Protein AF-A0A7V4E1V2-F1 (afdb_monomer)

Nearest PDB structures (foldseek):
  1ex0-assembly1_B  TM=3.399E-01  e=5.670E-06  Homo sapiens
  1evu-assembly1_B  TM=3.428E-01  e=2.652E-05  Homo sapiens
  1ggt-assembly1_B  TM=3.972E-01  e=2.834E-04  Homo sapiens
  8cmu-assembly1_B  TM=3.731E-01  e=2.994E-04  Homo sapiens
  4kty-assembly2_B  TM=3.147E-01  e=4.916E-04  Homo sapiens

Sequence (550 aa):
MSNVKGSDSQSPGTPGDRNEFIEIFNSSDEVIDLLNYKITDFDATDIIIPWTNDSILLYYPDVKINTTKIEPKSFAVILDPEYLQEGDGNYVRPYNFPPGTVILTVGNTTIGDGLSTNDPIALISPSGDTVSTYGTPYNPDDSIPLSPPDGVSVERINLFGPDEFYNWAFSEDTSGSTPGRENSIKFLPDLLINSKSIIITPPFPEENKEFEIFVKFYNNGFDTLRDIKIYIEIKDFYKDSLKFPGFLLKKDSAIVEFKINPLQKGIYKGTIYGKSVYDSDTSNNKINFNLFVSFKPLFITEIMYDSDYEWVEIYNASNDTLDISNFGISDENKKIENWGNLKIEPEEYIVIIKSFEDTNYLFPKFGRFKCIAPYNKFYSLNDLKDIVYIYDFKGNIIDSVPYENKWGGGKDISLERKGIDFPSEERFSWGSSISPQGATPGRENSITEKLFPEGKYVYLDGKIFREENDLKLFINPPYNLTEVKILLFDSKGRLKEKIFDNFTISSKRVYNLSQIMKERKAGLYIIYVELKEKEGNKKLIKKIPFAIWK

Solvent-accessible surface area (backbone atoms only — not comparable to full-atom values): 29496 Å² total; per-residue (Å²): 58,38,30,28,52,71,53,68,42,81,47,94,38,34,26,34,34,19,57,34,38,51,76,47,73,35,86,50,92,52,73,45,68,43,71,65,20,28,42,25,40,83,84,31,75,32,46,43,39,45,31,75,71,70,72,54,41,80,81,44,71,50,49,38,57,73,42,50,64,36,51,46,72,32,38,30,33,33,36,21,67,42,32,84,51,57,54,76,68,56,70,56,64,78,75,72,70,45,78,64,22,30,35,29,21,45,78,61,72,41,58,39,85,56,61,47,42,68,46,24,36,36,37,28,42,75,89,68,48,79,75,49,59,43,31,53,79,95,44,89,83,58,71,34,37,64,72,54,57,77,30,23,20,72,37,60,25,45,89,88,53,71,78,47,54,91,32,48,46,62,37,73,36,94,79,17,51,46,63,43,54,78,49,66,46,39,66,36,18,28,51,37,31,58,75,80,18,60,47,52,47,58,78,56,32,55,51,73,38,70,38,39,39,37,42,39,38,33,20,75,20,65,27,65,37,44,70,37,33,42,35,43,34,34,71,100,78,47,74,54,71,49,70,52,94,58,67,38,51,50,69,34,74,52,74,49,81,43,81,41,74,57,43,68,69,42,78,43,55,30,39,40,38,54,46,40,87,66,42,80,59,70,86,45,13,52,43,75,46,81,46,36,19,65,45,79,61,51,39,76,44,36,35,33,41,33,48,101,74,40,36,40,28,37,32,29,79,39,93,55,71,43,80,54,43,44,18,26,39,24,51,80,84,64,61,71,33,36,29,63,85,42,74,46,46,49,74,35,45,39,29,41,34,48,44,76,73,50,50,76,59,47,31,81,68,72,45,87,57,53,67,48,44,34,79,50,74,60,77,84,59,47,64,63,51,44,30,46,37,34,28,43,57,67,70,49,77,64,35,51,35,66,50,40,48,89,40,33,36,42,84,59,21,16,29,27,33,23,36,90,81,34,60,64,71,42,61,87,27,39,29,46,36,74,35,97,72,18,50,44,81,50,56,80,46,71,60,61,49,68,80,60,62,87,94,49,48,65,49,61,84,52,58,62,42,40,87,91,49,80,36,42,41,36,37,40,58,96,36,74,48,18,29,33,32,31,36,34,24,39,76,84,70,48,80,74,43,76,79,35,81,75,44,77,39,65,57,72,45,75,42,79,45,36,72,72,53,64,79,51,76,67,45,52,33,31,44,37,36,40,42,29,32,69,94,55,89,55,69,49,77,50,76,45,71,32,32,39,50,124

Structure (mmCIF, N/CA/C/O backbone):
data_AF-A0A7V4E1V2-F1
#
_entry.id   AF-A0A7V4E1V2-F1
#
loop_
_atom_site.group_PDB
_atom_site.id
_atom_site.type_symbol
_atom_site.label_atom_id
_atom_site.label_alt_id
_atom_site.label_comp_id
_atom_site.label_asym_id
_atom_site.label_entity_id
_atom_site.label_seq_id
_atom_site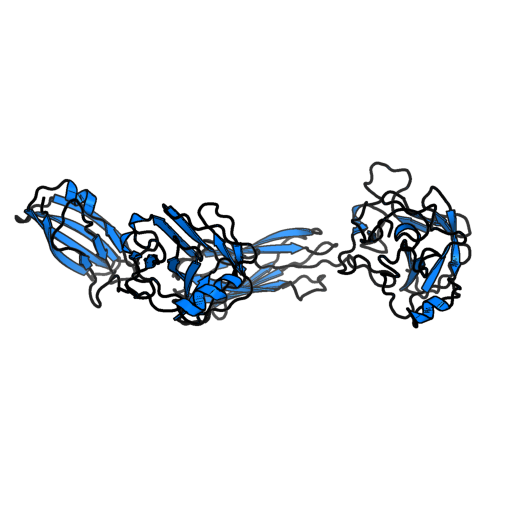.pdbx_PDB_ins_code
_atom_site.Cartn_x
_atom_site.Cartn_y
_atom_site.Cartn_z
_atom_site.occupancy
_atom_site.B_iso_or_equiv
_atom_site.auth_seq_id
_atom_site.auth_comp_id
_atom_site.auth_asym_id
_atom_site.auth_atom_id
_atom_site.pdbx_PDB_model_num
ATOM 1 N N . MET A 1 1 ? 21.480 6.934 -25.968 1.00 93.00 1 MET A N 1
ATOM 2 C CA . MET A 1 1 ? 21.583 7.670 -24.694 1.00 93.00 1 MET A CA 1
ATOM 3 C C . MET A 1 1 ? 22.136 9.034 -25.027 1.00 93.00 1 MET A C 1
ATOM 5 O O . MET A 1 1 ? 23.288 9.086 -25.422 1.00 93.00 1 MET A O 1
ATOM 9 N N . SER A 1 2 ? 21.309 10.071 -24.920 1.00 90.69 2 SER A N 1
ATOM 10 C CA . SER A 1 2 ? 21.656 11.462 -25.256 1.00 90.69 2 SER A CA 1
ATOM 11 C C . SER A 1 2 ? 21.412 12.442 -24.101 1.00 90.69 2 SER A C 1
ATOM 13 O O . SER A 1 2 ? 21.432 13.642 -24.289 1.00 90.69 2 SER A O 1
ATOM 15 N N . ASN A 1 3 ? 21.082 11.926 -22.912 1.00 93.50 3 ASN A N 1
ATOM 16 C CA . ASN A 1 3 ? 21.064 12.692 -21.668 1.00 93.50 3 ASN A CA 1
ATOM 17 C C . ASN A 1 3 ? 21.767 11.838 -20.623 1.00 93.50 3 ASN A C 1
ATOM 19 O O . ASN A 1 3 ? 21.147 11.068 -19.877 1.00 93.50 3 ASN A O 1
ATOM 23 N N . VAL A 1 4 ? 23.089 11.834 -20.698 1.00 94.12 4 VAL A N 1
ATOM 24 C CA . VAL A 1 4 ? 23.917 10.974 -19.853 1.00 94.12 4 VAL A CA 1
ATOM 25 C C . VAL A 1 4 ? 23.824 11.422 -18.402 1.00 94.12 4 VAL A C 1
ATOM 27 O O . VAL A 1 4 ? 23.532 12.572 -18.114 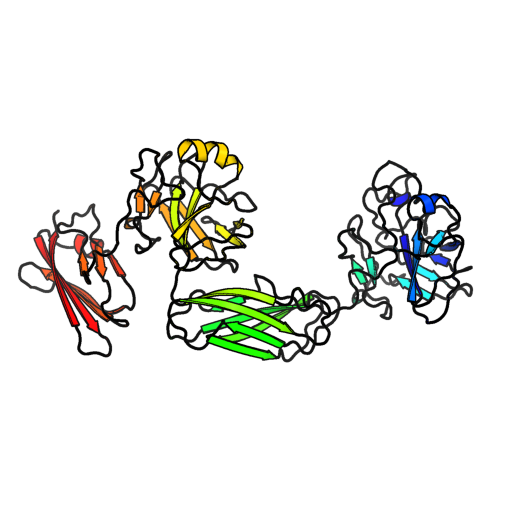1.00 94.12 4 VAL A O 1
ATOM 30 N N . LYS A 1 5 ? 24.117 10.527 -17.457 1.00 94.19 5 LYS A N 1
ATOM 31 C CA . LYS A 1 5 ? 24.048 10.884 -16.038 1.00 94.19 5 LYS A CA 1
ATOM 32 C C . LYS A 1 5 ? 25.106 11.938 -15.701 1.00 94.19 5 LYS A C 1
ATOM 34 O O . LYS A 1 5 ? 26.302 11.646 -15.785 1.00 94.19 5 LYS A O 1
ATOM 39 N N . GLY A 1 6 ? 24.685 13.117 -15.251 1.00 92.06 6 GLY A N 1
ATOM 40 C CA . GLY A 1 6 ? 25.568 14.219 -14.872 1.00 92.06 6 GLY A CA 1
ATOM 41 C C . GLY A 1 6 ? 25.540 15.390 -15.857 1.00 92.06 6 GLY A C 1
ATOM 42 O O . GLY A 1 6 ? 24.490 15.795 -16.330 1.00 92.06 6 GLY A O 1
ATOM 43 N N . SER A 1 7 ? 26.689 16.036 -16.087 1.00 90.31 7 SER A N 1
ATOM 44 C CA . SER A 1 7 ? 26.742 17.181 -17.005 1.00 90.31 7 SER A CA 1
ATOM 45 C C . SER A 1 7 ? 26.668 16.710 -18.455 1.00 90.31 7 SER A C 1
ATOM 47 O O . SER A 1 7 ? 27.638 16.143 -18.949 1.00 90.31 7 SER A O 1
ATOM 49 N N . ASP A 1 8 ? 25.599 17.087 -19.148 1.00 84.81 8 ASP A N 1
ATOM 50 C CA . ASP A 1 8 ? 25.353 16.846 -20.582 1.00 84.81 8 ASP A CA 1
ATOM 51 C C . ASP A 1 8 ? 26.114 17.827 -21.504 1.00 84.81 8 ASP A C 1
ATOM 53 O O . ASP A 1 8 ? 25.681 18.207 -22.582 1.00 84.81 8 ASP A O 1
ATOM 57 N N . SER A 1 9 ? 27.238 18.360 -21.022 1.00 86.19 9 SER A N 1
ATOM 58 C CA . SER A 1 9 ? 28.050 19.322 -21.776 1.00 86.19 9 SER A CA 1
ATOM 59 C C . SER A 1 9 ? 29.044 18.558 -22.634 1.00 86.19 9 SER A C 1
ATOM 61 O O . SER A 1 9 ? 29.685 17.665 -22.101 1.00 86.19 9 SER A O 1
ATOM 63 N N . GLN A 1 10 ? 29.281 18.985 -23.872 1.00 85.31 10 GLN A N 1
ATOM 64 C CA . GLN A 1 10 ? 30.344 18.464 -24.750 1.00 85.31 10 GLN A CA 1
ATOM 65 C C . GLN A 1 10 ? 31.725 19.092 -24.447 1.00 85.31 10 GLN A C 1
ATOM 67 O O . GLN A 1 10 ? 32.541 19.356 -25.327 1.00 85.31 10 GLN A O 1
ATOM 72 N N . SER A 1 11 ? 31.972 19.470 -23.187 1.00 88.81 11 SER A N 1
ATOM 73 C CA . SER A 1 11 ? 33.277 19.994 -22.759 1.00 88.81 11 SER A CA 1
ATOM 74 C C . SER A 1 11 ? 34.221 18.839 -22.419 1.00 88.81 11 SER A C 1
ATOM 76 O O . SER A 1 11 ? 33.786 17.927 -21.729 1.00 88.81 11 SER A O 1
ATOM 78 N N . PRO A 1 12 ? 35.521 18.903 -22.760 1.00 89.50 12 PRO A N 1
ATOM 79 C CA . PRO A 1 12 ? 36.429 17.775 -22.566 1.00 89.50 12 PRO A CA 1
ATOM 80 C C . PRO A 1 12 ? 36.387 17.173 -21.154 1.00 89.50 12 PRO A C 1
ATOM 82 O O . PRO A 1 12 ? 36.651 17.865 -20.162 1.00 89.50 12 PRO A O 1
ATOM 85 N N . GLY A 1 13 ? 36.094 15.876 -21.070 1.00 87.00 13 GLY A N 1
ATOM 86 C CA . GLY A 1 13 ? 36.092 15.086 -19.839 1.00 87.00 13 GLY A CA 1
ATOM 87 C C . GLY A 1 13 ? 34.805 15.129 -19.010 1.00 87.00 13 GLY A C 1
ATOM 88 O O . GLY A 1 13 ? 34.721 14.424 -17.999 1.00 87.00 13 GLY A O 1
ATOM 89 N N . THR A 1 14 ? 33.787 15.894 -19.392 1.00 93.69 14 THR A N 1
ATOM 90 C CA . THR A 1 14 ? 32.456 15.790 -18.766 1.00 93.69 14 THR A CA 1
ATOM 91 C C . THR A 1 14 ? 31.820 14.421 -19.058 1.00 93.69 14 THR A C 1
ATOM 93 O O . THR A 1 14 ? 32.329 13.651 -19.874 1.00 93.69 14 THR A O 1
ATOM 96 N N . PRO A 1 15 ? 30.718 14.059 -18.379 1.00 93.50 15 PRO A N 1
ATOM 97 C CA . PRO A 1 15 ? 29.931 12.895 -18.766 1.00 93.50 15 PRO A CA 1
ATOM 98 C C . PRO A 1 15 ? 29.400 12.973 -20.205 1.00 93.50 15 PRO A C 1
ATOM 100 O O . PRO A 1 15 ? 29.481 11.962 -20.894 1.00 93.50 15 PRO A O 1
ATOM 103 N N . GLY A 1 16 ? 28.892 14.134 -20.649 1.00 91.44 16 GLY A N 1
ATOM 104 C CA . GLY A 1 16 ? 28.342 14.339 -22.004 1.00 91.44 16 GLY A CA 1
ATOM 105 C C . GLY A 1 16 ? 29.335 14.046 -23.128 1.00 91.44 16 GLY A C 1
ATOM 106 O O . GLY A 1 16 ? 28.959 13.469 -24.128 1.00 91.44 16 GLY A O 1
ATOM 107 N N . ASP A 1 17 ? 30.617 14.332 -22.899 1.00 92.44 17 ASP A N 1
ATOM 108 C CA . ASP A 1 17 ? 31.720 14.082 -23.842 1.00 92.44 17 ASP A CA 1
ATOM 109 C C . ASP A 1 17 ? 32.171 12.606 -23.902 1.00 92.44 17 ASP A C 1
ATOM 111 O O . ASP A 1 17 ? 33.027 12.248 -24.700 1.00 92.44 17 ASP A O 1
ATOM 115 N N . ARG A 1 18 ? 31.691 11.739 -22.997 1.00 94.06 18 ARG A N 1
ATOM 116 C CA . ARG A 1 18 ? 32.258 10.386 -22.810 1.00 94.06 18 ARG A CA 1
ATOM 117 C C . ARG A 1 18 ? 31.246 9.260 -22.799 1.00 94.06 18 ARG A C 1
ATOM 119 O O . ARG A 1 18 ? 31.617 8.115 -23.043 1.00 94.06 18 ARG A O 1
ATOM 126 N N . ASN A 1 19 ? 30.036 9.531 -22.334 1.00 95.50 19 ASN A N 1
ATOM 127 C CA . ASN A 1 19 ? 29.098 8.493 -21.931 1.00 95.50 19 ASN A CA 1
ATOM 128 C C . ASN A 1 19 ? 27.910 8.380 -22.891 1.00 95.50 19 ASN A C 1
ATOM 130 O O . ASN A 1 19 ? 26.977 7.636 -22.593 1.00 95.50 19 ASN A O 1
ATOM 134 N N . GLU A 1 20 ? 27.893 9.074 -24.025 1.00 96.00 20 GLU A N 1
ATOM 135 C CA . GLU A 1 20 ? 26.824 8.864 -24.990 1.00 96.00 20 GLU A CA 1
ATOM 136 C C . GLU A 1 20 ? 26.995 7.499 -25.656 1.00 96.00 20 GLU A C 1
ATOM 138 O O . GLU A 1 20 ? 28.088 6.930 -25.769 1.00 96.00 20 GLU A O 1
ATOM 143 N N . PHE A 1 21 ? 25.866 6.910 -26.043 1.00 97.19 21 PHE A N 1
ATOM 144 C CA . PHE A 1 21 ? 25.902 5.650 -26.768 1.00 97.19 21 PHE A CA 1
ATOM 145 C C . PHE A 1 21 ? 24.687 5.447 -27.656 1.00 97.19 21 PHE A C 1
ATOM 147 O O . PHE A 1 21 ? 23.568 5.871 -27.339 1.00 97.19 21 PHE A O 1
ATOM 154 N N . ILE A 1 22 ? 24.898 4.686 -28.724 1.00 97.31 22 ILE A N 1
ATOM 155 C CA . ILE A 1 22 ? 23.846 4.130 -29.575 1.00 97.31 22 ILE A CA 1
ATOM 156 C C . ILE A 1 22 ? 23.984 2.612 -29.573 1.00 97.31 22 ILE A C 1
ATOM 158 O O . ILE A 1 22 ? 25.080 2.072 -29.691 1.00 97.31 22 ILE A O 1
ATOM 162 N N . GLU A 1 23 ? 22.866 1.908 -29.453 1.00 96.94 23 GLU A N 1
ATOM 163 C CA . GLU A 1 23 ? 22.830 0.453 -29.550 1.00 96.94 23 GLU A CA 1
ATOM 164 C C . GLU A 1 23 ? 22.217 0.012 -30.882 1.00 96.94 23 GLU A C 1
ATOM 166 O O . GLU A 1 23 ? 21.233 0.582 -31.356 1.00 96.94 23 GLU A O 1
ATOM 171 N N . ILE A 1 24 ? 22.793 -1.032 -31.478 1.00 96.38 24 ILE A N 1
ATOM 172 C CA . ILE A 1 24 ? 22.305 -1.666 -32.701 1.00 96.38 24 ILE A CA 1
ATOM 173 C C . ILE A 1 24 ? 22.016 -3.139 -32.422 1.00 96.38 24 ILE A C 1
ATOM 175 O O . ILE A 1 24 ? 22.842 -3.855 -31.858 1.00 96.38 24 ILE A O 1
ATOM 179 N N . PHE A 1 25 ? 20.860 -3.614 -32.885 1.00 95.19 25 PHE A N 1
ATOM 180 C CA . PHE A 1 25 ? 20.465 -5.018 -32.810 1.00 95.19 25 PHE A CA 1
ATOM 181 C C . PHE A 1 25 ? 20.517 -5.685 -34.189 1.00 95.19 25 PHE A C 1
ATOM 183 O O . PHE A 1 25 ? 19.850 -5.242 -35.129 1.00 95.19 25 PHE A O 1
ATOM 190 N N . ASN A 1 26 ? 21.254 -6.792 -34.307 1.00 95.50 26 ASN A N 1
ATOM 191 C CA . ASN A 1 26 ? 21.182 -7.652 -35.485 1.00 95.50 26 ASN A CA 1
ATOM 192 C C . ASN A 1 26 ? 19.937 -8.546 -35.399 1.00 95.50 26 ASN A C 1
ATOM 194 O O . ASN A 1 26 ? 19.936 -9.590 -34.747 1.00 95.50 26 ASN A O 1
ATOM 198 N N . SER A 1 27 ? 18.878 -8.156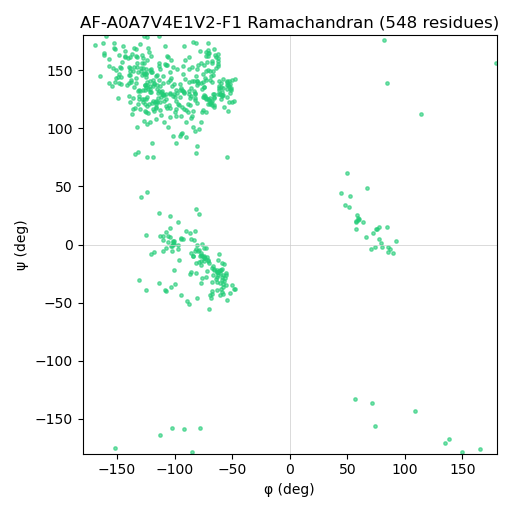 -36.104 1.00 92.06 27 SER A N 1
ATOM 199 C CA . SER A 1 27 ? 17.612 -8.890 -36.127 1.00 92.06 27 SER A CA 1
ATOM 200 C C . SER A 1 27 ? 17.598 -10.107 -37.058 1.00 92.06 27 SER A C 1
ATOM 202 O O . SER A 1 27 ? 16.620 -10.861 -37.050 1.00 92.06 27 SER A O 1
ATOM 204 N N . SER A 1 28 ? 18.654 -10.336 -37.840 1.00 93.88 28 SER A N 1
ATOM 205 C CA . SER A 1 28 ? 18.736 -11.432 -38.809 1.00 93.88 28 SER A CA 1
ATOM 206 C C . SER A 1 28 ? 19.192 -12.755 -38.176 1.00 93.88 28 SER A C 1
ATOM 208 O O . SER A 1 28 ? 19.513 -12.819 -36.987 1.00 93.88 28 SER A O 1
ATOM 210 N N . ASP A 1 29 ? 19.174 -13.824 -38.975 1.00 95.38 29 ASP A N 1
ATOM 211 C CA . ASP A 1 29 ? 19.713 -15.142 -38.606 1.00 95.38 29 ASP A CA 1
ATOM 212 C C . ASP A 1 29 ? 21.166 -15.329 -39.094 1.00 95.38 29 ASP A C 1
ATOM 214 O O . ASP A 1 29 ? 21.741 -16.408 -38.956 1.00 95.38 29 ASP A O 1
ATOM 218 N N . GLU A 1 30 ? 21.770 -14.276 -39.652 1.00 97.56 30 GLU A N 1
ATOM 219 C CA . GLU A 1 30 ? 23.128 -14.270 -40.196 1.00 97.56 30 GLU A CA 1
ATOM 220 C C . GLU A 1 30 ? 24.005 -13.233 -39.485 1.00 97.56 30 GLU A C 1
ATOM 222 O O . GLU A 1 30 ? 23.524 -12.332 -38.798 1.00 97.56 30 GLU A O 1
ATOM 227 N N . VAL A 1 31 ? 25.323 -13.374 -39.620 1.00 97.69 31 VAL A N 1
ATOM 228 C CA . VAL A 1 31 ? 26.271 -12.375 -39.116 1.00 97.69 31 VAL A CA 1
ATOM 229 C C . VAL A 1 31 ? 26.180 -11.129 -39.997 1.00 97.69 31 VAL A C 1
ATOM 231 O O . VAL A 1 31 ? 26.378 -11.223 -41.208 1.00 97.69 31 VAL A O 1
ATOM 234 N N . ILE A 1 32 ? 25.939 -9.964 -39.394 1.00 97.06 32 ILE A N 1
ATOM 235 C CA . ILE A 1 32 ? 25.963 -8.671 -40.092 1.00 97.06 32 ILE A CA 1
ATOM 236 C C . ILE A 1 32 ? 27.305 -7.993 -39.839 1.00 97.06 32 ILE A C 1
ATOM 238 O O . ILE A 1 32 ? 27.760 -7.923 -38.701 1.00 97.06 32 ILE A O 1
ATOM 242 N N . ASP A 1 33 ? 27.929 -7.477 -40.895 1.00 97.62 33 ASP A N 1
ATOM 243 C CA . ASP A 1 33 ? 29.144 -6.669 -40.806 1.00 97.62 33 ASP A CA 1
ATOM 244 C C . ASP A 1 33 ? 28.799 -5.190 -41.012 1.00 97.62 33 ASP A C 1
ATOM 246 O O . ASP A 1 33 ? 28.324 -4.809 -42.082 1.00 97.62 33 ASP A O 1
ATOM 250 N N . LEU A 1 34 ? 29.036 -4.361 -39.991 1.00 96.81 34 LEU A N 1
ATOM 251 C CA . LEU A 1 34 ? 28.797 -2.915 -40.048 1.00 96.81 34 LEU A CA 1
ATOM 252 C C . LEU A 1 34 ? 29.939 -2.124 -40.708 1.00 96.81 34 LEU A C 1
ATOM 254 O O . LEU A 1 34 ? 29.958 -0.896 -40.643 1.00 96.81 34 LEU A O 1
ATOM 258 N N . LEU A 1 35 ? 30.897 -2.784 -41.363 1.00 95.81 35 LEU A N 1
ATOM 259 C CA . LEU A 1 35 ? 31.960 -2.094 -42.089 1.00 95.81 35 LEU A CA 1
ATOM 260 C C . LEU A 1 35 ? 31.385 -1.099 -43.119 1.00 95.81 35 LEU A C 1
ATOM 262 O O . LEU A 1 35 ? 30.601 -1.469 -43.993 1.00 95.81 35 LEU A O 1
ATOM 266 N N . ASN A 1 36 ? 31.831 0.160 -43.047 1.00 94.56 36 ASN A N 1
ATOM 267 C CA . ASN A 1 36 ? 31.376 1.297 -43.866 1.00 94.56 36 ASN A CA 1
ATOM 268 C C . ASN A 1 36 ? 29.921 1.747 -43.645 1.00 94.56 36 ASN A C 1
ATOM 270 O O . ASN A 1 36 ? 29.455 2.622 -44.380 1.00 94.56 36 ASN A O 1
ATOM 274 N N . TYR A 1 37 ? 29.208 1.192 -42.662 1.00 97.81 37 TYR A N 1
ATOM 275 C CA . TYR A 1 37 ? 27.960 1.798 -42.201 1.00 97.81 37 TYR A CA 1
ATOM 276 C C . TYR A 1 37 ? 28.258 3.128 -41.508 1.00 97.81 37 TYR A C 1
ATOM 278 O O . TYR A 1 37 ? 29.367 3.365 -41.015 1.00 97.81 37 TYR A O 1
ATOM 286 N N . LYS A 1 38 ? 27.257 4.003 -41.485 1.00 97.62 38 LYS A N 1
ATOM 287 C CA . LYS A 1 38 ? 27.348 5.323 -40.868 1.00 97.62 38 LYS A CA 1
ATOM 288 C C . LYS A 1 38 ? 26.193 5.566 -39.908 1.00 97.62 38 LYS A C 1
ATOM 290 O O . LYS A 1 38 ? 25.110 5.023 -40.112 1.00 97.62 38 LYS A O 1
ATOM 295 N N . ILE A 1 39 ? 26.420 6.399 -38.905 1.00 96.75 39 ILE A N 1
ATOM 296 C CA . ILE A 1 39 ? 25.382 6.992 -38.055 1.00 96.75 39 ILE A CA 1
ATOM 297 C C . ILE A 1 39 ? 25.311 8.484 -38.381 1.00 96.75 39 ILE A C 1
ATOM 299 O O . ILE A 1 39 ? 26.330 9.097 -38.688 1.00 96.75 39 ILE A O 1
ATOM 303 N N . THR A 1 40 ? 24.118 9.060 -38.336 1.00 95.25 40 THR A N 1
ATOM 304 C CA . THR A 1 40 ? 23.915 10.511 -38.379 1.00 95.25 40 THR A CA 1
ATOM 305 C C . THR A 1 40 ? 22.842 10.905 -37.375 1.00 95.25 40 THR A C 1
ATOM 307 O O . THR A 1 40 ? 21.848 10.192 -37.238 1.00 95.25 40 THR A O 1
ATOM 310 N N . ASP A 1 41 ? 23.067 12.021 -36.698 1.00 93.50 41 ASP A N 1
ATOM 311 C CA . ASP A 1 41 ? 22.114 12.793 -35.887 1.00 93.50 41 ASP A CA 1
ATOM 312 C C . ASP A 1 41 ? 21.428 13.915 -36.700 1.00 93.50 41 ASP A C 1
ATOM 314 O O . ASP A 1 41 ? 20.628 14.684 -36.181 1.00 93.50 41 ASP A O 1
ATOM 318 N N . PHE A 1 42 ? 21.709 13.960 -38.010 1.00 93.00 42 PHE A N 1
ATOM 319 C CA . PHE A 1 42 ? 21.326 14.982 -38.992 1.00 93.00 42 PHE A CA 1
ATOM 320 C C . PHE A 1 42 ? 22.079 16.315 -38.917 1.00 93.00 42 PHE A C 1
ATOM 322 O O . PHE A 1 42 ? 21.907 17.128 -39.834 1.00 93.00 42 PHE A O 1
ATOM 329 N N . ASP A 1 43 ? 22.983 16.480 -37.957 1.00 90.62 43 ASP A N 1
ATOM 330 C CA . ASP A 1 43 ? 23.911 17.611 -37.867 1.00 90.62 43 ASP A CA 1
ATOM 331 C C . ASP A 1 43 ? 25.327 17.208 -38.327 1.00 90.62 43 ASP A C 1
ATOM 333 O O . ASP A 1 43 ? 25.987 17.935 -39.083 1.00 90.62 43 ASP A O 1
ATOM 337 N N . ALA A 1 44 ? 25.741 15.977 -38.022 1.00 93.75 44 ALA A N 1
ATOM 338 C CA . ALA A 1 44 ? 26.952 15.328 -38.502 1.00 93.75 44 ALA A CA 1
ATOM 339 C C . ALA A 1 44 ? 26.693 13.888 -38.981 1.00 93.75 44 ALA A C 1
ATOM 341 O O . ALA A 1 44 ? 25.617 13.305 -38.846 1.00 93.75 44 ALA A O 1
ATOM 342 N N . THR A 1 45 ? 27.677 13.294 -39.655 1.00 95.12 45 THR A N 1
ATOM 343 C CA . THR A 1 45 ? 27.603 11.899 -40.104 1.00 95.12 45 THR A CA 1
ATOM 344 C C . THR A 1 45 ? 28.939 11.218 -39.890 1.00 95.12 45 THR A C 1
ATOM 346 O O . THR A 1 45 ? 29.935 11.590 -40.516 1.00 95.12 45 THR A O 1
ATOM 349 N N . ASP A 1 46 ? 28.920 10.134 -39.126 1.00 96.62 46 ASP A N 1
ATOM 350 C CA . ASP A 1 46 ? 30.115 9.410 -38.724 1.00 96.62 46 ASP A CA 1
ATOM 351 C C . ASP A 1 46 ? 30.153 8.005 -39.283 1.00 96.62 46 ASP A C 1
ATOM 353 O O . ASP A 1 46 ? 29.141 7.320 -39.416 1.00 96.62 46 ASP A O 1
ATOM 357 N N . ILE A 1 47 ? 31.362 7.554 -39.600 1.00 96.62 47 ILE A N 1
ATOM 358 C CA . ILE A 1 47 ? 31.609 6.169 -39.989 1.00 96.62 47 ILE A CA 1
ATOM 359 C C . ILE A 1 47 ? 31.729 5.330 -38.720 1.00 96.62 47 ILE A C 1
ATOM 361 O O . ILE A 1 47 ? 32.516 5.661 -37.833 1.00 96.62 47 ILE A O 1
ATOM 365 N N . ILE A 1 48 ? 30.995 4.218 -38.677 1.00 97.88 48 ILE A N 1
ATOM 366 C CA . ILE A 1 48 ? 31.111 3.223 -37.611 1.00 97.88 48 ILE A CA 1
ATOM 367 C C . ILE A 1 48 ? 32.415 2.449 -37.808 1.00 97.88 48 ILE A C 1
ATOM 369 O O . ILE A 1 48 ? 32.674 1.896 -38.883 1.00 97.88 48 ILE A O 1
ATOM 373 N N . ILE A 1 49 ? 33.228 2.379 -36.760 1.00 97.69 49 ILE A N 1
ATOM 374 C CA . ILE A 1 49 ? 34.508 1.669 -36.748 1.00 97.69 49 ILE A CA 1
ATOM 375 C C . ILE A 1 49 ? 34.581 0.704 -35.553 1.00 97.69 49 ILE A C 1
ATOM 377 O O . ILE A 1 49 ? 33.870 0.884 -34.559 1.00 97.69 49 ILE A O 1
ATOM 381 N N . PRO A 1 50 ? 35.413 -0.353 -35.618 1.00 98.12 50 PRO A N 1
ATOM 382 C CA . PRO A 1 50 ? 35.591 -1.232 -34.472 1.00 98.12 50 PRO A CA 1
ATOM 383 C C . PRO A 1 50 ? 36.287 -0.486 -33.331 1.00 98.12 50 PRO A C 1
ATOM 385 O O . PRO A 1 50 ? 37.200 0.309 -33.563 1.00 98.12 50 PRO A O 1
ATOM 388 N N . TRP A 1 51 ? 35.929 -0.807 -32.089 1.00 98.31 51 TRP A N 1
ATOM 389 C CA . TRP A 1 51 ? 36.734 -0.390 -30.947 1.00 98.31 51 TRP A CA 1
ATOM 390 C C . TRP A 1 51 ? 38.100 -1.086 -31.000 1.00 98.31 51 TRP A C 1
ATOM 392 O O . TRP A 1 51 ? 38.159 -2.306 -31.152 1.00 98.31 51 TRP A O 1
ATOM 402 N N . THR A 1 52 ? 39.197 -0.336 -30.877 1.00 97.44 52 THR A N 1
ATOM 403 C CA . THR A 1 52 ? 40.573 -0.873 -30.997 1.00 97.44 52 THR A CA 1
ATOM 404 C C . THR A 1 52 ? 41.434 -0.661 -29.751 1.00 97.44 52 THR A C 1
ATOM 406 O O . THR A 1 52 ? 42.537 -1.195 -29.663 1.00 97.44 52 THR A O 1
ATOM 409 N N . ASN A 1 53 ? 40.953 0.101 -28.762 1.00 96.88 53 ASN A N 1
ATOM 410 C CA . ASN A 1 53 ? 41.684 0.310 -27.515 1.00 96.88 53 ASN A CA 1
ATOM 411 C C . ASN A 1 53 ? 41.462 -0.871 -26.558 1.00 96.88 53 ASN A C 1
ATOM 413 O O . ASN A 1 53 ? 40.474 -0.903 -25.819 1.00 96.88 53 ASN A O 1
ATOM 417 N N . ASP A 1 54 ? 42.417 -1.802 -26.540 1.00 97.75 54 ASP A N 1
ATOM 418 C CA . ASP A 1 54 ? 42.402 -3.019 -25.713 1.00 97.75 54 ASP A CA 1
ATOM 419 C C . ASP A 1 54 ? 42.265 -2.751 -24.200 1.00 97.75 54 ASP A C 1
ATOM 421 O O . ASP A 1 54 ? 41.878 -3.646 -23.449 1.00 97.75 54 ASP A O 1
ATOM 425 N N . SER A 1 55 ? 42.516 -1.522 -23.729 1.00 97.56 55 SER A N 1
ATOM 426 C CA . SER A 1 55 ? 42.365 -1.154 -22.311 1.00 97.56 55 SER A CA 1
ATOM 427 C C . SER A 1 55 ? 40.930 -1.325 -21.798 1.00 97.56 55 SER A C 1
ATOM 429 O O . SER A 1 55 ? 40.738 -1.498 -20.597 1.00 97.56 55 SER A O 1
ATOM 431 N N . ILE A 1 56 ? 39.920 -1.334 -22.680 1.00 97.56 56 ILE A N 1
ATOM 432 C CA . ILE A 1 56 ? 38.528 -1.628 -22.296 1.00 97.56 56 ILE A CA 1
ATOM 433 C C . ILE A 1 56 ? 38.386 -3.017 -21.662 1.00 97.56 56 ILE A C 1
ATOM 435 O O . ILE A 1 56 ? 37.579 -3.194 -20.750 1.00 97.56 56 ILE A O 1
ATOM 439 N N . LEU A 1 57 ? 39.225 -3.977 -22.068 1.00 97.56 57 LEU A N 1
ATOM 440 C CA . LEU A 1 57 ? 39.207 -5.353 -21.568 1.00 97.56 57 LEU A CA 1
ATOM 441 C C . LEU A 1 57 ? 39.689 -5.467 -20.116 1.00 97.56 57 LEU A C 1
ATOM 443 O O . LEU A 1 57 ? 39.436 -6.478 -19.466 1.00 97.56 57 LEU A O 1
ATOM 447 N N . LEU A 1 58 ? 40.351 -4.435 -19.576 1.00 97.00 58 LEU A N 1
ATOM 448 C CA . LEU A 1 58 ? 40.682 -4.373 -18.150 1.00 97.00 58 LEU A CA 1
ATOM 449 C C . LEU A 1 58 ? 39.423 -4.228 -17.283 1.00 97.00 58 LEU A C 1
ATOM 451 O O . LEU A 1 58 ? 39.388 -4.723 -16.158 1.00 97.00 58 LEU A O 1
ATOM 455 N N . TYR A 1 59 ? 38.407 -3.543 -17.808 1.00 96.38 59 TYR A N 1
ATOM 456 C CA . TYR A 1 59 ? 37.157 -3.253 -17.107 1.00 96.38 59 TYR A CA 1
ATOM 457 C C . TYR A 1 59 ? 36.040 -4.218 -17.515 1.00 96.38 59 TYR A C 1
ATOM 459 O O . TYR A 1 59 ? 35.227 -4.606 -16.679 1.00 96.38 59 TYR A O 1
ATOM 467 N N . TYR A 1 60 ? 36.034 -4.640 -18.782 1.00 97.38 60 TYR A N 1
ATOM 468 C CA . TYR A 1 60 ? 35.025 -5.515 -19.370 1.00 97.38 60 TYR A CA 1
ATOM 469 C C . TYR A 1 60 ? 35.713 -6.655 -20.139 1.00 97.38 60 TYR A C 1
ATOM 471 O O . TYR A 1 60 ? 35.841 -6.590 -21.358 1.00 97.38 60 TYR A O 1
ATOM 479 N N . PRO A 1 61 ? 36.202 -7.703 -19.457 1.00 97.06 61 PRO A N 1
ATOM 480 C CA . PRO A 1 61 ? 37.055 -8.721 -20.080 1.00 97.06 61 PRO A CA 1
ATOM 481 C C . PRO A 1 61 ? 36.349 -9.561 -21.152 1.00 97.06 61 PRO A C 1
ATOM 483 O O . PRO A 1 61 ? 37.014 -10.147 -22.003 1.00 97.06 61 PRO A O 1
ATOM 486 N N . ASP A 1 62 ? 35.016 -9.608 -21.120 1.00 96.81 62 ASP A N 1
ATOM 487 C CA . ASP A 1 62 ? 34.215 -10.496 -21.963 1.00 96.81 62 ASP A CA 1
ATOM 488 C C . ASP A 1 62 ? 33.579 -9.800 -23.179 1.00 96.81 62 ASP A C 1
ATOM 490 O O . ASP A 1 62 ? 32.834 -10.441 -23.926 1.00 96.81 62 ASP A O 1
ATOM 494 N N . VAL A 1 63 ? 33.829 -8.505 -23.404 1.00 97.62 63 VAL A N 1
ATOM 495 C CA . VAL A 1 63 ? 33.319 -7.813 -24.602 1.00 97.62 63 VAL A CA 1
ATOM 496 C C . VAL A 1 63 ? 34.145 -8.161 -25.842 1.00 97.62 63 VAL A C 1
ATOM 498 O O . VAL A 1 63 ? 35.317 -8.531 -25.761 1.00 97.62 63 VAL A O 1
ATOM 501 N N . LYS A 1 64 ? 33.540 -8.030 -27.022 1.00 98.19 64 LYS A N 1
ATOM 502 C CA . LYS A 1 64 ? 34.201 -8.233 -28.315 1.00 98.19 64 LYS A CA 1
ATOM 503 C C . LYS A 1 64 ? 34.613 -6.883 -28.904 1.00 98.19 64 LYS A C 1
ATOM 505 O O . LYS A 1 64 ? 33.770 -6.021 -29.127 1.00 98.19 64 LYS A O 1
ATOM 510 N N . ILE A 1 65 ? 35.899 -6.735 -29.203 1.00 98.38 65 ILE A N 1
ATOM 511 C CA . ILE A 1 65 ? 36.493 -5.559 -29.860 1.00 98.38 65 ILE A CA 1
ATOM 512 C C . ILE A 1 65 ? 37.235 -5.978 -31.137 1.00 98.38 65 ILE A C 1
ATOM 514 O O . ILE A 1 65 ? 37.287 -7.167 -31.457 1.00 98.38 65 ILE A O 1
ATOM 518 N N . ASN A 1 66 ? 37.812 -5.027 -31.876 1.00 98.12 66 ASN A N 1
ATOM 519 C CA . ASN A 1 66 ? 38.528 -5.268 -33.137 1.00 98.12 66 ASN A CA 1
ATOM 520 C C . ASN A 1 66 ? 37.666 -5.957 -34.223 1.00 98.12 66 ASN A C 1
ATOM 522 O O . ASN A 1 66 ? 38.185 -6.626 -35.117 1.00 98.12 66 ASN A O 1
ATOM 526 N N . THR A 1 67 ? 36.340 -5.802 -34.157 1.00 98.12 67 THR A N 1
ATOM 527 C CA . THR A 1 67 ? 35.375 -6.359 -35.114 1.00 98.12 67 THR A CA 1
ATOM 528 C C . THR A 1 67 ? 34.183 -5.423 -35.294 1.00 98.12 67 THR A C 1
ATOM 530 O O . THR A 1 67 ? 33.730 -4.806 -34.337 1.00 98.12 67 THR A O 1
ATOM 533 N N . THR A 1 68 ? 33.660 -5.345 -36.515 1.00 97.94 68 THR A N 1
ATOM 534 C CA . THR A 1 68 ? 32.370 -4.714 -36.861 1.00 97.94 68 THR A CA 1
ATOM 535 C C . THR A 1 68 ? 31.261 -5.745 -37.075 1.00 97.94 68 THR A C 1
ATOM 537 O O . THR A 1 68 ? 30.140 -5.396 -37.440 1.00 97.94 68 THR A O 1
ATOM 540 N N . LYS A 1 69 ? 31.574 -7.029 -36.868 1.00 98.38 69 LYS A N 1
ATOM 541 C CA . LYS A 1 69 ? 30.651 -8.143 -37.075 1.00 98.38 69 LYS A CA 1
ATOM 542 C C . LYS A 1 69 ? 29.815 -8.402 -35.836 1.00 98.38 69 LYS A C 1
ATOM 544 O O . LYS A 1 69 ? 30.364 -8.654 -34.764 1.00 98.38 69 LYS A O 1
ATOM 549 N N . ILE A 1 70 ? 28.503 -8.406 -36.025 1.00 97.62 70 ILE A N 1
ATOM 550 C CA . ILE A 1 70 ? 27.496 -8.670 -35.004 1.00 97.62 70 ILE A CA 1
ATOM 551 C C . ILE A 1 70 ? 26.875 -10.034 -35.294 1.00 97.62 70 ILE A C 1
ATOM 553 O O . ILE A 1 70 ? 26.357 -10.275 -36.385 1.00 97.62 70 ILE A O 1
ATOM 557 N N . GLU A 1 71 ? 26.927 -10.931 -34.313 1.00 97.44 71 GLU A N 1
ATOM 558 C CA . GLU A 1 71 ? 26.313 -12.259 -34.406 1.00 97.44 71 GLU A CA 1
ATOM 559 C C . GLU A 1 71 ? 24.783 -12.165 -34.582 1.00 97.44 71 GLU A C 1
ATOM 561 O O . GLU A 1 71 ? 24.186 -11.148 -34.209 1.00 97.44 71 GLU A O 1
ATOM 566 N N . PRO A 1 72 ? 24.123 -13.206 -35.124 1.00 96.44 72 PRO A N 1
ATOM 567 C CA . PRO A 1 72 ? 22.665 -13.266 -35.188 1.00 96.44 72 PRO A CA 1
ATOM 568 C C . PRO A 1 72 ? 22.014 -12.982 -33.830 1.00 96.44 72 PRO A C 1
ATOM 570 O O . PRO A 1 72 ? 22.506 -13.432 -32.791 1.00 96.44 72 PRO A O 1
ATOM 573 N N . LYS A 1 73 ? 20.889 -12.258 -33.837 1.00 92.44 73 LYS A N 1
ATOM 574 C CA . LYS A 1 73 ? 20.083 -11.938 -32.640 1.00 92.44 73 LYS A CA 1
ATOM 575 C C . LYS A 1 73 ? 20.889 -11.339 -31.480 1.00 92.44 73 LYS A C 1
ATOM 577 O O . LYS A 1 73 ? 20.567 -11.586 -30.320 1.00 92.44 73 LYS A O 1
ATOM 582 N N . SER A 1 74 ? 21.936 -10.577 -31.785 1.00 94.31 74 SER A N 1
ATOM 583 C CA . SER A 1 74 ? 22.846 -10.003 -30.790 1.00 94.31 74 SER A CA 1
ATOM 584 C C . SER A 1 74 ? 22.937 -8.482 -30.916 1.00 94.31 74 SER A C 1
ATOM 586 O O . SER A 1 74 ? 22.641 -7.914 -31.970 1.00 94.31 74 SER A O 1
ATOM 588 N N . PHE A 1 75 ? 23.354 -7.835 -29.828 1.00 95.06 75 PHE A N 1
ATOM 589 C CA . PHE A 1 75 ? 23.521 -6.386 -29.735 1.00 95.06 75 PHE A CA 1
ATOM 590 C C . PHE A 1 75 ? 24.980 -5.964 -29.950 1.00 95.06 75 PHE A C 1
ATOM 592 O O . PHE A 1 75 ? 25.918 -6.696 -29.614 1.00 95.06 75 PHE A O 1
ATOM 599 N N . ALA A 1 76 ? 25.158 -4.755 -30.470 1.00 97.81 76 ALA A N 1
ATOM 600 C CA . ALA A 1 76 ? 26.411 -4.016 -30.455 1.00 97.81 76 ALA A CA 1
ATOM 601 C C . ALA A 1 76 ? 26.175 -2.611 -29.902 1.00 97.81 76 ALA A C 1
ATOM 603 O O . ALA A 1 76 ? 25.125 -2.019 -30.146 1.00 97.81 76 ALA A O 1
ATOM 604 N N . VAL A 1 77 ? 27.161 -2.077 -29.188 1.00 98.44 77 VAL A N 1
ATOM 605 C CA . VAL A 1 77 ? 27.093 -0.748 -28.575 1.00 98.44 77 VAL A CA 1
ATOM 606 C C . VAL A 1 77 ? 28.166 0.136 -29.196 1.00 98.44 77 VAL A C 1
ATOM 608 O O . VAL A 1 77 ? 29.346 -0.209 -29.170 1.00 98.44 77 VAL A O 1
ATOM 611 N N . ILE A 1 78 ? 27.747 1.262 -29.764 1.00 98.31 78 ILE A N 1
ATOM 612 C CA . ILE A 1 78 ? 28.608 2.347 -30.232 1.00 98.31 78 ILE A CA 1
ATOM 613 C C . ILE A 1 78 ? 28.777 3.306 -29.061 1.00 98.31 78 ILE A C 1
ATOM 615 O O . ILE A 1 78 ? 27.789 3.876 -28.604 1.00 98.31 78 ILE A O 1
ATOM 619 N N . LEU A 1 79 ? 30.005 3.445 -28.576 1.00 97.69 79 LEU A N 1
ATOM 620 C CA . LEU A 1 79 ? 30.369 4.357 -27.493 1.00 97.69 79 LEU A CA 1
ATOM 621 C C . LEU A 1 79 ? 31.146 5.548 -28.047 1.00 97.69 79 LEU A C 1
ATOM 623 O O . LEU A 1 79 ? 31.851 5.400 -29.058 1.00 97.69 79 LEU A O 1
ATOM 627 N N . ASP A 1 80 ? 31.101 6.673 -27.336 1.00 95.44 80 ASP A N 1
ATOM 628 C CA . ASP A 1 80 ? 32.075 7.738 -27.561 1.00 95.44 80 ASP A CA 1
ATOM 629 C C . ASP A 1 80 ? 33.510 7.195 -27.437 1.00 95.44 80 ASP A C 1
ATOM 631 O O . ASP A 1 80 ? 33.804 6.384 -26.542 1.00 95.44 80 ASP A O 1
ATOM 635 N N . PRO A 1 81 ? 34.435 7.626 -28.309 1.00 95.00 81 PRO A N 1
ATOM 636 C CA . PRO A 1 81 ? 35.843 7.228 -28.237 1.00 95.00 81 PRO A CA 1
ATOM 637 C C . PRO A 1 81 ? 36.491 7.546 -26.876 1.00 95.00 81 PRO A C 1
ATOM 639 O O . PRO A 1 81 ? 37.404 6.845 -26.418 1.00 95.00 81 PRO A O 1
ATOM 642 N N . GLU A 1 82 ? 35.994 8.577 -26.201 1.00 94.56 82 GLU A N 1
ATOM 643 C CA . GLU A 1 82 ? 36.458 9.105 -24.927 1.00 94.56 82 GLU A CA 1
ATOM 644 C C . GLU A 1 82 ? 35.923 8.301 -23.721 1.00 94.56 82 GLU A C 1
ATOM 646 O O . GLU A 1 82 ? 36.365 8.546 -22.597 1.00 94.56 82 GLU A O 1
ATOM 651 N N . TYR A 1 83 ? 35.057 7.293 -23.912 1.00 96.19 83 TYR A N 1
ATOM 652 C CA . TYR A 1 83 ? 34.400 6.526 -22.835 1.00 96.19 83 TYR A CA 1
ATOM 653 C C . TYR A 1 83 ? 35.348 5.985 -21.751 1.00 96.19 83 TYR A C 1
ATOM 655 O O . TYR A 1 83 ? 35.009 5.919 -20.566 1.00 96.19 83 TYR A O 1
ATOM 663 N N . LEU A 1 84 ? 36.570 5.592 -22.126 1.00 96.12 84 LEU A N 1
ATOM 664 C CA . LEU A 1 84 ? 37.554 5.076 -21.167 1.00 96.12 84 LEU A CA 1
ATOM 665 C C . LEU A 1 84 ? 38.263 6.158 -20.349 1.00 96.12 84 LEU A C 1
ATOM 667 O O . LEU A 1 84 ? 38.910 5.817 -19.354 1.00 96.12 84 LEU A O 1
ATOM 671 N N . GLN A 1 85 ? 38.179 7.425 -20.745 1.00 94.69 85 GLN A N 1
ATOM 672 C CA . GLN A 1 85 ? 38.838 8.520 -20.046 1.00 94.69 85 GLN A CA 1
ATOM 673 C C . GLN A 1 85 ? 38.203 8.747 -18.670 1.00 94.69 85 GLN A C 1
ATOM 675 O O . GLN A 1 85 ? 36.996 8.610 -18.483 1.00 94.69 85 GLN A O 1
ATOM 680 N N . GLU A 1 86 ? 39.024 9.128 -17.691 1.00 93.69 86 GLU A N 1
ATOM 681 C CA . GLU A 1 86 ? 38.551 9.471 -16.341 1.00 93.69 86 GLU A CA 1
ATOM 682 C C . GLU A 1 86 ? 37.815 10.821 -16.310 1.00 93.69 86 GLU A C 1
ATOM 684 O O . GLU A 1 86 ? 36.923 11.015 -15.487 1.00 93.69 86 GLU A O 1
ATOM 689 N N . GLY A 1 87 ? 38.162 11.737 -17.221 1.00 90.94 87 GLY A N 1
ATOM 690 C CA . GLY A 1 87 ? 37.507 13.036 -17.352 1.00 90.94 87 GLY A CA 1
ATOM 691 C C . GLY A 1 87 ? 37.533 13.866 -16.063 1.00 90.94 87 GLY A C 1
ATOM 692 O O . GLY A 1 87 ? 38.567 13.988 -15.405 1.00 90.94 87 GLY A O 1
ATOM 693 N N . ASP A 1 88 ? 36.380 14.424 -15.696 1.00 91.12 88 ASP A N 1
ATOM 694 C CA . ASP A 1 88 ? 36.137 15.175 -14.458 1.00 91.12 88 ASP A CA 1
ATOM 695 C C . ASP A 1 88 ? 35.999 14.292 -13.197 1.00 91.12 88 ASP A C 1
ATOM 697 O O . ASP A 1 88 ? 35.800 14.807 -12.094 1.00 91.12 88 ASP A O 1
ATOM 701 N N . GLY A 1 89 ? 36.115 12.967 -13.344 1.00 91.38 89 GLY A N 1
ATOM 702 C CA . GLY A 1 89 ? 35.993 11.983 -12.268 1.00 91.38 89 GLY A CA 1
ATOM 703 C C . GLY A 1 89 ? 34.554 11.629 -11.882 1.00 91.38 89 GLY A C 1
ATOM 704 O O . GLY A 1 89 ? 34.356 10.753 -11.035 1.00 91.38 89 GLY A O 1
ATOM 705 N N . ASN A 1 90 ? 33.542 12.252 -12.493 1.00 92.81 90 ASN A N 1
ATOM 706 C CA . ASN A 1 90 ? 32.141 11.920 -12.255 1.00 92.81 90 ASN A CA 1
ATOM 707 C C . ASN A 1 90 ? 31.661 10.859 -13.249 1.00 92.81 90 ASN A C 1
ATOM 709 O O . ASN A 1 90 ? 32.041 10.866 -14.421 1.00 92.81 90 ASN A O 1
ATOM 713 N N . TYR A 1 91 ? 30.811 9.946 -12.761 1.00 93.31 91 TYR A N 1
ATOM 714 C CA . TYR A 1 91 ? 30.129 8.918 -13.563 1.00 93.31 91 TYR A CA 1
ATOM 715 C C . TYR A 1 91 ? 31.048 8.220 -14.573 1.00 93.31 91 TYR A C 1
ATOM 717 O O . TYR A 1 91 ? 30.705 8.055 -15.739 1.00 93.31 91 TYR A O 1
ATOM 725 N N . VAL A 1 92 ? 32.252 7.851 -14.131 1.00 95.31 92 VAL A N 1
ATOM 726 C CA . VAL A 1 92 ? 33.260 7.238 -14.994 1.00 95.31 92 VAL A CA 1
ATOM 727 C C . VAL A 1 92 ? 32.834 5.819 -15.349 1.00 95.31 92 VAL A C 1
ATOM 729 O O . VAL A 1 92 ? 32.689 4.988 -14.450 1.00 95.31 92 VAL A O 1
ATOM 732 N N . ARG A 1 93 ? 32.684 5.547 -16.653 1.00 94.94 93 ARG A N 1
ATOM 733 C CA . ARG A 1 93 ? 32.319 4.232 -17.206 1.00 94.94 93 ARG A CA 1
ATOM 734 C C . ARG A 1 93 ? 31.091 3.632 -16.497 1.00 94.94 93 ARG A C 1
ATOM 736 O O . ARG A 1 93 ? 31.199 2.591 -15.844 1.00 94.94 93 ARG A O 1
ATOM 743 N N . PRO A 1 94 ? 29.924 4.299 -16.560 1.00 95.12 94 PRO A N 1
ATOM 744 C CA . PRO A 1 94 ? 28.774 3.964 -15.727 1.00 95.12 94 PRO A CA 1
ATOM 745 C C . PRO A 1 94 ? 28.029 2.708 -16.202 1.00 95.12 94 PRO A C 1
ATOM 747 O O . PRO A 1 94 ? 27.151 2.218 -15.491 1.00 95.12 94 PRO A O 1
ATOM 750 N N . TYR A 1 95 ? 28.353 2.190 -17.389 1.00 96.12 95 TYR A N 1
ATOM 751 C CA . TYR A 1 95 ? 27.625 1.090 -18.010 1.00 96.12 95 TYR A CA 1
ATOM 752 C C . TYR A 1 95 ? 28.225 -0.273 -17.686 1.00 96.12 95 TYR A C 1
ATOM 754 O O . TYR A 1 95 ? 29.424 -0.423 -17.440 1.00 96.12 95 TYR A O 1
ATOM 762 N N . ASN A 1 96 ? 27.362 -1.285 -17.726 1.00 93.19 96 ASN A N 1
ATOM 763 C CA . ASN A 1 96 ? 27.729 -2.684 -17.598 1.00 93.19 96 ASN A CA 1
ATOM 764 C C . ASN A 1 96 ? 27.327 -3.427 -18.872 1.00 93.19 96 ASN A C 1
ATOM 766 O O . ASN A 1 96 ? 26.150 -3.434 -19.226 1.00 93.19 96 ASN A O 1
ATOM 770 N N . PHE A 1 97 ? 28.292 -4.077 -19.519 1.00 96.38 97 PHE A N 1
ATOM 771 C CA . PHE A 1 97 ? 28.072 -4.802 -20.767 1.00 96.38 97 PHE A CA 1
ATOM 772 C C . PHE A 1 97 ? 28.043 -6.314 -20.512 1.00 96.38 97 PHE A C 1
ATOM 774 O O . PHE A 1 97 ? 28.960 -6.840 -19.874 1.00 96.38 97 PHE A O 1
ATOM 781 N N . PRO A 1 98 ? 27.033 -7.046 -21.012 1.00 95.12 98 PRO A N 1
ATOM 782 C CA . PRO A 1 98 ? 27.027 -8.502 -20.945 1.00 95.12 98 PRO A CA 1
ATOM 783 C C . PRO A 1 98 ? 28.195 -9.143 -21.716 1.00 95.12 98 PRO A C 1
ATOM 785 O O . PRO A 1 98 ? 28.654 -8.583 -22.720 1.00 95.12 98 PRO A O 1
ATOM 788 N N . PRO A 1 99 ? 28.628 -10.356 -21.320 1.00 95.38 99 PRO A N 1
ATOM 789 C CA . PRO A 1 99 ? 29.598 -11.136 -22.079 1.00 95.38 99 PRO A CA 1
ATOM 790 C C . PRO A 1 99 ? 29.207 -11.289 -23.551 1.00 95.38 99 PRO A C 1
ATOM 792 O O . PRO A 1 99 ? 28.073 -11.636 -23.877 1.00 95.38 99 PRO A O 1
ATOM 795 N N . GLY A 1 100 ? 30.164 -11.060 -24.446 1.00 94.44 100 GLY A N 1
ATOM 796 C CA . GLY A 1 100 ? 29.987 -11.179 -25.890 1.00 94.44 100 GLY A CA 1
ATOM 797 C C . GLY A 1 100 ? 29.454 -9.929 -26.596 1.00 94.44 100 GLY A C 1
ATOM 798 O O . GLY A 1 100 ? 29.397 -9.956 -27.826 1.00 94.44 100 GLY A O 1
ATOM 799 N N . THR A 1 101 ? 29.118 -8.855 -25.869 1.00 97.12 101 THR A N 1
ATOM 800 C CA . THR A 1 101 ? 28.698 -7.569 -26.461 1.00 97.12 101 THR A CA 1
ATOM 801 C C . THR A 1 101 ? 29.788 -7.030 -27.381 1.00 97.12 101 THR A C 1
ATOM 803 O O . THR A 1 101 ? 30.947 -6.942 -26.976 1.00 97.12 101 THR A O 1
ATOM 806 N N . VAL A 1 102 ? 29.436 -6.671 -28.616 1.00 98.50 102 VAL A N 1
ATOM 807 C CA . VAL A 1 102 ? 30.374 -6.038 -29.555 1.00 98.50 102 VAL A CA 1
ATOM 808 C C . VAL A 1 102 ? 30.451 -4.546 -29.249 1.00 98.50 102 VAL A C 1
ATOM 810 O O . VAL A 1 102 ? 29.420 -3.876 -29.250 1.00 98.50 102 VAL A O 1
ATOM 813 N N . ILE A 1 103 ? 31.656 -4.030 -29.002 1.00 98.62 103 ILE A N 1
ATOM 814 C CA . ILE A 1 103 ? 31.883 -2.599 -28.773 1.00 98.62 103 ILE A CA 1
ATOM 815 C C . ILE A 1 103 ? 32.443 -1.958 -30.040 1.00 98.62 103 ILE A C 1
ATOM 817 O O . ILE A 1 103 ? 33.430 -2.415 -30.627 1.00 98.62 103 ILE A O 1
ATOM 821 N N . LEU A 1 104 ? 31.783 -0.885 -30.446 1.00 98.50 104 LEU A N 1
ATOM 822 C CA . LEU A 1 104 ? 32.063 -0.076 -31.619 1.00 98.50 104 LEU A CA 1
ATOM 823 C C . LEU A 1 104 ? 32.282 1.374 -31.184 1.00 98.50 104 LEU A C 1
ATOM 825 O O . LEU A 1 104 ? 32.002 1.748 -30.045 1.00 98.50 104 LEU A O 1
ATOM 829 N N . THR A 1 105 ? 32.770 2.193 -32.102 1.00 97.94 105 THR A N 1
ATOM 830 C CA . THR A 1 105 ? 32.870 3.643 -31.917 1.00 97.94 105 THR A CA 1
ATOM 831 C C . THR A 1 105 ? 32.789 4.346 -33.272 1.00 97.94 105 THR A C 1
ATOM 833 O O . THR A 1 105 ? 32.542 3.707 -34.302 1.00 97.94 105 THR A O 1
ATOM 836 N N . VAL A 1 106 ? 32.970 5.658 -33.274 1.00 96.31 106 VAL A N 1
ATOM 837 C CA . VAL A 1 106 ? 32.978 6.524 -34.453 1.00 96.31 106 VAL A CA 1
ATOM 838 C C . VAL A 1 106 ? 34.402 6.968 -34.795 1.00 96.31 106 VAL A C 1
ATOM 840 O O . VAL A 1 106 ? 35.326 6.833 -33.997 1.00 96.31 106 VAL A O 1
ATOM 843 N N . GLY A 1 107 ? 34.617 7.421 -36.033 1.00 88.50 107 GLY A N 1
ATOM 844 C CA . GLY A 1 107 ? 35.950 7.810 -36.519 1.00 88.50 107 GLY A CA 1
ATOM 845 C C . GLY A 1 107 ? 36.458 9.179 -36.043 1.00 88.50 107 GLY A C 1
ATOM 846 O O . GLY A 1 107 ? 37.638 9.479 -36.236 1.00 88.50 107 GLY A O 1
ATOM 847 N N . ASN A 1 108 ? 35.579 10.007 -35.486 1.00 87.50 108 ASN A N 1
ATOM 848 C CA . ASN A 1 108 ? 35.850 11.311 -34.874 1.00 87.50 108 ASN A CA 1
ATOM 849 C C . ASN A 1 108 ? 35.848 11.179 -33.334 1.00 87.50 108 ASN A C 1
ATOM 851 O O . ASN A 1 108 ? 36.121 10.092 -32.841 1.00 87.50 108 ASN A O 1
ATOM 855 N N . THR A 1 109 ? 35.634 12.272 -32.593 1.00 83.69 109 THR A N 1
ATOM 856 C CA . THR A 1 109 ? 35.710 12.335 -31.114 1.00 83.69 109 THR A CA 1
ATOM 857 C C . THR A 1 109 ? 34.348 12.319 -30.418 1.00 83.69 109 THR A C 1
ATOM 859 O O . THR A 1 109 ? 34.286 12.468 -29.211 1.00 83.69 109 THR A O 1
ATOM 862 N N . THR A 1 110 ? 33.244 12.250 -31.156 1.00 88.81 110 THR A N 1
ATOM 863 C CA . THR A 1 110 ? 31.897 12.346 -30.574 1.00 88.81 110 THR A CA 1
ATOM 864 C C . THR A 1 110 ? 30.922 11.684 -31.529 1.00 88.81 110 THR A C 1
ATOM 866 O O . THR A 1 110 ? 31.076 11.835 -32.744 1.00 88.81 110 THR A O 1
ATOM 869 N N . ILE A 1 111 ? 29.953 10.930 -31.012 1.00 91.25 111 ILE A N 1
ATOM 870 C CA . ILE A 1 111 ? 28.869 10.400 -31.843 1.00 91.25 111 ILE A CA 1
ATOM 871 C C . ILE A 1 111 ? 28.031 11.576 -32.360 1.00 91.25 111 ILE A C 1
ATOM 873 O O . ILE A 1 111 ? 27.447 12.314 -31.573 1.00 91.25 111 ILE A O 1
ATOM 877 N N . GLY A 1 112 ? 27.947 11.730 -33.680 1.00 88.69 112 GLY A N 1
ATOM 878 C CA . GLY A 1 112 ? 27.338 12.911 -34.270 1.00 88.69 112 GLY A CA 1
ATOM 879 C C . GLY A 1 112 ? 28.228 14.141 -34.084 1.00 88.69 112 GLY A C 1
ATOM 880 O O . GLY A 1 112 ? 29.450 14.074 -34.268 1.00 88.69 112 GLY A O 1
ATOM 881 N N . ASP A 1 113 ? 27.631 15.268 -33.715 1.00 86.88 113 ASP A N 1
ATOM 882 C CA . ASP A 1 113 ? 28.345 16.423 -33.151 1.00 86.88 113 ASP A CA 1
ATOM 883 C C . ASP A 1 113 ? 28.162 16.571 -31.624 1.00 86.88 113 ASP A C 1
ATOM 885 O O . ASP A 1 113 ? 28.565 17.583 -31.039 1.00 86.88 113 ASP A O 1
ATOM 889 N N . GLY A 1 114 ? 27.655 15.509 -30.987 1.00 88.88 114 GLY A N 1
ATOM 890 C CA . GLY A 1 114 ? 27.247 15.438 -29.585 1.00 88.88 114 GLY A CA 1
ATOM 891 C C . GLY A 1 114 ? 25.743 15.235 -29.495 1.00 88.88 114 GLY A C 1
ATOM 892 O O . GLY A 1 114 ? 24.981 16.138 -29.828 1.00 88.88 114 GLY A O 1
ATOM 893 N N . LEU A 1 115 ? 25.311 14.067 -29.020 1.00 92.00 115 LEU A N 1
ATOM 894 C CA . LEU A 1 115 ? 23.902 13.697 -29.044 1.00 92.00 115 LEU A CA 1
ATOM 895 C C . LEU A 1 115 ? 23.071 14.576 -28.110 1.00 92.00 115 LEU A C 1
ATOM 897 O O . LEU A 1 115 ? 23.180 14.527 -26.890 1.00 92.00 115 LEU A O 1
ATOM 901 N N . SER A 1 116 ? 22.108 15.283 -28.676 1.00 90.38 116 SER A N 1
ATOM 902 C CA . SER A 1 116 ? 21.086 16.010 -27.943 1.00 90.38 116 SER A CA 1
ATOM 903 C C . SER A 1 116 ? 19.832 15.162 -27.700 1.00 90.38 116 SER A C 1
ATOM 905 O O . SER A 1 116 ? 19.503 14.194 -28.394 1.00 90.38 116 SER A O 1
ATOM 907 N N . THR A 1 117 ? 19.049 15.557 -26.696 1.00 88.44 117 THR A N 1
ATOM 908 C CA . THR A 1 117 ? 17.745 14.933 -26.399 1.00 88.44 117 THR A CA 1
ATOM 909 C C . THR A 1 117 ? 16.705 15.048 -27.514 1.00 88.44 117 THR A C 1
ATOM 911 O O . THR A 1 117 ? 15.698 14.342 -27.456 1.00 88.44 117 THR A O 1
ATOM 914 N N . ASN A 1 118 ? 16.925 15.901 -28.516 1.00 86.56 118 ASN A N 1
ATOM 915 C CA . ASN A 1 118 ? 16.000 16.107 -29.629 1.00 86.56 118 ASN A CA 1
ATOM 916 C C . ASN A 1 118 ? 16.561 15.618 -30.971 1.00 86.56 118 ASN A C 1
ATOM 918 O O . ASN A 1 118 ? 15.919 15.849 -31.997 1.00 86.56 118 ASN A O 1
ATOM 922 N N . ASP A 1 119 ? 17.710 14.940 -30.969 1.00 90.25 119 ASP A N 1
ATOM 923 C CA . ASP A 1 119 ? 18.366 14.520 -32.204 1.00 90.25 119 ASP A CA 1
ATOM 924 C C . ASP A 1 119 ? 17.737 13.246 -32.760 1.00 90.25 119 ASP A C 1
ATOM 926 O O . ASP A 1 119 ? 17.680 12.216 -32.068 1.00 90.25 119 ASP A O 1
ATOM 930 N N . PRO A 1 120 ? 17.226 13.279 -34.002 1.00 93.19 120 PRO A N 1
ATOM 931 C CA . PRO A 1 120 ? 16.845 12.061 -34.680 1.00 93.19 120 PRO A CA 1
ATOM 932 C C . PRO A 1 120 ? 18.107 11.308 -35.092 1.00 93.19 120 PRO A C 1
ATOM 934 O O . PRO A 1 120 ? 19.068 11.901 -35.551 1.00 93.19 120 PRO A O 1
ATOM 937 N N . ILE A 1 121 ? 18.101 9.984 -34.994 1.00 95.00 121 ILE A N 1
ATOM 938 C CA . ILE A 1 121 ? 19.248 9.150 -35.365 1.00 95.00 121 ILE A CA 1
ATOM 939 C C . ILE A 1 121 ? 18.894 8.318 -36.587 1.00 95.00 121 ILE A C 1
ATOM 941 O O . ILE A 1 121 ? 17.828 7.704 -36.631 1.00 95.00 121 ILE A O 1
ATOM 945 N N . ALA A 1 122 ? 19.801 8.216 -37.555 1.00 95.69 122 ALA A N 1
ATOM 946 C CA . ALA A 1 122 ? 19.681 7.279 -38.666 1.00 95.69 122 ALA A CA 1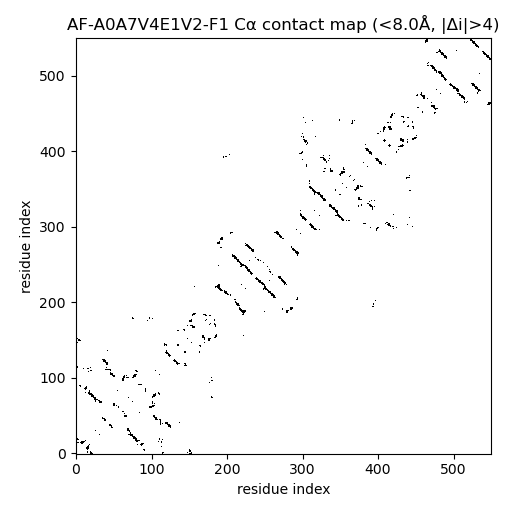
ATOM 947 C C . ALA A 1 122 ? 20.936 6.416 -38.835 1.00 95.69 122 ALA A C 1
ATOM 949 O O . ALA A 1 122 ? 22.063 6.907 -38.883 1.00 95.69 122 ALA A O 1
ATOM 950 N N . LEU A 1 123 ? 20.718 5.110 -38.991 1.00 96.31 123 LEU A N 1
ATOM 951 C CA . LEU A 1 123 ? 21.729 4.160 -39.442 1.00 96.31 123 LEU A CA 1
ATOM 952 C C . LEU A 1 123 ? 21.702 4.108 -40.970 1.00 96.31 123 LEU A C 1
ATOM 954 O O . LEU A 1 123 ? 20.683 3.746 -41.560 1.00 96.31 123 LEU A O 1
ATOM 958 N N . ILE A 1 124 ? 22.820 4.430 -41.607 1.00 97.50 124 ILE A N 1
ATOM 959 C CA . ILE A 1 124 ? 22.961 4.505 -43.060 1.00 97.50 124 ILE A CA 1
ATOM 960 C C . ILE A 1 124 ? 23.869 3.373 -43.546 1.00 97.50 124 ILE A C 1
ATOM 962 O O . ILE A 1 124 ? 24.971 3.158 -43.037 1.00 97.50 124 ILE A O 1
ATOM 966 N N . SER A 1 125 ? 23.398 2.639 -44.548 1.00 96.81 125 SER A N 1
ATOM 967 C CA . SER A 1 125 ? 24.143 1.560 -45.198 1.00 96.81 125 SER A CA 1
ATOM 968 C C . SER A 1 125 ? 25.280 2.088 -46.092 1.00 96.81 125 SER A C 1
ATOM 970 O O . SER A 1 125 ? 25.279 3.260 -46.478 1.00 96.81 125 SER A O 1
ATOM 972 N N . PRO A 1 126 ? 26.227 1.232 -46.523 1.00 96.38 126 PRO A N 1
ATOM 973 C CA . PRO A 1 126 ? 27.296 1.635 -47.437 1.00 96.38 126 PRO A CA 1
ATOM 974 C C . PRO A 1 126 ? 26.806 2.132 -48.809 1.00 96.38 126 PRO A C 1
ATOM 976 O O . PRO A 1 126 ? 27.529 2.872 -49.474 1.00 96.38 126 PRO A O 1
ATOM 979 N N . SER A 1 127 ? 25.597 1.745 -49.245 1.00 95.94 127 SER A N 1
ATOM 980 C CA . SER A 1 127 ? 24.959 2.268 -50.465 1.00 95.94 127 SER A CA 1
ATOM 981 C C . SER A 1 127 ? 24.349 3.661 -50.282 1.00 95.94 127 SER A C 1
ATOM 983 O O . SER A 1 127 ? 23.996 4.294 -51.275 1.00 95.94 127 SER A O 1
ATOM 985 N N . GLY A 1 128 ? 24.262 4.156 -49.044 1.00 93.50 128 GLY A N 1
ATOM 986 C CA . GLY A 1 128 ? 23.629 5.429 -48.701 1.00 93.50 128 GLY A CA 1
ATOM 987 C C . GLY A 1 128 ? 22.152 5.312 -48.319 1.00 93.50 128 GLY A C 1
ATOM 988 O O . GLY A 1 128 ? 21.528 6.332 -48.049 1.00 93.50 128 GLY A O 1
ATOM 989 N N . ASP A 1 129 ? 21.594 4.099 -48.271 1.00 95.62 129 ASP A N 1
ATOM 990 C CA . ASP A 1 129 ? 20.199 3.881 -47.880 1.00 95.62 129 ASP A CA 1
ATOM 991 C C . ASP A 1 129 ? 20.041 3.898 -46.355 1.00 95.62 129 ASP A C 1
ATOM 993 O O . ASP A 1 129 ? 20.861 3.308 -45.641 1.00 95.62 129 ASP A O 1
ATOM 997 N N . THR A 1 130 ? 18.958 4.502 -45.864 1.00 94.19 130 THR A N 1
ATOM 998 C CA . THR A 1 130 ? 18.570 4.453 -44.449 1.00 94.19 130 THR A CA 1
ATOM 999 C C . THR A 1 130 ? 18.086 3.056 -44.069 1.00 94.19 130 THR A C 1
ATOM 1001 O O . THR A 1 130 ? 17.153 2.520 -44.665 1.00 94.19 130 THR A O 1
ATOM 1004 N N . VAL A 1 131 ? 18.716 2.472 -43.053 1.00 94.00 131 VAL A N 1
ATOM 1005 C CA . VAL A 1 131 ? 18.465 1.109 -42.562 1.00 94.00 131 VAL A CA 1
ATOM 1006 C C . VAL A 1 131 ? 17.472 1.115 -41.406 1.00 94.00 131 VAL A C 1
ATOM 1008 O O . VAL A 1 131 ? 16.583 0.271 -41.341 1.00 94.00 131 VAL A O 1
ATOM 1011 N N . SER A 1 132 ? 17.636 2.053 -40.477 1.00 93.62 132 SER A N 1
ATOM 1012 C CA . SER A 1 132 ? 16.763 2.238 -39.319 1.00 93.62 132 SER A CA 1
ATOM 1013 C C . SER A 1 132 ? 16.891 3.668 -38.818 1.00 93.62 132 SER A C 1
ATOM 1015 O O . SER A 1 132 ? 17.948 4.280 -38.971 1.00 93.62 132 SER A O 1
ATOM 1017 N N . THR A 1 133 ? 15.836 4.159 -38.177 1.00 93.56 133 THR A N 1
ATOM 1018 C CA . THR A 1 133 ? 15.785 5.482 -37.558 1.00 93.56 133 THR A CA 1
ATOM 1019 C C . THR A 1 133 ? 15.340 5.406 -36.096 1.00 93.56 133 THR A C 1
ATOM 1021 O O . THR A 1 133 ? 14.785 4.393 -35.650 1.00 93.56 133 THR A O 1
ATOM 1024 N N . TYR A 1 134 ? 15.639 6.458 -35.348 1.00 93.25 134 TYR A N 1
ATOM 1025 C CA . TYR A 1 134 ? 14.998 6.824 -34.093 1.00 93.25 134 TYR A CA 1
ATOM 1026 C C . TYR A 1 134 ? 14.608 8.295 -34.204 1.00 93.25 134 TYR A C 1
ATOM 1028 O O . TYR A 1 134 ? 15.487 9.142 -34.349 1.00 93.25 134 TYR A O 1
ATOM 1036 N N . GLY A 1 135 ? 13.309 8.581 -34.148 1.00 88.06 135 GLY A N 1
ATOM 1037 C CA . GLY A 1 135 ? 12.785 9.902 -34.489 1.00 88.06 135 GLY A CA 1
ATOM 1038 C C . GLY A 1 135 ? 12.564 10.022 -35.993 1.00 88.06 135 GLY A C 1
ATOM 1039 O O . GLY A 1 135 ? 13.401 9.558 -36.769 1.00 88.06 135 GLY A O 1
ATOM 1040 N N . THR A 1 136 ? 11.459 10.649 -36.424 1.00 83.25 136 THR A N 1
ATOM 1041 C CA . THR A 1 136 ? 11.274 10.926 -37.854 1.00 83.25 136 THR A CA 1
ATOM 1042 C C . THR A 1 136 ? 11.866 12.298 -38.193 1.00 83.25 136 THR A C 1
ATOM 1044 O O . THR A 1 136 ? 11.309 13.341 -37.837 1.00 83.25 136 THR A O 1
ATOM 1047 N N . PRO A 1 137 ? 13.037 12.335 -38.860 1.00 74.06 137 PRO A N 1
ATOM 1048 C CA . PRO A 1 137 ? 13.727 13.586 -39.124 1.00 74.06 137 PRO A CA 1
ATOM 1049 C C . PRO A 1 137 ? 12.815 14.498 -39.944 1.00 74.06 137 PRO A C 1
ATOM 1051 O O . PRO A 1 137 ? 12.197 14.056 -40.917 1.00 74.06 137 PRO A O 1
ATOM 1054 N N . TYR A 1 138 ? 12.750 15.774 -39.563 1.00 73.50 138 TYR A N 1
ATOM 1055 C CA . TYR A 1 138 ? 11.949 16.812 -40.227 1.00 73.50 138 TYR A CA 1
ATOM 1056 C C . TYR A 1 138 ? 10.425 16.722 -40.042 1.00 73.50 138 TYR A C 1
ATOM 1058 O O . TYR A 1 138 ? 9.701 17.485 -40.689 1.00 73.50 138 TYR A O 1
ATOM 1066 N N . ASN A 1 139 ? 9.927 15.858 -39.156 1.00 80.94 139 ASN A N 1
ATOM 1067 C CA . ASN A 1 139 ? 8.517 15.826 -38.781 1.00 80.94 139 ASN A CA 1
ATOM 1068 C C . ASN A 1 139 ? 8.317 16.412 -37.373 1.00 80.94 139 ASN A C 1
ATOM 1070 O O . ASN A 1 139 ? 8.558 15.735 -36.383 1.00 80.94 139 ASN A O 1
ATOM 1074 N N . PRO A 1 140 ? 7.866 17.668 -37.244 1.00 75.94 140 PRO A N 1
ATOM 1075 C CA . PRO A 1 140 ? 7.690 18.283 -35.931 1.00 75.94 140 PRO A CA 1
ATOM 1076 C C . PRO A 1 140 ? 6.455 17.771 -35.165 1.00 75.94 140 PRO A C 1
ATOM 1078 O O . PRO A 1 140 ? 6.292 18.113 -33.995 1.00 75.94 140 PRO A O 1
ATOM 1081 N N . ASP A 1 141 ? 5.571 16.998 -35.807 1.00 81.25 141 ASP A N 1
ATOM 1082 C CA . ASP A 1 141 ? 4.237 16.676 -35.282 1.00 81.25 141 ASP A CA 1
ATOM 1083 C C . ASP A 1 141 ? 4.122 15.256 -34.689 1.00 81.25 141 ASP A C 1
ATOM 1085 O O . ASP A 1 141 ? 3.055 14.883 -34.193 1.00 81.25 141 ASP A O 1
ATOM 1089 N N . ASP A 1 142 ? 5.181 14.444 -34.717 1.00 80.12 142 ASP A N 1
ATOM 1090 C CA . ASP A 1 142 ? 5.133 13.034 -34.293 1.00 80.12 142 ASP A CA 1
ATOM 1091 C C . ASP A 1 142 ? 5.604 12.779 -32.852 1.00 80.12 142 ASP A C 1
ATOM 1093 O O . ASP A 1 142 ? 5.460 11.666 -32.354 1.00 80.12 142 ASP A O 1
ATOM 1097 N N . SER A 1 143 ? 6.083 13.813 -32.151 1.00 87.56 143 SER A N 1
ATOM 1098 C CA . SER A 1 143 ? 6.532 13.754 -30.749 1.00 87.56 143 SER A CA 1
ATOM 1099 C C . SER A 1 143 ? 7.746 12.849 -30.481 1.00 87.56 143 SER A C 1
ATOM 1101 O O . SER A 1 143 ? 7.965 12.475 -29.326 1.00 87.56 143 SER A O 1
ATOM 1103 N N . ILE A 1 144 ? 8.535 12.505 -31.503 1.00 90.00 144 ILE A N 1
ATOM 1104 C CA . ILE A 1 144 ? 9.854 11.875 -31.352 1.00 90.00 144 ILE A CA 1
ATOM 1105 C C . ILE A 1 144 ? 10.917 12.703 -32.087 1.00 90.00 144 ILE A C 1
ATOM 1107 O O . ILE A 1 144 ? 10.609 13.290 -33.118 1.00 90.00 144 ILE A O 1
ATOM 1111 N N . PRO A 1 145 ? 12.171 12.755 -31.608 1.00 92.38 145 PRO A N 1
ATOM 1112 C CA . PRO A 1 145 ? 12.754 12.043 -30.462 1.00 92.38 145 PRO A CA 1
ATOM 1113 C C . PRO A 1 145 ? 12.153 12.407 -29.097 1.00 92.38 145 PRO A C 1
ATOM 1115 O O . PRO A 1 145 ? 11.629 13.498 -28.891 1.00 92.38 145 PRO A O 1
ATOM 1118 N N . LEU A 1 146 ? 12.198 11.461 -28.157 1.00 91.38 146 LEU A N 1
ATOM 1119 C CA . LEU A 1 146 ? 11.805 11.699 -26.769 1.00 91.38 146 LEU A CA 1
ATOM 1120 C C . LEU A 1 146 ? 12.951 12.371 -26.010 1.00 91.38 146 LEU A C 1
ATOM 1122 O O . LEU A 1 146 ? 14.100 11.982 -26.197 1.00 91.38 146 LEU A O 1
ATOM 1126 N N . SER A 1 147 ? 12.629 13.264 -25.070 1.00 91.44 147 SER A N 1
ATOM 1127 C CA . SER A 1 147 ? 13.612 13.867 -24.159 1.00 91.44 147 SER A CA 1
ATOM 1128 C C . SER A 1 147 ? 13.700 13.083 -22.834 1.00 91.44 147 SER A C 1
ATOM 1130 O O . SER A 1 147 ? 12.862 13.297 -21.949 1.00 91.44 147 SER A O 1
ATOM 1132 N N . PRO A 1 148 ? 14.652 12.142 -22.670 1.00 92.44 148 PRO A N 1
ATOM 1133 C CA . PRO A 1 148 ? 14.756 11.334 -21.458 1.00 92.44 148 PRO A CA 1
ATOM 1134 C C . PRO A 1 148 ? 15.262 12.127 -20.241 1.00 92.44 148 PRO A C 1
ATOM 1136 O O . PRO A 1 148 ? 15.957 13.133 -20.400 1.00 92.44 148 PRO A O 1
ATOM 1139 N N . PRO A 1 149 ? 14.963 11.669 -19.009 1.00 94.56 149 PRO A N 1
ATOM 1140 C CA . PRO A 1 149 ? 15.615 12.161 -17.795 1.00 94.56 149 PRO A CA 1
ATOM 1141 C C . PRO A 1 149 ? 17.132 11.902 -17.769 1.00 94.56 149 PRO A C 1
ATOM 1143 O O . PRO A 1 149 ? 17.634 11.040 -18.485 1.00 94.56 149 PRO A O 1
ATOM 1146 N N . ASP A 1 150 ? 17.831 12.606 -16.873 1.00 94.50 150 ASP A N 1
ATOM 1147 C CA . ASP A 1 150 ? 19.274 12.457 -16.630 1.00 94.50 150 ASP A CA 1
ATOM 1148 C C . ASP A 1 150 ? 19.663 10.995 -16.354 1.00 94.50 150 ASP A C 1
ATOM 1150 O O . ASP A 1 150 ? 19.149 10.357 -15.427 1.00 94.50 150 ASP A O 1
ATOM 1154 N N . GLY A 1 151 ? 20.577 10.462 -17.165 1.00 95.31 151 GLY A N 1
ATOM 1155 C CA . GLY A 1 151 ? 21.083 9.096 -17.053 1.00 95.31 151 GLY A CA 1
ATOM 1156 C C . GLY A 1 151 ? 20.131 7.999 -17.521 1.00 95.31 151 GLY A C 1
ATOM 1157 O O . GLY A 1 151 ? 20.392 6.833 -17.212 1.00 95.31 151 GLY A O 1
ATOM 1158 N N . VAL A 1 152 ? 19.051 8.334 -18.233 1.00 96.88 152 VAL A N 1
ATOM 1159 C CA . VAL A 1 152 ? 18.046 7.369 -18.697 1.00 96.88 152 VAL A CA 1
ATOM 1160 C C . VAL A 1 152 ? 18.082 7.221 -20.220 1.00 96.88 152 VAL A C 1
ATOM 1162 O O . VAL A 1 152 ? 17.984 8.201 -20.951 1.00 96.88 152 VAL A O 1
ATOM 1165 N N . SER A 1 153 ? 18.198 5.993 -20.737 1.00 96.56 153 SER A N 1
ATOM 1166 C CA . SER A 1 153 ? 18.167 5.760 -22.187 1.00 96.56 153 SER A CA 1
ATOM 1167 C C . SER A 1 153 ? 16.743 5.733 -22.730 1.00 96.56 153 SER A C 1
ATOM 1169 O O . SER A 1 153 ? 15.806 5.318 -22.049 1.00 96.56 153 SER A O 1
ATOM 1171 N N . VAL A 1 154 ? 16.591 6.115 -23.998 1.00 95.44 154 VAL A N 1
ATOM 1172 C CA . VAL A 1 154 ? 15.393 5.813 -24.786 1.00 95.44 154 VAL A CA 1
ATOM 1173 C C . VAL A 1 154 ? 15.583 4.448 -25.441 1.00 95.44 154 VAL A C 1
ATOM 1175 O O . VAL A 1 154 ? 16.618 4.182 -26.048 1.00 95.44 154 VAL A O 1
ATOM 1178 N N . GLU A 1 155 ? 14.595 3.576 -25.291 1.00 94.19 155 GLU A N 1
ATOM 1179 C CA . GLU A 1 155 ? 14.618 2.190 -25.746 1.00 94.19 155 GLU A CA 1
ATOM 1180 C C . GLU A 1 155 ? 13.461 1.942 -26.723 1.00 94.19 155 GLU A C 1
ATOM 1182 O O . GLU A 1 155 ? 12.399 2.568 -26.635 1.00 94.19 155 GLU A O 1
ATOM 1187 N N . ARG A 1 156 ? 13.654 1.020 -27.674 1.00 91.44 156 ARG A N 1
ATOM 1188 C CA . ARG A 1 156 ? 12.589 0.575 -28.584 1.00 91.44 156 ARG A CA 1
ATOM 1189 C C . ARG A 1 156 ? 11.794 -0.548 -27.921 1.00 91.44 156 ARG A C 1
ATOM 1191 O O . ARG A 1 156 ? 12.377 -1.551 -27.508 1.00 91.44 156 ARG A O 1
ATOM 1198 N N . ILE A 1 157 ? 10.472 -0.419 -27.863 1.00 87.38 157 ILE A N 1
ATOM 1199 C CA . ILE A 1 157 ? 9.579 -1.396 -27.219 1.00 87.38 157 ILE A CA 1
ATOM 1200 C C . ILE A 1 157 ? 9.529 -2.695 -28.038 1.00 87.38 157 ILE A C 1
ATOM 1202 O O . ILE A 1 157 ? 9.807 -3.783 -27.527 1.00 87.38 157 ILE A O 1
ATOM 1206 N N . ASN A 1 158 ? 9.174 -2.589 -29.322 1.00 84.94 158 ASN A N 1
ATOM 1207 C CA . ASN A 1 158 ? 9.175 -3.687 -30.283 1.00 84.94 158 ASN A CA 1
ATOM 1208 C C . ASN A 1 158 ? 10.268 -3.449 -31.329 1.00 84.94 158 ASN A C 1
ATOM 1210 O O . ASN A 1 158 ? 10.147 -2.563 -32.178 1.00 84.94 158 ASN A O 1
ATOM 1214 N N . LEU A 1 159 ? 11.310 -4.286 -31.303 1.00 87.75 159 LEU A N 1
ATOM 1215 C CA . LEU A 1 159 ? 12.458 -4.206 -32.215 1.00 87.75 159 LEU A CA 1
ATOM 1216 C C . LEU A 1 159 ? 12.071 -4.307 -33.701 1.00 87.75 159 LEU A C 1
ATOM 1218 O O . LEU A 1 159 ? 12.775 -3.758 -34.545 1.00 87.75 159 LEU A O 1
ATOM 1222 N N . PHE A 1 160 ? 10.946 -4.958 -34.009 1.00 85.25 160 PHE A N 1
ATOM 1223 C CA . PHE A 1 160 ? 10.401 -5.113 -35.365 1.00 85.25 160 PHE A CA 1
ATOM 1224 C C . PHE A 1 160 ? 9.248 -4.144 -35.671 1.00 85.25 160 PHE A C 1
ATOM 1226 O O . PHE A 1 160 ? 8.655 -4.212 -36.748 1.00 85.25 160 PHE A O 1
ATOM 1233 N N . GLY A 1 161 ? 8.880 -3.295 -34.709 1.00 84.31 161 GLY A N 1
ATOM 1234 C CA . GLY A 1 161 ? 7.863 -2.264 -34.882 1.00 84.31 161 GLY A CA 1
ATOM 1235 C C . GLY A 1 161 ? 8.396 -1.049 -35.651 1.00 84.31 161 GLY A C 1
ATOM 1236 O O . GLY A 1 161 ? 9.610 -0.910 -35.818 1.00 84.31 161 GLY A O 1
ATOM 1237 N N . PRO A 1 162 ? 7.502 -0.164 -36.119 1.00 88.94 162 PRO A N 1
ATOM 1238 C CA . PRO A 1 162 ? 7.897 1.052 -36.821 1.00 88.94 162 PRO A CA 1
ATOM 1239 C C . PRO A 1 162 ? 8.548 2.070 -35.873 1.00 88.94 162 PRO A C 1
ATOM 1241 O O . PRO A 1 162 ? 8.443 1.962 -34.647 1.00 88.94 162 PRO A O 1
ATOM 1244 N N . ASP A 1 163 ? 9.212 3.063 -36.456 1.00 90.94 163 ASP A N 1
ATOM 1245 C CA . ASP A 1 163 ? 9.740 4.224 -35.743 1.00 90.94 163 ASP A CA 1
ATOM 1246 C C . ASP A 1 163 ? 8.618 5.245 -35.514 1.00 90.94 163 ASP A C 1
ATOM 1248 O O . ASP A 1 163 ? 8.368 6.119 -36.334 1.00 90.94 163 ASP A O 1
ATOM 1252 N N . GLU A 1 164 ? 7.869 5.046 -34.433 1.00 89.50 164 GLU A N 1
ATOM 1253 C CA . GLU A 1 164 ? 6.681 5.825 -34.081 1.00 89.50 164 GLU A CA 1
ATOM 1254 C C . GLU A 1 164 ? 6.691 6.090 -32.577 1.00 89.50 164 GLU A C 1
ATOM 1256 O O . GLU A 1 164 ? 7.130 5.231 -31.806 1.00 89.50 164 GLU A O 1
ATOM 1261 N N . PHE A 1 165 ? 6.125 7.216 -32.131 1.00 88.00 165 PHE A N 1
ATOM 1262 C CA . PHE A 1 165 ? 6.081 7.601 -30.711 1.00 88.00 165 PHE A CA 1
ATOM 1263 C C . PHE A 1 165 ? 5.631 6.477 -29.773 1.00 88.00 165 PHE A C 1
ATOM 1265 O O . PHE A 1 165 ? 6.168 6.294 -28.684 1.00 88.00 165 PHE A O 1
ATOM 1272 N N . TYR A 1 166 ? 4.659 5.665 -30.194 1.00 84.19 166 TYR A N 1
ATOM 1273 C CA . TYR A 1 166 ? 4.135 4.587 -29.358 1.00 84.19 166 TYR A CA 1
ATOM 1274 C C . TYR A 1 166 ? 5.075 3.381 -29.205 1.00 84.19 166 TYR A C 1
ATOM 1276 O O . TYR A 1 166 ? 4.767 2.525 -28.367 1.00 84.19 166 TYR A O 1
ATOM 1284 N N . ASN A 1 167 ? 6.149 3.290 -29.995 1.00 88.69 167 ASN A N 1
ATOM 1285 C CA . ASN A 1 167 ? 7.119 2.194 -30.004 1.00 88.69 167 ASN A CA 1
ATOM 1286 C C . ASN A 1 167 ? 8.451 2.547 -29.310 1.00 88.69 167 ASN A C 1
ATOM 1288 O O . ASN A 1 167 ? 9.374 1.734 -29.310 1.00 88.69 167 ASN A O 1
ATOM 1292 N N . TRP A 1 168 ? 8.537 3.719 -28.682 1.00 90.88 168 TRP A N 1
ATOM 1293 C CA . TRP A 1 168 ? 9.685 4.151 -27.888 1.00 90.88 168 TRP A CA 1
ATOM 1294 C C . TRP A 1 168 ? 9.244 4.532 -26.475 1.00 90.88 168 TRP A C 1
ATOM 1296 O O . TRP A 1 168 ? 8.148 5.060 -26.280 1.00 90.88 168 TRP A O 1
ATOM 1306 N N . ALA A 1 169 ? 10.077 4.250 -25.476 1.00 91.25 169 ALA A N 1
ATOM 1307 C CA . ALA A 1 169 ? 9.897 4.766 -24.120 1.00 91.25 169 ALA A CA 1
ATOM 1308 C C . ALA A 1 169 ? 11.242 4.866 -23.392 1.00 91.25 169 ALA A C 1
ATOM 1310 O O . ALA A 1 169 ? 12.277 4.438 -23.899 1.00 91.25 169 ALA A O 1
ATOM 1311 N N . PHE A 1 170 ? 11.227 5.453 -22.202 1.00 93.88 170 PHE A N 1
ATOM 1312 C CA . PHE A 1 170 ? 12.400 5.532 -21.338 1.00 93.88 170 PHE A CA 1
ATOM 1313 C C . PHE A 1 170 ? 12.682 4.189 -20.672 1.00 93.88 170 PHE A C 1
ATOM 1315 O O . PHE A 1 170 ? 11.741 3.474 -20.330 1.00 93.88 170 PHE A O 1
ATOM 1322 N N . SER A 1 171 ? 13.958 3.885 -20.449 1.00 93.56 171 SER A N 1
ATOM 1323 C CA . SER A 1 171 ? 14.384 2.712 -19.688 1.00 93.56 171 SER A CA 1
ATOM 1324 C C . SER A 1 171 ? 13.728 2.673 -18.305 1.00 93.56 171 SER A C 1
ATOM 1326 O O . SER A 1 171 ? 13.721 3.670 -17.579 1.00 93.56 171 SER A O 1
ATOM 1328 N N . GLU A 1 172 ? 13.212 1.506 -17.925 1.00 90.50 172 GLU A N 1
ATOM 1329 C CA . GLU A 1 172 ? 12.728 1.204 -16.573 1.00 90.50 172 GLU A CA 1
ATOM 1330 C C . GLU A 1 172 ? 13.764 0.384 -15.765 1.00 90.50 172 GLU A C 1
ATOM 1332 O O . GLU A 1 172 ? 13.507 0.017 -14.615 1.00 90.50 172 GLU A O 1
ATOM 1337 N N . ASP A 1 173 ? 14.956 0.106 -16.318 1.00 92.00 173 ASP A N 1
ATOM 1338 C CA . ASP A 1 173 ? 16.030 -0.557 -15.573 1.00 92.00 173 ASP A CA 1
ATOM 1339 C C . ASP A 1 173 ? 16.573 0.350 -14.461 1.00 92.00 173 ASP A C 1
ATOM 1341 O O . ASP A 1 173 ? 16.786 1.547 -14.639 1.00 92.00 173 ASP A O 1
ATOM 1345 N N . THR A 1 174 ? 16.860 -0.236 -13.299 1.00 91.31 174 THR A N 1
ATOM 1346 C CA . THR A 1 174 ? 17.346 0.508 -12.123 1.00 91.31 174 THR A CA 1
ATOM 1347 C C . THR A 1 174 ? 18.664 1.260 -12.345 1.00 91.31 174 THR A C 1
ATOM 1349 O O . THR A 1 174 ? 18.953 2.204 -11.610 1.00 91.31 174 THR A O 1
ATOM 1352 N N . SER A 1 175 ? 19.468 0.862 -13.338 1.00 93.25 175 SER A N 1
ATOM 1353 C CA . SER A 1 175 ? 20.691 1.574 -13.736 1.00 93.25 175 SER A CA 1
ATOM 1354 C C . SER A 1 175 ? 20.437 2.741 -14.697 1.00 93.25 175 SER A C 1
ATOM 1356 O O . SER A 1 175 ? 21.349 3.527 -14.945 1.00 93.25 175 SER A O 1
ATOM 1358 N N . GLY A 1 176 ? 19.215 2.855 -15.221 1.00 94.75 176 GLY A N 1
ATOM 1359 C CA . GLY A 1 176 ? 18.791 3.850 -16.200 1.00 94.75 176 GLY A CA 1
ATOM 1360 C C . GLY A 1 176 ? 18.979 3.428 -17.661 1.00 94.75 176 GLY A C 1
ATOM 1361 O O . GLY A 1 176 ? 18.528 4.144 -18.548 1.00 94.75 176 GLY A O 1
ATOM 1362 N N . SER A 1 177 ? 19.633 2.297 -17.954 1.00 96.25 177 SER A N 1
ATOM 1363 C CA . SER A 1 177 ? 19.812 1.837 -19.341 1.00 96.25 177 SER A CA 1
ATOM 1364 C C . SER A 1 177 ? 20.156 0.356 -19.479 1.00 96.25 177 SER A C 1
ATOM 1366 O O . SER A 1 177 ? 20.582 -0.300 -18.524 1.00 96.25 177 SER A O 1
ATOM 1368 N N . THR A 1 178 ? 20.019 -0.186 -20.691 1.00 96.06 178 THR A N 1
ATOM 1369 C CA . THR A 1 178 ? 20.281 -1.603 -20.994 1.00 96.06 178 THR A CA 1
ATOM 1370 C C . THR A 1 178 ? 21.307 -1.872 -22.109 1.00 96.06 178 THR A C 1
ATOM 1372 O O . THR A 1 178 ? 21.066 -2.762 -22.919 1.00 96.06 178 THR A O 1
ATOM 1375 N N . PRO A 1 179 ? 22.476 -1.201 -22.166 1.00 97.00 179 PRO A N 1
ATOM 1376 C CA . PRO A 1 179 ? 23.415 -1.414 -23.267 1.00 97.00 179 PRO A CA 1
ATOM 1377 C C . PRO A 1 179 ? 23.945 -2.860 -23.316 1.00 97.00 179 PRO A C 1
ATOM 1379 O O . PRO A 1 179 ? 24.435 -3.407 -22.324 1.00 97.00 179 PRO A O 1
ATOM 1382 N N . GLY A 1 180 ? 23.861 -3.478 -24.489 1.00 94.62 180 GLY A N 1
ATOM 1383 C CA . GLY A 1 180 ? 24.278 -4.844 -24.796 1.00 94.62 180 GLY A CA 1
ATOM 1384 C C . GLY A 1 180 ? 23.297 -5.943 -24.364 1.00 94.62 180 GLY A C 1
ATOM 1385 O O . GLY A 1 180 ? 23.607 -7.122 -24.553 1.00 94.62 180 GLY A O 1
ATOM 1386 N N . ARG A 1 181 ? 22.138 -5.609 -23.778 1.00 91.38 181 ARG A N 1
ATOM 1387 C CA . ARG A 1 181 ? 21.121 -6.572 -23.298 1.00 91.38 181 ARG A CA 1
ATOM 1388 C C . ARG A 1 181 ? 19.729 -6.208 -23.813 1.00 91.38 181 ARG A C 1
ATOM 1390 O O . ARG A 1 181 ? 19.527 -5.168 -24.414 1.00 91.38 181 ARG A O 1
ATOM 1397 N N . GLU A 1 182 ? 18.751 -7.083 -23.580 1.00 89.69 182 GLU A N 1
ATOM 1398 C CA . GLU A 1 182 ? 17.366 -6.772 -23.945 1.00 89.69 182 GLU A CA 1
ATOM 1399 C C . GLU A 1 182 ? 16.865 -5.509 -23.227 1.00 89.69 182 GLU A C 1
ATOM 1401 O O . GLU A 1 182 ? 17.101 -5.342 -22.028 1.00 89.69 182 GLU A O 1
ATOM 1406 N N . ASN A 1 183 ? 16.131 -4.669 -23.966 1.00 91.38 183 ASN A N 1
ATOM 1407 C CA . ASN A 1 183 ? 15.482 -3.471 -23.440 1.00 91.38 183 ASN A CA 1
ATOM 1408 C C . ASN A 1 183 ? 14.601 -3.793 -22.230 1.00 91.38 183 ASN A C 1
ATOM 1410 O O . ASN A 1 183 ? 13.825 -4.753 -22.232 1.00 91.38 183 ASN A O 1
ATOM 1414 N N . SER A 1 184 ? 14.680 -2.935 -21.221 1.00 88.88 184 SER A N 1
ATOM 1415 C CA . SER A 1 184 ? 13.878 -3.001 -19.998 1.00 88.88 184 SER A CA 1
ATOM 1416 C C . SER A 1 184 ? 12.380 -2.843 -20.266 1.00 88.88 184 SER A C 1
ATOM 1418 O O . SER A 1 184 ? 11.558 -3.418 -19.558 1.00 88.88 184 SER A O 1
ATOM 1420 N N . ILE A 1 185 ? 12.030 -2.126 -21.336 1.00 82.31 185 ILE A N 1
ATOM 1421 C CA . ILE A 1 185 ? 10.651 -1.859 -21.765 1.00 82.31 185 ILE A CA 1
ATOM 1422 C C . ILE A 1 185 ? 10.147 -2.811 -22.862 1.00 82.31 185 ILE A C 1
ATOM 1424 O O . ILE A 1 185 ? 9.224 -2.471 -23.608 1.00 82.31 185 ILE A O 1
ATOM 1428 N N . LYS A 1 186 ? 10.787 -3.974 -23.032 1.00 74.31 186 LYS A N 1
ATOM 1429 C CA . LYS A 1 186 ? 10.441 -4.959 -24.068 1.00 74.31 186 LYS A CA 1
ATOM 1430 C C . LYS A 1 186 ? 8.931 -5.224 -24.109 1.00 74.31 186 LYS A C 1
ATOM 1432 O O . LYS A 1 186 ? 8.277 -5.280 -23.071 1.00 74.31 186 LYS A O 1
ATOM 1437 N N . PHE A 1 187 ? 8.404 -5.406 -25.324 1.00 68.50 187 PHE A N 1
ATOM 1438 C CA . PHE A 1 187 ? 7.001 -5.695 -25.664 1.00 68.50 187 PHE A CA 1
ATOM 1439 C C . PHE A 1 187 ? 6.437 -6.929 -24.927 1.00 68.50 187 PHE A C 1
ATOM 1441 O O . PHE A 1 187 ? 6.305 -8.015 -25.491 1.00 68.50 187 PHE A O 1
ATOM 1448 N N . LEU A 1 188 ? 6.137 -6.764 -23.643 1.00 72.62 188 LEU A N 1
ATOM 1449 C CA . LEU A 1 188 ? 5.561 -7.762 -22.759 1.00 72.62 188 LEU A CA 1
ATOM 1450 C C . LEU A 1 188 ? 4.316 -7.143 -22.121 1.00 72.62 188 LEU A C 1
ATOM 1452 O O . LEU A 1 188 ? 4.391 -6.042 -21.565 1.00 72.62 188 LEU A O 1
ATOM 1456 N N . PRO A 1 189 ? 3.154 -7.794 -22.231 1.00 80.88 189 PRO A N 1
ATOM 1457 C CA . PRO A 1 189 ? 1.999 -7.412 -21.444 1.00 80.88 189 PRO A CA 1
ATOM 1458 C C . PRO A 1 189 ? 2.191 -7.948 -20.012 1.00 80.88 189 PRO A C 1
ATOM 1460 O O . PRO A 1 189 ? 2.667 -9.065 -19.839 1.00 80.88 189 PRO A O 1
ATOM 1463 N N . ASP A 1 190 ? 1.837 -7.162 -18.994 1.00 87.62 190 ASP A N 1
ATOM 1464 C CA . ASP A 1 190 ? 2.158 -7.457 -17.580 1.00 87.62 190 ASP A CA 1
ATOM 1465 C C . ASP A 1 190 ? 0.931 -7.177 -16.697 1.00 87.62 190 ASP A C 1
ATOM 1467 O O . ASP A 1 190 ? 0.470 -6.031 -16.608 1.00 87.62 190 ASP A O 1
ATOM 1471 N N . LEU A 1 191 ? 0.338 -8.232 -16.119 1.00 92.12 191 LEU A N 1
ATOM 1472 C CA . LEU A 1 191 ? -0.911 -8.157 -15.355 1.00 92.12 191 LEU A CA 1
ATOM 1473 C C . LEU A 1 191 ? -0.650 -7.906 -13.870 1.00 92.12 191 LEU A C 1
ATOM 1475 O O . LEU A 1 191 ? -0.646 -8.818 -13.047 1.00 92.12 191 LEU A O 1
ATOM 1479 N N . LEU A 1 192 ? -0.650 -6.637 -13.490 1.00 92.00 192 LEU A N 1
ATOM 1480 C CA . LEU A 1 192 ? -0.419 -6.239 -12.110 1.00 92.00 192 LEU A CA 1
ATOM 1481 C C . LEU A 1 192 ? -1.705 -6.215 -11.266 1.00 92.00 192 LEU A C 1
ATOM 1483 O O . LEU A 1 192 ? -2.702 -5.569 -11.620 1.00 92.00 192 LEU A O 1
ATOM 1487 N N . ILE A 1 193 ? -1.643 -6.827 -10.076 1.00 90.56 193 ILE A N 1
ATOM 1488 C CA . ILE A 1 193 ? -2.632 -6.662 -8.995 1.00 90.56 193 ILE A CA 1
ATOM 1489 C C . ILE A 1 193 ? -1.913 -6.223 -7.713 1.00 90.56 193 ILE A C 1
ATOM 1491 O O . ILE A 1 193 ? -1.162 -6.980 -7.109 1.00 90.56 193 ILE A O 1
ATOM 1495 N N . ASN A 1 194 ? -2.184 -5.001 -7.256 1.00 81.75 194 ASN A N 1
ATOM 1496 C CA . ASN A 1 194 ? -1.499 -4.380 -6.114 1.00 81.75 194 ASN A CA 1
ATOM 1497 C C . ASN A 1 194 ? -2.414 -4.152 -4.892 1.00 81.75 194 ASN A C 1
ATOM 1499 O O . ASN A 1 194 ? -3.610 -4.429 -4.918 1.00 81.75 194 ASN A O 1
ATOM 1503 N N . SER A 1 195 ? -1.874 -3.598 -3.803 1.00 67.00 195 SER A N 1
ATOM 1504 C CA . SER A 1 195 ? -2.610 -3.343 -2.547 1.00 67.00 195 SER A CA 1
ATOM 1505 C C . SER A 1 195 ? -3.835 -2.440 -2.683 1.00 67.00 195 SER A C 1
ATOM 1507 O O . SER A 1 195 ? -4.816 -2.627 -1.967 1.00 67.00 195 SER A O 1
ATOM 1509 N N . LYS A 1 196 ? -3.847 -1.530 -3.658 1.00 72.69 196 LYS A N 1
ATOM 1510 C CA . LYS A 1 196 ? -4.971 -0.617 -3.922 1.00 72.69 196 LYS A CA 1
ATOM 1511 C C . LYS A 1 196 ? -6.044 -1.227 -4.828 1.00 72.69 196 LYS A C 1
ATOM 1513 O O . LYS A 1 196 ? -6.981 -0.546 -5.231 1.00 72.69 196 LYS A O 1
ATOM 1518 N N . SER A 1 197 ? -5.895 -2.501 -5.181 1.00 83.19 197 SER A N 1
ATOM 1519 C CA . SER A 1 197 ? -6.745 -3.178 -6.158 1.00 83.19 197 SER A CA 1
ATOM 1520 C C . SER A 1 197 ? -8.069 -3.670 -5.588 1.00 83.19 197 SER A C 1
ATOM 1522 O O . SER A 1 197 ? -8.963 -3.995 -6.354 1.00 83.19 197 SER A O 1
ATOM 1524 N N . ILE A 1 198 ? -8.219 -3.752 -4.265 1.00 88.12 198 ILE A N 1
ATOM 1525 C CA . ILE A 1 198 ? -9.354 -4.442 -3.646 1.00 88.12 198 ILE A CA 1
ATOM 1526 C C . ILE A 1 198 ? -10.247 -3.437 -2.932 1.00 88.12 198 ILE A C 1
ATOM 1528 O O . ILE A 1 198 ? -9.850 -2.892 -1.906 1.00 88.12 198 ILE A O 1
ATOM 1532 N N . ILE A 1 199 ? -11.484 -3.281 -3.387 1.00 87.38 199 ILE A N 1
ATOM 1533 C CA . ILE A 1 199 ? -12.502 -2.456 -2.727 1.00 87.38 199 ILE A CA 1
ATOM 1534 C C . ILE A 1 199 ? 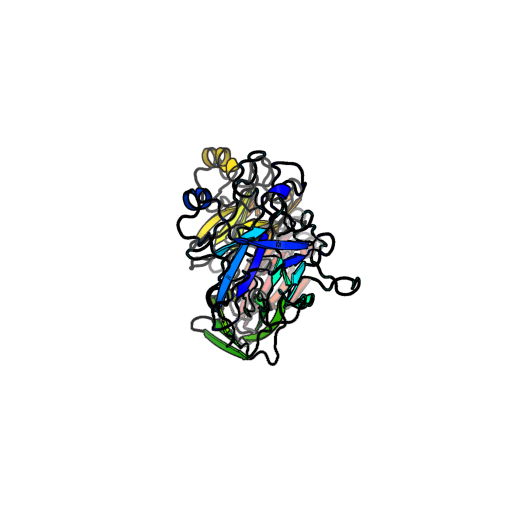-13.612 -3.387 -2.239 1.00 87.38 199 ILE A C 1
ATOM 1536 O O . ILE A 1 199 ? -14.135 -4.178 -3.016 1.00 87.38 199 ILE A O 1
ATOM 1540 N N . ILE A 1 200 ? -13.955 -3.322 -0.952 1.00 89.75 200 ILE A N 1
ATOM 1541 C CA . ILE A 1 200 ? -15.032 -4.126 -0.351 1.00 89.75 200 ILE A CA 1
ATOM 1542 C C . ILE A 1 200 ? -16.170 -3.173 -0.009 1.00 89.75 200 ILE A C 1
ATOM 1544 O O . ILE A 1 200 ? -15.928 -2.141 0.616 1.00 89.75 200 ILE A O 1
ATOM 1548 N N . THR A 1 201 ? -17.391 -3.492 -0.431 1.00 88.38 201 THR A N 1
ATOM 1549 C CA . THR A 1 201 ? -18.564 -2.640 -0.202 1.00 88.38 201 THR A CA 1
ATOM 1550 C C . THR A 1 201 ? -19.682 -3.425 0.494 1.00 88.38 201 THR A C 1
ATOM 1552 O O . THR A 1 201 ? -20.220 -4.354 -0.108 1.00 88.38 201 THR A O 1
ATOM 1555 N N . PRO A 1 202 ? -20.050 -3.061 1.743 1.00 89.19 202 PRO A N 1
ATOM 1556 C CA . PRO A 1 202 ? -19.413 -2.033 2.584 1.00 89.19 202 PRO A CA 1
ATOM 1557 C C . PRO A 1 202 ? -18.035 -2.496 3.123 1.00 89.19 202 PRO A C 1
ATOM 1559 O O . PRO A 1 202 ? -17.788 -3.699 3.152 1.00 89.19 202 PRO A O 1
ATOM 1562 N N . PRO A 1 203 ? -17.148 -1.592 3.600 1.00 81.12 203 PRO A N 1
ATOM 1563 C CA . PRO A 1 203 ? -15.801 -1.954 4.079 1.00 81.12 203 PRO A CA 1
ATOM 1564 C C . PRO A 1 203 ? -15.771 -2.998 5.204 1.00 81.12 203 PRO A C 1
ATOM 1566 O O . PRO A 1 203 ? -14.851 -3.811 5.274 1.00 81.12 203 PRO A O 1
ATOM 1569 N N . PHE A 1 204 ? -16.810 -3.001 6.045 1.00 83.31 204 PHE A N 1
ATOM 1570 C CA . PHE A 1 204 ? -17.077 -4.029 7.050 1.00 83.31 204 PHE A CA 1
ATOM 1571 C C . PHE A 1 204 ? -18.440 -4.664 6.751 1.00 83.31 204 PHE A C 1
ATOM 1573 O O . PHE A 1 204 ? -19.455 -4.176 7.262 1.00 83.31 204 PHE A O 1
ATOM 1580 N N . PRO A 1 205 ? -18.503 -5.705 5.899 1.00 89.31 205 PRO A N 1
ATOM 1581 C CA . PRO A 1 205 ? -19.749 -6.384 5.569 1.00 89.31 205 PRO A CA 1
ATOM 1582 C C . PRO A 1 205 ? -20.512 -6.840 6.807 1.00 89.31 205 PRO A C 1
ATOM 1584 O O . PRO A 1 205 ? -19.932 -7.314 7.787 1.00 89.31 205 PRO A O 1
ATOM 1587 N N . GLU A 1 206 ? -21.831 -6.699 6.764 1.00 84.44 206 GLU A N 1
ATOM 1588 C CA . GLU A 1 206 ? -22.694 -7.208 7.821 1.00 84.44 206 GLU A CA 1
ATOM 1589 C C . GLU A 1 206 ? -22.794 -8.737 7.744 1.00 84.44 206 GLU A C 1
ATOM 1591 O O . GLU A 1 206 ? -22.836 -9.333 6.670 1.00 84.44 206 GLU A O 1
ATOM 1596 N N . GLU A 1 207 ? -22.849 -9.376 8.906 1.00 87.75 207 GLU A N 1
ATOM 1597 C CA . GLU A 1 207 ? -23.025 -10.812 9.033 1.00 87.75 207 GLU A CA 1
ATOM 1598 C C . GLU A 1 207 ? -24.364 -11.223 8.412 1.00 87.75 207 GLU A C 1
ATOM 1600 O O . GLU A 1 207 ? -25.380 -10.539 8.561 1.00 87.75 207 GLU A O 1
ATOM 1605 N N . ASN A 1 208 ? -24.366 -12.365 7.725 1.00 86.44 208 ASN A N 1
ATOM 1606 C CA . ASN A 1 208 ? -25.529 -12.908 7.029 1.00 86.44 208 ASN A CA 1
ATOM 1607 C C . ASN A 1 208 ? -26.110 -11.987 5.929 1.00 86.44 208 ASN A C 1
ATOM 1609 O O . ASN A 1 208 ? -27.266 -12.166 5.542 1.00 86.44 208 ASN A O 1
ATOM 1613 N N . LYS A 1 209 ? -25.321 -11.053 5.375 1.00 89.69 209 LYS A N 1
ATOM 1614 C CA . LYS A 1 209 ? -25.690 -10.263 4.187 1.00 89.69 209 LYS A CA 1
ATOM 1615 C C . LYS A 1 209 ? -24.714 -10.470 3.032 1.00 89.69 209 LYS A C 1
ATOM 1617 O O . LYS A 1 209 ? -23.526 -10.693 3.245 1.00 89.69 209 LYS A O 1
ATOM 1622 N N . GLU A 1 210 ? -25.236 -10.385 1.812 1.00 93.81 210 GLU A N 1
ATOM 1623 C CA . GLU A 1 210 ? -24.422 -10.300 0.597 1.00 93.81 210 GLU A CA 1
ATOM 1624 C C . GLU A 1 210 ? -23.659 -8.973 0.558 1.00 93.81 210 GLU A C 1
ATOM 1626 O O . GLU A 1 210 ? -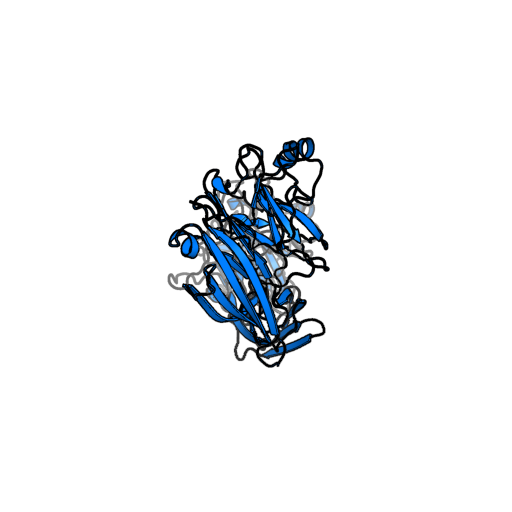24.125 -7.954 1.078 1.00 93.81 210 GLU A O 1
ATOM 1631 N N . PHE A 1 211 ? -22.484 -8.994 -0.062 1.00 94.62 211 PHE A N 1
ATOM 1632 C CA . PHE A 1 211 ? -21.649 -7.814 -0.262 1.00 94.62 211 PHE A CA 1
ATOM 1633 C C . PHE A 1 211 ? -20.789 -7.974 -1.518 1.00 94.62 211 PHE A C 1
ATOM 1635 O O . PHE A 1 211 ? -20.684 -9.064 -2.085 1.00 94.62 211 PHE A O 1
ATOM 1642 N N . GLU A 1 212 ? -20.165 -6.887 -1.953 1.00 96.00 212 GLU A N 1
ATOM 1643 C CA . GLU A 1 212 ? -19.417 -6.842 -3.209 1.00 96.00 212 GLU A CA 1
ATOM 1644 C C . GLU A 1 212 ? -17.922 -6.642 -2.947 1.00 96.00 212 GLU A C 1
ATOM 1646 O O . GLU A 1 212 ? -17.515 -5.879 -2.061 1.00 96.00 212 GLU A O 1
ATOM 1651 N N . ILE A 1 213 ? -17.093 -7.326 -3.736 1.00 94.88 213 ILE A N 1
ATOM 1652 C CA . ILE A 1 213 ? -15.654 -7.080 -3.825 1.00 94.88 213 ILE A CA 1
ATOM 1653 C C . ILE A 1 213 ? -15.330 -6.665 -5.255 1.00 94.88 213 ILE A C 1
ATOM 1655 O O . ILE A 1 213 ? -15.420 -7.468 -6.182 1.00 94.88 213 ILE A O 1
ATOM 1659 N N . PHE A 1 214 ? -14.888 -5.423 -5.422 1.00 92.75 214 PHE A N 1
ATOM 1660 C CA . PHE A 1 214 ? -14.363 -4.931 -6.684 1.00 92.75 214 PHE A CA 1
ATOM 1661 C C . PHE A 1 214 ? -12.852 -5.133 -6.729 1.00 92.75 214 PHE A C 1
ATOM 1663 O O . PHE A 1 214 ? -12.134 -4.777 -5.789 1.00 92.75 214 PHE A O 1
ATOM 1670 N N . VAL A 1 215 ? -12.374 -5.693 -7.835 1.00 94.12 215 VAL A N 1
ATOM 1671 C CA . VAL A 1 215 ? -10.956 -5.941 -8.086 1.00 94.12 215 VAL A CA 1
ATOM 1672 C C . VAL A 1 215 ? -10.517 -5.118 -9.282 1.00 94.12 215 VAL A C 1
ATOM 1674 O O . VAL A 1 215 ? -10.879 -5.428 -10.416 1.00 94.12 215 VAL A O 1
ATOM 1677 N N . LYS A 1 216 ? -9.734 -4.074 -9.021 1.00 92.69 216 LYS A N 1
ATOM 1678 C CA . LYS A 1 216 ? -9.024 -3.303 -10.037 1.00 92.69 216 LYS A CA 1
ATOM 1679 C C . LYS A 1 216 ? -7.714 -4.007 -10.392 1.00 92.69 216 LYS A C 1
ATOM 1681 O O . LYS A 1 216 ? -7.048 -4.536 -9.519 1.00 92.69 216 LYS A O 1
ATOM 1686 N N . PHE A 1 217 ? -7.333 -4.025 -11.653 1.00 93.75 217 PHE A N 1
ATOM 1687 C CA . PHE A 1 217 ? -6.070 -4.597 -12.119 1.00 93.75 217 PHE A CA 1
ATOM 1688 C C . PHE A 1 217 ? -5.524 -3.743 -13.257 1.00 93.75 217 PHE A C 1
ATOM 1690 O O . PHE A 1 217 ? -6.254 -2.936 -13.842 1.00 93.75 217 PHE A O 1
ATOM 1697 N N . TYR A 1 218 ? -4.237 -3.891 -13.537 1.00 92.62 218 TYR A N 1
ATOM 1698 C CA . TYR A 1 218 ? -3.497 -2.989 -14.409 1.00 92.62 218 TYR A CA 1
ATOM 1699 C C . TYR A 1 218 ? -2.745 -3.778 -15.469 1.00 92.62 218 TYR A C 1
ATOM 1701 O O . TYR A 1 218 ? -2.316 -4.903 -15.222 1.00 92.62 218 TYR A O 1
ATOM 1709 N N . ASN A 1 219 ? -2.568 -3.162 -16.630 1.00 90.75 219 ASN A N 1
ATOM 1710 C CA . ASN A 1 219 ? -1.541 -3.563 -17.568 1.00 90.75 219 ASN A CA 1
ATOM 1711 C C . ASN A 1 219 ? -0.308 -2.704 -17.317 1.00 90.75 219 ASN A C 1
ATOM 1713 O O . ASN A 1 219 ? -0.239 -1.580 -17.806 1.00 90.75 219 ASN A O 1
ATOM 1717 N N . ASN A 1 220 ? 0.641 -3.188 -16.530 1.00 86.81 220 ASN A N 1
ATOM 1718 C CA . ASN A 1 220 ? 1.859 -2.433 -16.249 1.00 86.81 220 ASN A CA 1
ATOM 1719 C C . ASN A 1 220 ? 2.912 -2.573 -17.372 1.00 86.81 220 ASN A C 1
ATOM 1721 O O . ASN A 1 220 ? 3.910 -1.853 -17.388 1.00 86.81 220 ASN A O 1
ATOM 1725 N N . GLY A 1 221 ? 2.628 -3.421 -18.360 1.00 82.31 221 GLY A N 1
ATOM 1726 C CA . GLY A 1 221 ? 3.489 -3.697 -19.499 1.00 82.31 221 GLY A CA 1
ATOM 1727 C C . GLY A 1 221 ? 3.327 -2.710 -20.650 1.00 82.31 221 GLY A C 1
ATOM 1728 O O . GLY A 1 221 ? 2.533 -1.761 -20.608 1.00 82.31 221 GLY A O 1
ATOM 1729 N N . PHE A 1 222 ? 4.088 -2.968 -21.712 1.00 77.00 222 PHE A N 1
ATOM 1730 C CA . PHE A 1 222 ? 4.170 -2.117 -22.903 1.00 77.00 222 PHE A CA 1
ATOM 1731 C C . PHE A 1 222 ? 3.438 -2.689 -24.128 1.00 77.00 222 PHE A C 1
ATOM 1733 O O . PHE A 1 222 ? 3.415 -2.048 -25.179 1.00 77.00 222 PHE A O 1
ATOM 1740 N N . ASP A 1 223 ? 2.777 -3.840 -23.977 1.00 81.31 223 ASP A N 1
ATOM 1741 C CA . ASP A 1 223 ? 1.865 -4.427 -24.966 1.00 81.31 223 ASP A CA 1
ATOM 1742 C C . ASP A 1 223 ? 0.460 -4.642 -24.378 1.00 81.31 223 ASP A C 1
ATOM 1744 O O . ASP A 1 223 ? 0.256 -4.570 -23.174 1.00 81.31 223 ASP A O 1
ATOM 1748 N N . THR A 1 224 ? -0.533 -4.897 -25.223 1.00 85.81 224 THR A N 1
ATOM 1749 C CA . THR A 1 224 ? -1.931 -5.148 -24.885 1.00 85.81 224 THR A CA 1
ATOM 1750 C C . THR A 1 224 ? -2.128 -6.494 -24.176 1.00 85.81 224 THR A C 1
ATOM 1752 O O . THR A 1 224 ? -1.912 -7.556 -24.759 1.00 85.81 224 THR A O 1
ATOM 1755 N N . LEU A 1 225 ? -2.681 -6.475 -22.960 1.00 88.75 225 LEU A N 1
ATOM 1756 C CA . LEU A 1 225 ? -3.137 -7.686 -22.270 1.00 88.75 225 LEU A CA 1
ATOM 1757 C C . LEU A 1 225 ? -4.446 -8.209 -22.876 1.00 88.75 225 LEU A C 1
ATOM 1759 O O . LEU A 1 225 ? -5.399 -7.459 -23.097 1.00 88.75 225 LEU A O 1
ATOM 1763 N N . ARG A 1 226 ? -4.523 -9.524 -23.094 1.00 89.94 226 ARG A N 1
ATOM 1764 C CA . ARG A 1 226 ? -5.696 -10.227 -23.640 1.00 89.94 226 ARG A CA 1
ATOM 1765 C C . ARG A 1 226 ? -5.998 -11.477 -22.820 1.00 89.94 226 ARG A C 1
ATOM 1767 O O . ARG A 1 226 ? -5.143 -11.968 -22.093 1.00 89.94 226 ARG A O 1
ATOM 1774 N N . ASP A 1 227 ? -7.219 -11.995 -22.955 1.00 90.69 227 ASP A N 1
ATOM 1775 C CA . ASP A 1 227 ? -7.679 -13.204 -22.253 1.00 90.69 227 ASP A CA 1
ATOM 1776 C C . ASP A 1 227 ? -7.469 -13.150 -20.731 1.00 90.69 227 ASP A C 1
ATOM 1778 O O . ASP A 1 227 ? -7.096 -14.130 -20.086 1.00 90.69 227 ASP A O 1
ATOM 1782 N N . ILE A 1 228 ? -7.752 -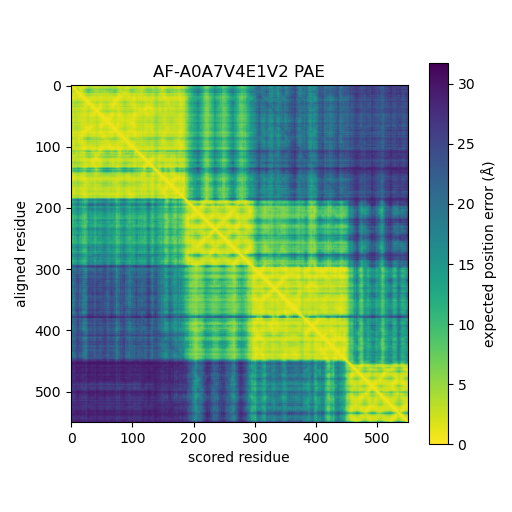11.982 -20.156 1.00 94.75 228 ILE A N 1
ATOM 1783 C CA . ILE A 1 228 ? -7.560 -11.715 -18.735 1.00 94.75 228 ILE A CA 1
ATOM 1784 C C . ILE A 1 228 ? -8.658 -12.416 -17.932 1.00 94.75 228 ILE A C 1
ATOM 1786 O O . ILE A 1 228 ? -9.858 -12.253 -18.188 1.00 94.75 228 ILE A O 1
ATOM 1790 N N . LYS A 1 229 ? -8.252 -13.182 -16.921 1.00 96.25 229 LYS A N 1
ATOM 1791 C CA . LYS A 1 229 ? -9.156 -13.823 -15.969 1.00 96.25 229 LYS A CA 1
ATOM 1792 C C . LYS A 1 229 ? -8.703 -13.554 -14.543 1.00 96.25 229 LYS A C 1
ATOM 1794 O O . LYS A 1 229 ? -7.571 -13.864 -14.180 1.00 96.25 229 LYS A O 1
ATOM 1799 N N . ILE A 1 230 ? -9.606 -13.006 -13.739 1.00 97.19 230 ILE A N 1
ATOM 1800 C CA . ILE A 1 230 ? -9.370 -12.687 -12.331 1.00 97.19 230 ILE A CA 1
ATOM 1801 C C . ILE A 1 230 ? -10.038 -13.751 -11.471 1.00 97.19 230 ILE A C 1
ATOM 1803 O O . ILE A 1 230 ? -11.166 -14.164 -11.739 1.00 97.19 230 ILE A O 1
ATOM 1807 N N . TYR A 1 231 ? -9.332 -14.197 -10.443 1.00 96.81 231 TYR A N 1
ATOM 1808 C CA . TYR A 1 231 ? -9.769 -15.199 -9.486 1.00 96.81 231 TYR A CA 1
ATOM 1809 C C . TYR A 1 231 ? -9.812 -14.581 -8.098 1.00 96.81 231 TYR A C 1
ATOM 1811 O O . TYR A 1 231 ? -8.916 -13.822 -7.724 1.00 96.81 231 TYR A O 1
ATOM 1819 N N . ILE A 1 232 ? -10.820 -14.963 -7.323 1.00 96.50 232 ILE A N 1
ATOM 1820 C CA . ILE A 1 232 ? -10.913 -14.654 -5.901 1.00 96.50 232 ILE A CA 1
ATOM 1821 C C . ILE A 1 232 ? -11.117 -15.944 -5.116 1.00 96.50 232 ILE A C 1
ATOM 1823 O O . ILE A 1 232 ? -11.887 -16.824 -5.506 1.00 96.50 232 ILE A O 1
ATOM 1827 N N . GLU A 1 233 ? -10.413 -16.060 -4.001 1.00 96.81 233 GLU A N 1
ATOM 1828 C CA . GLU A 1 233 ? -10.521 -17.171 -3.069 1.00 96.81 233 GLU A CA 1
ATOM 1829 C C . GLU A 1 233 ? -10.549 -16.615 -1.649 1.00 96.81 233 GLU A C 1
ATOM 1831 O O . GLU A 1 233 ? -9.588 -16.002 -1.201 1.00 96.81 233 GLU A O 1
ATOM 1836 N N . ILE A 1 234 ? -11.654 -16.818 -0.939 1.00 94.50 234 ILE A N 1
ATOM 1837 C CA . ILE A 1 234 ? -11.752 -16.622 0.505 1.00 94.50 234 ILE A CA 1
ATOM 1838 C C . ILE A 1 234 ? -11.601 -18.010 1.109 1.00 94.50 234 ILE A C 1
ATOM 1840 O O . ILE A 1 234 ? -12.470 -18.866 0.920 1.00 94.50 234 ILE A O 1
ATOM 1844 N N . LYS A 1 235 ? -10.469 -18.240 1.777 1.00 91.81 235 LYS A N 1
ATOM 1845 C CA . LYS A 1 235 ? -10.023 -19.561 2.230 1.00 91.81 235 LYS A CA 1
ATOM 1846 C C . LYS A 1 235 ? -11.152 -20.307 2.943 1.00 91.81 235 LYS A C 1
ATOM 1848 O O . LYS A 1 235 ? -11.666 -19.797 3.924 1.00 91.81 235 LYS A O 1
ATOM 1853 N N . ASP A 1 236 ? -11.489 -21.502 2.461 1.00 89.69 236 ASP A N 1
ATOM 1854 C CA . ASP A 1 236 ? -12.530 -22.402 2.990 1.00 89.69 236 ASP A CA 1
ATOM 1855 C C . ASP A 1 236 ? -13.999 -21.950 2.794 1.00 89.69 236 ASP A C 1
ATOM 1857 O O . ASP A 1 236 ? -14.902 -22.731 3.092 1.00 89.69 236 ASP A O 1
ATOM 1861 N N . PHE A 1 237 ? -14.273 -20.754 2.246 1.00 89.25 237 PHE A N 1
ATOM 1862 C CA . PHE A 1 237 ? -15.642 -20.198 2.175 1.00 89.25 237 PHE A CA 1
ATOM 1863 C C . PHE A 1 237 ? -16.128 -19.808 0.779 1.00 89.25 237 PHE A C 1
ATOM 1865 O O . PHE A 1 237 ? -17.304 -19.996 0.472 1.00 89.25 237 PHE A O 1
ATOM 1872 N N . TYR A 1 238 ? -15.270 -19.235 -0.063 1.00 91.81 238 TYR A N 1
ATOM 1873 C CA . TYR A 1 238 ? -15.690 -18.700 -1.358 1.00 91.81 238 TYR A CA 1
ATOM 1874 C C . TYR A 1 238 ? -14.589 -18.871 -2.392 1.00 91.81 238 TYR A C 1
ATOM 1876 O O . TYR A 1 238 ? -13.420 -18.616 -2.112 1.00 91.81 238 TYR A O 1
ATOM 1884 N N . LYS A 1 239 ? -14.958 -19.266 -3.607 1.00 94.94 239 LYS A N 1
ATOM 1885 C CA . LYS A 1 239 ? -14.035 -19.325 -4.735 1.00 94.94 239 LYS A CA 1
ATOM 1886 C C . LYS A 1 239 ? -14.788 -19.056 -6.019 1.00 94.94 239 LYS A C 1
ATOM 1888 O O . LYS A 1 239 ? -15.755 -19.752 -6.313 1.00 94.94 239 LYS A O 1
ATOM 1893 N N . ASP A 1 240 ? -14.316 -18.082 -6.781 1.00 96.00 240 ASP A N 1
ATOM 1894 C CA . ASP A 1 240 ? -14.923 -17.719 -8.055 1.00 96.00 240 ASP A CA 1
ATOM 1895 C C . ASP A 1 240 ? -13.892 -17.110 -9.012 1.00 96.00 240 ASP A C 1
ATOM 1897 O O . ASP A 1 240 ? -12.747 -16.826 -8.641 1.00 96.00 240 ASP A O 1
ATOM 1901 N N . SER A 1 241 ? -14.277 -16.943 -10.273 1.00 95.69 241 SER A N 1
ATOM 1902 C CA . SER A 1 241 ? -13.440 -16.331 -11.293 1.00 95.69 241 SER A CA 1
ATOM 1903 C C . SER A 1 241 ? -14.256 -15.643 -12.378 1.00 95.69 241 SER A C 1
ATOM 1905 O O . SER A 1 241 ? -15.222 -16.211 -12.883 1.00 95.69 241 SER A O 1
ATOM 1907 N N . LEU A 1 242 ? -13.793 -14.479 -12.823 1.00 95.44 242 LEU A N 1
ATOM 1908 C CA . LEU A 1 242 ? -14.433 -13.690 -13.871 1.00 95.44 242 LEU A CA 1
ATOM 1909 C C . LEU A 1 242 ? -13.469 -13.468 -15.032 1.00 95.44 242 LEU A C 1
ATOM 1911 O O . LEU A 1 242 ? -12.314 -13.083 -14.836 1.00 95.44 242 LEU A O 1
ATOM 1915 N N . LYS A 1 243 ? -13.946 -13.728 -16.254 1.00 93.94 243 LYS A N 1
ATOM 1916 C CA . LYS A 1 243 ? -13.227 -13.362 -17.477 1.00 93.94 243 LYS A CA 1
ATOM 1917 C C . LYS A 1 243 ? -13.525 -11.896 -17.782 1.00 93.94 243 LYS A C 1
ATOM 1919 O O . LYS A 1 243 ? -14.692 -11.527 -17.899 1.00 93.94 243 LYS A O 1
ATOM 1924 N N . PHE A 1 244 ? -12.486 -11.086 -17.941 1.00 92.56 244 PHE A N 1
ATOM 1925 C CA . PHE A 1 244 ? -12.642 -9.740 -18.474 1.00 92.56 244 PHE A CA 1
ATOM 1926 C C . PHE A 1 244 ? -12.931 -9.849 -19.982 1.00 92.56 244 PHE A C 1
ATOM 1928 O O . PHE A 1 244 ? -12.178 -10.517 -20.695 1.00 92.56 244 PHE A O 1
ATOM 1935 N N . PRO A 1 245 ? -14.033 -9.265 -20.487 1.00 86.19 245 PRO A N 1
ATOM 1936 C CA . PRO A 1 245 ? -14.491 -9.510 -21.855 1.00 86.19 245 PRO A CA 1
ATOM 1937 C C . PRO A 1 245 ? -13.649 -8.808 -22.931 1.00 86.19 245 PRO A C 1
ATOM 1939 O O . PRO A 1 245 ? -13.824 -9.099 -24.111 1.00 86.19 245 PRO A O 1
ATOM 1942 N N . GLY A 1 246 ? -12.768 -7.883 -22.543 1.00 86.31 246 GLY A N 1
ATOM 1943 C CA . GLY A 1 246 ? -11.974 -7.073 -23.460 1.00 86.31 246 GLY A CA 1
ATOM 1944 C C . GLY A 1 246 ? -10.479 -7.370 -23.424 1.00 86.31 246 GLY A C 1
ATOM 1945 O O . GLY A 1 246 ? -10.008 -8.379 -22.898 1.00 86.31 246 GLY A O 1
ATOM 1946 N N . PHE A 1 247 ? -9.738 -6.427 -23.986 1.00 88.62 247 PHE A N 1
ATOM 1947 C CA . PHE A 1 247 ? -8.293 -6.315 -23.875 1.00 88.62 247 PHE A CA 1
ATOM 1948 C C . PHE A 1 247 ? -7.953 -5.048 -23.089 1.00 88.62 247 PHE A C 1
ATOM 1950 O O . PHE A 1 247 ? -8.768 -4.127 -23.027 1.00 88.62 247 PHE A O 1
ATOM 1957 N N . LEU A 1 248 ? -6.773 -5.009 -22.480 1.00 90.25 248 LEU A N 1
ATOM 1958 C CA . LEU A 1 248 ? -6.312 -3.865 -21.703 1.00 90.25 248 LEU A CA 1
ATOM 1959 C C . LEU A 1 248 ? -5.084 -3.272 -22.389 1.00 90.25 248 LEU A C 1
ATOM 1961 O O . LEU A 1 248 ? -4.078 -3.961 -22.553 1.00 90.25 248 LEU A O 1
ATOM 1965 N N . LEU A 1 249 ? -5.185 -2.020 -22.839 1.00 88.56 249 LEU A N 1
ATOM 1966 C CA . LEU A 1 249 ? -4.080 -1.321 -23.499 1.00 88.56 249 LEU A CA 1
ATOM 1967 C C . LEU A 1 249 ? -2.911 -1.109 -22.526 1.00 88.56 249 LEU A C 1
ATOM 1969 O O . LEU A 1 249 ? -3.071 -1.251 -21.312 1.00 88.56 249 LEU A O 1
ATOM 1973 N N . LYS A 1 250 ? -1.723 -0.806 -23.060 1.00 84.81 250 LYS A N 1
ATOM 1974 C CA . LYS A 1 250 ? -0.527 -0.547 -22.245 1.00 84.81 250 LYS A CA 1
ATOM 1975 C C . LYS A 1 250 ? -0.793 0.551 -21.210 1.00 84.81 250 LYS A C 1
ATOM 1977 O O . LYS A 1 250 ? -1.422 1.558 -21.535 1.00 84.81 250 LYS A O 1
ATOM 1982 N N . LYS A 1 251 ? -0.311 0.348 -19.981 1.00 80.88 251 LYS A N 1
ATOM 1983 C CA . LYS A 1 251 ? -0.463 1.264 -18.833 1.00 80.88 251 LYS A CA 1
ATOM 1984 C C . LYS A 1 251 ? -1.922 1.601 -18.444 1.00 80.88 251 LYS A C 1
ATOM 1986 O O . LYS A 1 251 ? -2.142 2.515 -17.651 1.00 80.88 251 LYS A O 1
ATOM 1991 N N . ASP A 1 252 ? -2.917 0.865 -18.951 1.00 89.19 252 ASP A N 1
ATOM 1992 C CA . ASP A 1 252 ? -4.337 1.050 -18.616 1.00 89.19 252 ASP A CA 1
ATOM 1993 C C . ASP A 1 252 ? -4.776 0.169 -17.425 1.00 89.19 252 ASP A C 1
ATOM 1995 O O . ASP A 1 252 ? -4.040 -0.705 -16.955 1.00 89.19 252 ASP A O 1
ATOM 1999 N N . SER A 1 253 ? -5.989 0.391 -16.911 1.00 93.06 253 SER A N 1
ATOM 2000 C CA . SER A 1 253 ? -6.569 -0.374 -15.804 1.00 93.06 253 SER A CA 1
ATOM 2001 C C . SER A 1 253 ? -8.031 -0.746 -16.034 1.00 93.06 253 SER A C 1
ATOM 2003 O O . SER A 1 253 ? -8.788 -0.001 -16.649 1.00 93.06 253 SER A O 1
ATOM 2005 N N . ALA A 1 254 ? -8.450 -1.879 -15.482 1.00 92.62 254 ALA A N 1
ATOM 2006 C CA . ALA A 1 254 ? -9.834 -2.337 -15.530 1.00 92.62 254 ALA A CA 1
ATOM 2007 C C . ALA A 1 254 ? -10.291 -2.852 -14.164 1.00 92.62 254 ALA A C 1
ATOM 2009 O O . ALA A 1 254 ? -9.490 -3.009 -13.243 1.00 92.62 254 ALA A O 1
ATOM 2010 N N . ILE A 1 255 ? -11.597 -3.079 -14.021 1.00 92.75 255 ILE A N 1
ATOM 2011 C CA . ILE A 1 255 ? -12.221 -3.537 -12.780 1.00 92.75 255 ILE A CA 1
ATOM 2012 C C . ILE A 1 255 ? -13.198 -4.680 -13.058 1.00 92.75 255 ILE A C 1
ATOM 2014 O O . ILE A 1 255 ? -13.882 -4.686 -14.082 1.00 92.75 255 ILE A O 1
ATOM 2018 N N . VAL A 1 256 ? -13.266 -5.646 -12.144 1.00 95.25 256 VAL A N 1
ATOM 2019 C CA . VAL A 1 256 ? -14.308 -6.684 -12.102 1.00 95.25 256 VAL A CA 1
ATOM 2020 C C . VAL A 1 256 ? -14.987 -6.692 -10.735 1.00 95.25 256 VAL A C 1
ATOM 2022 O O . VAL A 1 256 ? -14.367 -6.342 -9.733 1.00 95.25 256 VAL A O 1
ATOM 2025 N N . GLU A 1 257 ? -16.252 -7.097 -10.695 1.00 96.50 257 GLU A N 1
ATOM 2026 C CA . GLU A 1 257 ? -17.083 -7.144 -9.487 1.00 96.50 257 GLU A CA 1
ATOM 2027 C C . GLU A 1 257 ? -17.411 -8.594 -9.127 1.00 96.50 257 GLU A C 1
ATOM 2029 O O . GLU A 1 257 ? -18.014 -9.309 -9.926 1.00 96.50 257 GLU A O 1
ATOM 2034 N N . PHE A 1 258 ? -17.060 -9.015 -7.913 1.00 96.88 258 PHE A N 1
ATOM 2035 C CA . PHE A 1 258 ? -17.478 -10.289 -7.334 1.00 96.88 258 PHE A CA 1
ATOM 2036 C C . PHE A 1 258 ? -18.583 -10.069 -6.303 1.00 96.88 258 PHE A C 1
ATOM 2038 O O . PHE A 1 258 ? -18.411 -9.286 -5.367 1.00 96.88 258 PHE A O 1
ATOM 2045 N N . LYS A 1 259 ? -19.679 -10.820 -6.430 1.00 96.38 259 LYS A N 1
ATOM 2046 C CA . LYS A 1 259 ? -20.753 -10.864 -5.431 1.00 96.38 259 LYS A CA 1
ATOM 2047 C C . LYS A 1 259 ? -20.486 -11.986 -4.447 1.00 96.38 259 LYS A C 1
ATOM 2049 O O . LYS A 1 259 ? -20.446 -13.149 -4.834 1.00 96.38 259 LYS A O 1
ATOM 2054 N N . ILE A 1 260 ? -20.285 -11.639 -3.185 1.00 96.38 260 ILE A N 1
ATOM 2055 C CA . ILE A 1 260 ? -19.925 -12.599 -2.149 1.00 96.38 260 ILE A CA 1
ATOM 2056 C C . ILE A 1 260 ? -21.172 -13.004 -1.372 1.00 96.38 260 ILE A C 1
ATOM 2058 O O . ILE A 1 260 ? -21.936 -12.161 -0.897 1.00 96.38 260 ILE A O 1
ATOM 2062 N N . ASN A 1 261 ? -21.351 -14.317 -1.230 1.00 92.88 261 ASN A N 1
ATOM 2063 C CA . ASN A 1 261 ? -22.435 -14.891 -0.445 1.00 92.88 261 ASN A CA 1
ATOM 2064 C C . ASN A 1 261 ? -22.329 -14.483 1.036 1.00 92.88 261 ASN A C 1
ATOM 2066 O O . ASN A 1 261 ? -21.224 -14.233 1.526 1.00 92.88 261 ASN A O 1
ATOM 2070 N N . PRO A 1 262 ? -23.450 -14.487 1.778 1.00 92.69 262 PRO A N 1
ATOM 2071 C CA . PRO A 1 262 ? -23.458 -14.169 3.198 1.00 92.69 262 PRO A CA 1
ATOM 2072 C C . PRO A 1 262 ? -22.447 -14.980 4.019 1.00 92.69 262 PRO A C 1
ATOM 2074 O O . PRO A 1 262 ? -22.421 -16.210 3.951 1.00 92.69 262 PRO A O 1
ATOM 2077 N N . LEU A 1 263 ? -21.653 -14.289 4.839 1.00 91.12 263 LEU A N 1
ATOM 2078 C CA . LEU A 1 263 ? -20.680 -14.887 5.758 1.00 91.12 263 LEU A CA 1
ATOM 2079 C C . LEU A 1 263 ? -21.080 -14.638 7.219 1.00 91.12 263 LEU A C 1
ATOM 2081 O O . LEU A 1 263 ? -21.775 -13.668 7.531 1.00 91.12 263 LEU A O 1
ATOM 2085 N N . GLN A 1 264 ? -20.638 -15.526 8.113 1.00 88.62 264 GLN A N 1
ATOM 2086 C CA . GLN A 1 264 ? -20.764 -15.314 9.557 1.00 88.62 264 GLN A CA 1
ATOM 2087 C C . GLN A 1 264 ? -19.823 -14.193 10.015 1.00 88.62 264 GLN A C 1
ATOM 2089 O O . GLN A 1 264 ? -18.891 -13.803 9.309 1.00 88.62 264 GLN A O 1
ATOM 2094 N N . LYS A 1 265 ? -20.041 -13.681 11.224 1.00 83.88 265 LYS A N 1
ATOM 2095 C CA . LYS A 1 265 ? -19.105 -12.756 11.858 1.00 83.88 265 LYS A CA 1
ATOM 2096 C C . LYS A 1 265 ? -17.727 -13.410 11.998 1.00 83.88 265 LYS A C 1
ATOM 2098 O O . LYS A 1 265 ? -17.603 -14.485 12.584 1.00 83.88 265 LYS A O 1
ATOM 2103 N N . GLY A 1 266 ? -16.683 -12.721 11.546 1.00 83.19 266 GLY A N 1
ATOM 2104 C CA . GLY A 1 266 ? -15.319 -13.220 11.681 1.00 83.19 266 GLY A CA 1
ATOM 2105 C C . GLY A 1 266 ? -14.290 -12.506 10.816 1.00 83.19 266 GLY A C 1
ATOM 2106 O O . GLY A 1 266 ? -14.583 -11.531 10.120 1.00 83.19 266 GLY A O 1
ATOM 2107 N N . ILE A 1 267 ? -13.067 -13.027 10.889 1.00 84.50 267 ILE A N 1
ATOM 2108 C CA . ILE A 1 267 ? -11.935 -12.625 10.058 1.00 84.50 267 ILE A CA 1
ATOM 2109 C C . ILE A 1 267 ? -11.680 -13.738 9.053 1.00 84.50 267 ILE A C 1
ATOM 2111 O O . ILE A 1 267 ? -11.534 -14.903 9.422 1.00 84.50 267 ILE A O 1
ATOM 2115 N N . TYR A 1 268 ? -11.591 -13.364 7.785 1.00 88.75 268 TYR A N 1
ATOM 2116 C CA . TYR A 1 268 ? -11.371 -14.280 6.680 1.00 88.75 268 TYR A CA 1
ATOM 2117 C C . TYR A 1 268 ? -10.102 -13.899 5.925 1.00 88.75 268 TYR A C 1
ATOM 2119 O O . TYR A 1 268 ? -9.834 -12.720 5.697 1.00 88.75 268 TYR A O 1
ATOM 2127 N N . LYS A 1 269 ? -9.33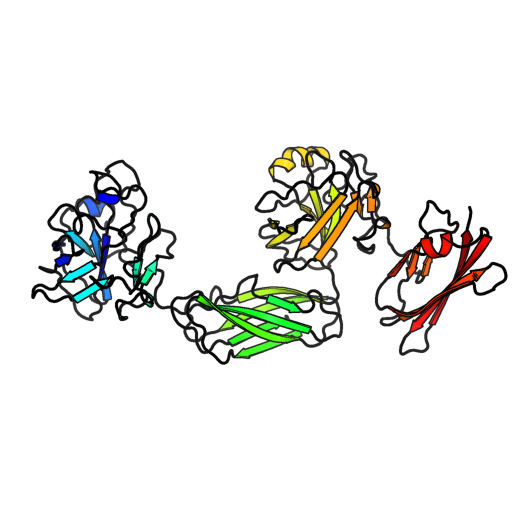0 -14.905 5.506 1.00 89.06 269 LYS A N 1
ATOM 2128 C CA . LYS A 1 269 ? -8.130 -14.714 4.681 1.00 89.06 269 LYS A CA 1
ATOM 2129 C C . LYS A 1 269 ? -8.502 -14.920 3.220 1.00 89.06 269 LYS A C 1
ATOM 2131 O O . LYS A 1 269 ? -8.996 -15.985 2.847 1.00 89.06 269 LYS A O 1
ATOM 2136 N N . GLY A 1 270 ? -8.289 -13.887 2.419 1.00 91.38 270 GLY A N 1
ATOM 2137 C CA . GLY A 1 270 ? -8.580 -13.868 0.998 1.00 91.38 270 GLY A CA 1
ATOM 2138 C C . GLY A 1 270 ? -7.318 -13.780 0.148 1.00 91.38 270 GLY A C 1
ATOM 2139 O O . GLY A 1 270 ? -6.310 -13.194 0.544 1.00 91.38 270 GLY A O 1
ATOM 2140 N N . THR A 1 271 ? -7.394 -14.333 -1.051 1.00 93.62 271 THR A N 1
ATOM 2141 C CA . THR A 1 271 ? -6.388 -14.216 -2.098 1.00 93.62 271 THR A CA 1
ATOM 2142 C C . THR A 1 271 ? -7.085 -13.831 -3.394 1.00 93.62 271 THR A C 1
ATOM 2144 O O . THR A 1 271 ? -8.085 -14.436 -3.777 1.00 93.62 271 THR A O 1
ATOM 2147 N N . ILE A 1 272 ? -6.536 -12.841 -4.087 1.00 95.06 272 ILE A N 1
ATOM 2148 C CA . ILE A 1 272 ? -6.904 -12.496 -5.457 1.00 95.06 272 ILE A CA 1
ATOM 2149 C C . ILE A 1 272 ? -5.695 -12.760 -6.339 1.00 95.06 272 ILE A C 1
ATOM 2151 O O . ILE A 1 272 ? -4.570 -12.433 -5.959 1.00 95.06 272 ILE A O 1
ATOM 2155 N N . TYR A 1 273 ? -5.920 -13.353 -7.506 1.00 95.06 273 TYR A N 1
ATOM 2156 C CA . TYR A 1 273 ? -4.878 -13.471 -8.516 1.00 95.06 273 TYR A CA 1
ATOM 2157 C C . TYR A 1 273 ? -5.435 -13.401 -9.935 1.00 95.06 273 TYR A C 1
ATOM 2159 O O . TYR A 1 273 ? -6.580 -13.773 -10.189 1.00 95.06 273 TYR A O 1
ATOM 2167 N N . GLY A 1 274 ? -4.614 -12.925 -10.861 1.00 94.69 274 GLY A N 1
ATOM 2168 C CA . GLY A 1 274 ? -4.931 -12.802 -12.277 1.00 94.69 274 GLY A CA 1
ATOM 2169 C C . GLY A 1 274 ? -4.185 -13.820 -13.134 1.00 94.69 274 GLY A C 1
ATOM 2170 O O . GLY A 1 274 ? -3.120 -14.312 -12.762 1.00 94.69 274 GLY A O 1
ATOM 2171 N N . LYS A 1 275 ? -4.748 -14.143 -14.298 1.00 93.12 275 LYS A N 1
ATOM 2172 C CA . LYS A 1 275 ? -4.063 -14.867 -15.374 1.00 93.12 275 LYS A CA 1
ATOM 2173 C C . LYS A 1 275 ? -4.327 -14.185 -16.710 1.00 93.12 275 LYS A C 1
ATOM 2175 O O . LYS A 1 275 ? -5.464 -13.811 -16.990 1.00 93.12 275 LYS A O 1
ATOM 2180 N N . SER A 1 276 ? -3.288 -14.101 -17.527 1.00 89.69 276 SER A N 1
ATOM 2181 C CA . SER A 1 276 ? -3.307 -13.706 -18.935 1.00 89.69 276 SER A CA 1
ATOM 2182 C C . SER A 1 276 ? -2.374 -14.659 -19.681 1.00 89.69 276 SER A C 1
ATOM 2184 O O . SER A 1 276 ? -1.355 -15.068 -19.131 1.00 89.69 276 SER A O 1
ATOM 2186 N N . VAL A 1 277 ? -2.724 -15.070 -20.902 1.00 74.44 277 VAL A N 1
ATOM 2187 C CA . VAL A 1 277 ? -1.916 -16.046 -21.667 1.00 74.44 277 VAL A CA 1
ATOM 2188 C C . VAL A 1 277 ? -0.630 -15.451 -22.245 1.00 74.44 277 VAL A C 1
ATOM 2190 O O . VAL A 1 277 ? 0.240 -16.205 -22.668 1.00 74.44 277 VAL A O 1
ATOM 2193 N N . TYR A 1 278 ? -0.511 -14.124 -22.258 1.00 74.50 278 TYR A N 1
ATOM 2194 C CA . TYR A 1 278 ? 0.644 -13.410 -22.807 1.00 74.50 278 TYR A CA 1
ATOM 2195 C C . TYR A 1 278 ? 1.532 -12.782 -21.734 1.00 74.50 278 TYR A C 1
ATOM 2197 O O . TYR A 1 278 ? 2.561 -12.208 -22.065 1.00 74.50 278 TYR A O 1
ATOM 2205 N N . ASP A 1 279 ? 1.132 -12.889 -20.468 1.00 82.12 279 ASP A N 1
ATOM 2206 C CA . ASP A 1 279 ? 1.893 -12.333 -19.363 1.00 82.12 279 ASP A CA 1
ATOM 2207 C C . ASP A 1 279 ? 3.003 -13.291 -18.922 1.00 82.12 279 ASP A C 1
ATOM 2209 O O . ASP A 1 279 ? 2.745 -14.410 -18.464 1.00 82.12 279 ASP A O 1
ATOM 2213 N N . SER A 1 280 ? 4.244 -12.847 -19.103 1.00 74.44 280 SER A N 1
ATOM 2214 C CA . SER A 1 280 ? 5.443 -13.585 -18.721 1.00 74.44 280 SER A CA 1
ATOM 2215 C C . SER A 1 280 ? 5.863 -13.359 -17.267 1.00 74.44 280 SER A C 1
ATOM 2217 O O . SER A 1 280 ? 6.512 -14.243 -16.702 1.00 74.44 280 SER A O 1
ATOM 2219 N N . ASP A 1 281 ? 5.507 -12.224 -16.652 1.00 80.69 281 ASP A N 1
ATOM 2220 C CA . ASP A 1 281 ? 5.831 -11.937 -15.250 1.00 80.69 281 ASP A CA 1
ATOM 2221 C C . ASP A 1 281 ? 4.637 -12.238 -14.344 1.00 80.69 281 ASP A C 1
ATOM 2223 O O . ASP A 1 281 ? 3.856 -11.381 -13.969 1.00 80.69 281 ASP A O 1
ATOM 2227 N N . THR A 1 282 ? 4.538 -13.486 -13.897 1.00 85.69 282 THR A N 1
ATOM 2228 C CA . THR A 1 282 ? 3.449 -13.884 -12.988 1.00 85.69 282 THR A CA 1
ATOM 2229 C C . THR A 1 282 ? 3.683 -13.515 -11.517 1.00 85.69 282 THR A C 1
ATOM 2231 O O . THR A 1 282 ? 2.847 -13.840 -10.664 1.00 85.69 282 THR A O 1
ATOM 2234 N N . SER A 1 283 ? 4.820 -12.892 -11.181 1.00 84.94 283 SER A N 1
ATOM 2235 C CA . SER A 1 283 ? 5.218 -12.639 -9.790 1.00 84.94 283 SER A CA 1
ATOM 2236 C C . SER A 1 283 ? 4.373 -11.558 -9.110 1.00 84.94 283 SER A C 1
ATOM 2238 O O . SER A 1 283 ? 4.238 -11.565 -7.882 1.00 84.94 283 SER A O 1
ATOM 2240 N N . ASN A 1 284 ? 3.753 -10.680 -9.901 1.00 87.62 284 ASN A N 1
ATOM 2241 C CA . ASN A 1 284 ? 3.034 -9.497 -9.437 1.00 87.62 284 ASN A CA 1
ATOM 2242 C C . ASN A 1 284 ? 1.493 -9.602 -9.613 1.00 87.62 284 ASN A C 1
ATOM 2244 O O . ASN A 1 284 ? 0.734 -8.704 -9.240 1.00 87.62 284 ASN A O 1
ATOM 2248 N N . ASN A 1 285 ? 1.008 -10.759 -10.073 1.00 92.62 285 ASN A N 1
ATOM 2249 C CA . ASN A 1 285 ? -0.399 -10.981 -10.427 1.00 92.62 285 ASN A CA 1
ATOM 2250 C C . ASN A 1 285 ? -1.254 -11.411 -9.234 1.00 92.62 285 ASN A C 1
ATOM 2252 O O . ASN A 1 285 ? -2.362 -11.914 -9.430 1.00 92.62 285 ASN A O 1
ATOM 2256 N N . LYS A 1 286 ? -0.734 -11.343 -8.004 1.00 93.12 286 LYS A N 1
ATOM 2257 C CA . LYS A 1 286 ? -1.361 -11.937 -6.820 1.00 93.12 286 LYS A CA 1
ATOM 2258 C C . LYS A 1 286 ? -1.253 -11.033 -5.606 1.00 93.12 286 LYS A C 1
ATOM 2260 O O . LYS A 1 286 ? -0.188 -10.530 -5.271 1.00 93.12 286 LYS A O 1
ATOM 2265 N N . ILE A 1 287 ? -2.346 -10.975 -4.853 1.00 89.75 287 ILE A N 1
ATOM 2266 C CA . ILE A 1 287 ? -2.409 -10.297 -3.566 1.00 89.75 287 ILE A CA 1
ATOM 2267 C C . ILE A 1 287 ? -3.201 -11.102 -2.533 1.00 89.75 287 ILE A C 1
ATOM 2269 O O . ILE A 1 287 ? -4.184 -11.770 -2.855 1.00 89.75 287 ILE A O 1
ATOM 2273 N N . ASN A 1 288 ? -2.780 -11.021 -1.270 1.00 88.88 288 ASN A N 1
ATOM 2274 C CA . ASN A 1 288 ? -3.531 -11.533 -0.125 1.00 88.88 288 ASN A CA 1
ATOM 2275 C C . ASN A 1 288 ? -4.178 -10.374 0.641 1.00 88.88 288 ASN A C 1
ATOM 2277 O O . ASN A 1 288 ? -3.617 -9.282 0.703 1.00 88.88 288 ASN A O 1
ATOM 2281 N N . PHE A 1 289 ? -5.339 -10.612 1.243 1.00 85.12 289 PHE A N 1
ATOM 2282 C CA . PHE A 1 289 ? -6.055 -9.620 2.040 1.00 85.12 289 PHE A CA 1
ATOM 2283 C C . PHE A 1 289 ? -6.792 -10.259 3.217 1.00 85.12 289 PHE A C 1
ATOM 2285 O O . PHE A 1 289 ? -7.147 -11.436 3.180 1.00 85.12 289 PHE A O 1
ATOM 2292 N N . ASN A 1 290 ? -7.064 -9.453 4.241 1.00 84.25 290 ASN A N 1
ATOM 2293 C CA . ASN A 1 290 ? -7.996 -9.800 5.309 1.00 84.25 290 ASN A CA 1
ATOM 2294 C C . ASN A 1 290 ? -9.379 -9.217 4.991 1.00 84.25 290 ASN A C 1
ATOM 2296 O O . ASN A 1 290 ? -9.494 -8.079 4.529 1.00 84.25 290 ASN A O 1
ATOM 2300 N N . LEU A 1 291 ? -10.422 -10.002 5.231 1.00 87.44 291 LEU A N 1
ATOM 2301 C CA . LEU A 1 291 ? -11.822 -9.611 5.125 1.00 87.44 291 LEU A CA 1
ATOM 2302 C C . LEU A 1 291 ? -12.454 -9.677 6.517 1.00 87.44 291 LEU A C 1
ATOM 2304 O O . LEU A 1 291 ? -12.455 -10.729 7.154 1.00 87.44 291 LEU A O 1
ATOM 2308 N N . PHE A 1 292 ? -13.010 -8.555 6.966 1.00 86.19 292 PHE A N 1
ATOM 2309 C CA . PHE A 1 292 ? -13.589 -8.402 8.296 1.00 86.19 292 PHE A CA 1
ATOM 2310 C C . PHE A 1 292 ? -15.114 -8.300 8.202 1.00 86.19 292 PHE A C 1
ATOM 2312 O O . PHE A 1 292 ? -15.647 -7.265 7.809 1.00 86.19 292 PHE A O 1
ATOM 2319 N N . VAL A 1 293 ? -15.827 -9.368 8.565 1.00 86.81 293 VAL A N 1
ATOM 2320 C CA . VAL A 1 293 ? -17.298 -9.414 8.524 1.00 86.81 293 VAL A CA 1
ATOM 2321 C C . VAL A 1 293 ? -17.844 -9.142 9.920 1.00 86.81 293 VAL A C 1
ATOM 2323 O O . VAL A 1 293 ? -17.590 -9.908 10.851 1.00 86.81 293 VAL A O 1
ATOM 2326 N N . SER A 1 294 ? -18.584 -8.040 10.081 1.00 81.50 294 SER A N 1
ATOM 2327 C CA . SER A 1 294 ? -19.138 -7.563 11.364 1.00 81.50 294 SER A CA 1
ATOM 2328 C C . SER A 1 294 ? -18.122 -7.547 12.505 1.00 81.50 294 SER A C 1
ATOM 2330 O O . SER A 1 294 ? -18.438 -7.812 13.671 1.00 81.50 294 SER A O 1
ATOM 2332 N N . PHE A 1 295 ? -16.873 -7.264 12.151 1.00 75.06 295 PHE A N 1
ATOM 2333 C CA . PHE A 1 295 ? -15.735 -7.346 13.039 1.00 75.06 295 PHE A CA 1
ATOM 2334 C C . PHE A 1 295 ? -14.858 -6.119 12.831 1.00 75.06 295 PHE A C 1
ATOM 2336 O O . PHE A 1 295 ? -14.454 -5.820 11.712 1.00 75.06 295 PHE A O 1
ATOM 2343 N N . LYS A 1 296 ? -14.572 -5.405 13.917 1.00 78.81 296 LYS A N 1
ATOM 2344 C CA . LYS A 1 296 ? -13.601 -4.316 13.931 1.00 78.81 296 LYS A CA 1
ATOM 2345 C C . LYS A 1 296 ? -12.305 -4.882 14.507 1.00 78.81 296 LYS A C 1
ATOM 2347 O O . LYS A 1 296 ? -12.330 -5.311 15.658 1.00 78.81 296 LYS A O 1
ATOM 2352 N N . PRO A 1 297 ? -11.221 -4.963 13.722 1.00 77.75 297 PRO A N 1
ATOM 2353 C CA . PRO A 1 297 ? -10.050 -5.735 14.124 1.00 77.75 297 PRO A CA 1
ATOM 2354 C C . PRO A 1 297 ? -9.063 -4.975 15.001 1.00 77.75 297 PRO A C 1
ATOM 2356 O O . PRO A 1 297 ? -8.317 -5.590 15.756 1.00 77.75 297 PRO A O 1
ATOM 2359 N N . LEU A 1 298 ? -9.074 -3.649 14.912 1.00 90.75 298 LEU A N 1
ATOM 2360 C CA . LEU A 1 298 ? -8.078 -2.794 15.526 1.00 90.75 298 LEU A CA 1
ATOM 2361 C C . LEU A 1 298 ? -8.781 -1.625 16.214 1.00 90.75 298 LEU A C 1
ATOM 2363 O O . LEU A 1 298 ? -9.720 -1.043 15.662 1.00 90.75 298 LEU A O 1
ATOM 2367 N N . PHE A 1 299 ? -8.345 -1.313 17.426 1.00 94.62 299 PHE A N 1
ATOM 2368 C CA . PHE A 1 299 ? -8.952 -0.285 18.267 1.00 94.62 299 PHE A CA 1
ATOM 2369 C C . PHE A 1 299 ? -7.892 0.710 18.695 1.00 94.62 299 PHE A C 1
ATOM 2371 O O . PHE A 1 299 ? -6.816 0.286 19.099 1.00 94.62 299 PHE A O 1
ATOM 2378 N N . ILE A 1 300 ? -8.211 2.003 18.663 1.00 97.56 300 ILE A N 1
ATOM 2379 C CA . ILE A 1 300 ? -7.407 3.006 19.367 1.00 97.56 300 ILE A CA 1
ATOM 2380 C C . ILE A 1 300 ? -7.722 2.866 20.859 1.00 97.56 300 ILE A C 1
ATOM 2382 O O . ILE A 1 300 ? -8.903 2.865 21.243 1.00 97.56 300 ILE A O 1
ATOM 2386 N N . THR A 1 301 ? -6.688 2.720 21.683 1.00 98.00 301 THR A N 1
ATOM 2387 C CA . THR A 1 301 ? -6.810 2.493 23.132 1.00 98.00 301 THR A CA 1
ATOM 2388 C C . THR A 1 301 ? -6.278 3.645 23.961 1.00 98.00 301 THR A C 1
ATOM 2390 O O . THR A 1 301 ? -6.856 3.927 25.006 1.00 98.00 301 THR A O 1
ATOM 2393 N N . GLU A 1 302 ? -5.248 4.350 23.511 1.00 98.25 302 GLU A N 1
ATOM 2394 C CA . GLU A 1 302 ? -4.606 5.397 24.306 1.00 98.25 302 GLU A CA 1
ATOM 2395 C C . GLU A 1 302 ? -4.012 6.482 23.397 1.00 98.25 302 GLU A C 1
ATOM 2397 O O . GLU A 1 302 ? -3.549 6.194 22.292 1.00 98.25 302 GLU A O 1
ATOM 2402 N N . ILE A 1 303 ? -4.073 7.745 23.828 1.00 97.94 303 ILE A N 1
ATOM 2403 C CA . ILE A 1 303 ? -3.577 8.903 23.073 1.00 97.94 303 ILE A CA 1
ATOM 2404 C C . ILE A 1 303 ? -2.778 9.811 24.014 1.00 97.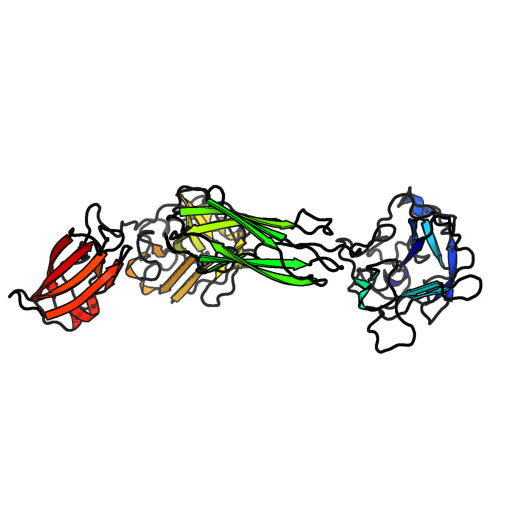94 303 ILE A C 1
ATOM 2406 O O . ILE A 1 303 ? -3.333 10.388 24.950 1.00 97.94 303 ILE A O 1
ATOM 2410 N N . MET A 1 304 ? -1.485 9.987 23.748 1.00 97.25 304 MET A N 1
ATOM 2411 C CA . MET A 1 304 ? -0.647 11.003 24.388 1.00 97.25 304 MET A CA 1
ATOM 2412 C C . MET A 1 304 ? -0.612 12.238 23.490 1.00 97.25 304 MET A C 1
ATOM 2414 O O . MET A 1 304 ? 0.190 12.285 22.561 1.00 97.25 304 MET A O 1
ATOM 2418 N N . TYR A 1 305 ? -1.501 13.204 23.736 1.00 96.06 305 TYR A N 1
ATOM 2419 C CA . TYR A 1 305 ? -1.671 14.365 22.855 1.00 96.06 305 TYR A CA 1
ATOM 2420 C C . TYR A 1 305 ? -0.986 15.653 23.349 1.00 96.06 305 TYR A C 1
ATOM 2422 O O . TYR A 1 305 ? -0.716 16.508 22.526 1.00 96.06 305 TYR A O 1
ATOM 2430 N N . ASP A 1 306 ? -0.696 15.792 24.651 1.00 95.56 306 ASP A N 1
ATOM 2431 C CA . ASP A 1 306 ? -0.060 16.983 25.253 1.00 95.56 306 ASP A CA 1
ATOM 2432 C C . ASP A 1 306 ? 1.281 16.574 25.892 1.00 95.56 306 ASP A C 1
ATOM 2434 O O . ASP A 1 306 ? 1.416 16.370 27.102 1.00 95.56 306 ASP A O 1
ATOM 2438 N N . SER A 1 307 ? 2.287 16.345 25.047 1.00 93.75 307 SER A N 1
ATOM 2439 C CA . SER A 1 307 ? 3.654 15.990 25.446 1.00 93.75 307 SER A CA 1
ATOM 2440 C C . SER A 1 307 ? 4.638 16.342 24.332 1.00 93.75 307 SER A C 1
ATOM 2442 O O . SER A 1 307 ? 4.267 16.443 23.169 1.00 93.75 307 SER A O 1
ATOM 2444 N N . ASP A 1 308 ? 5.920 16.470 24.668 1.00 92.81 308 ASP A N 1
ATOM 2445 C CA . ASP A 1 308 ? 6.966 16.655 23.654 1.00 92.81 308 ASP A CA 1
ATOM 2446 C C . ASP A 1 308 ? 7.128 15.384 22.785 1.00 92.81 308 ASP A C 1
ATOM 2448 O O . ASP A 1 308 ? 7.627 15.452 21.662 1.00 92.81 308 ASP A O 1
ATOM 2452 N N . TYR A 1 309 ? 6.659 14.233 23.293 1.00 93.50 309 TYR A N 1
ATOM 2453 C CA . TYR A 1 309 ? 6.684 12.923 22.637 1.00 93.50 309 TYR A CA 1
ATOM 2454 C C . TYR A 1 309 ? 5.267 12.341 22.563 1.00 93.50 309 TYR A C 1
ATOM 2456 O O . TYR A 1 309 ? 4.890 11.462 23.338 1.00 93.50 309 TYR A O 1
ATOM 2464 N N . GLU A 1 310 ? 4.469 12.877 21.645 1.00 94.94 310 GLU A N 1
ATOM 2465 C CA . GLU A 1 310 ? 3.115 12.398 21.353 1.00 94.94 310 GLU A CA 1
ATOM 2466 C C . GLU A 1 310 ? 3.108 11.022 20.676 1.00 94.94 310 GLU A C 1
ATOM 2468 O O . GLU A 1 310 ? 4.002 10.682 19.893 1.00 94.94 310 GLU A O 1
ATOM 2473 N N . TRP A 1 311 ? 2.059 10.247 20.940 1.00 96.38 311 TRP A N 1
ATOM 2474 C CA . TRP A 1 311 ? 1.849 8.934 20.336 1.00 96.38 311 TRP A CA 1
ATOM 2475 C C . TRP A 1 311 ? 0.393 8.479 20.452 1.00 96.38 311 TRP A C 1
ATOM 2477 O O . TRP A 1 311 ? -0.384 8.988 21.263 1.00 96.38 311 TRP A O 1
ATOM 2487 N N . VAL A 1 312 ? 0.041 7.482 19.643 1.00 97.62 312 VAL A N 1
ATOM 2488 C CA . VAL A 1 312 ? -1.272 6.822 19.642 1.00 97.62 312 VAL A CA 1
ATOM 2489 C C . VAL A 1 312 ? -1.072 5.323 19.798 1.00 97.62 312 VAL A C 1
ATOM 2491 O O . VAL A 1 312 ? -0.258 4.737 19.094 1.00 97.62 312 VAL A O 1
ATOM 2494 N N . GLU A 1 313 ? -1.820 4.677 20.679 1.00 98.00 313 GLU A N 1
ATOM 2495 C CA . GLU A 1 313 ? -1.794 3.226 20.839 1.00 98.00 313 GLU A CA 1
ATOM 2496 C C . GLU A 1 313 ? -2.970 2.552 20.134 1.00 98.00 313 GLU A C 1
ATOM 2498 O O . GLU A 1 313 ? -4.117 3.010 20.196 1.00 98.00 313 GLU A O 1
ATOM 2503 N N . ILE A 1 314 ? -2.663 1.431 19.485 1.00 97.62 314 ILE A N 1
ATOM 2504 C CA . ILE A 1 314 ? -3.622 0.532 18.855 1.00 97.62 314 ILE A CA 1
ATOM 2505 C C . ILE A 1 314 ? -3.538 -0.877 19.450 1.00 97.62 314 ILE A C 1
ATOM 2507 O O . ILE A 1 314 ? -2.463 -1.353 19.816 1.00 97.62 314 ILE A O 1
ATOM 2511 N N . TYR A 1 315 ? -4.673 -1.572 19.477 1.00 96.69 315 TYR A N 1
ATOM 2512 C CA . TYR A 1 315 ? -4.815 -2.905 20.064 1.00 96.69 315 TYR A CA 1
ATOM 2513 C C . TYR A 1 315 ? -5.505 -3.893 19.118 1.00 96.69 315 TYR A C 1
ATOM 2515 O O . TYR A 1 315 ? -6.575 -3.594 18.569 1.00 96.69 315 TYR A O 1
ATOM 2523 N N . ASN A 1 316 ? -4.916 -5.084 18.961 1.00 94.25 316 ASN A N 1
ATOM 2524 C CA . ASN A 1 316 ? -5.539 -6.214 18.270 1.00 94.25 316 ASN A CA 1
ATOM 2525 C C . ASN A 1 316 ? -6.461 -6.980 19.227 1.00 94.25 316 ASN A C 1
ATOM 2527 O O . ASN A 1 316 ? -6.015 -7.828 19.996 1.00 94.25 316 ASN A O 1
ATOM 2531 N N . ALA A 1 317 ? -7.768 -6.738 19.124 1.00 87.25 317 ALA A N 1
ATOM 2532 C CA . ALA A 1 317 ? -8.769 -7.442 19.930 1.00 87.25 317 ALA A CA 1
ATOM 2533 C C . ALA A 1 317 ? -9.187 -8.809 19.361 1.00 87.25 317 ALA A C 1
ATOM 2535 O O . ALA A 1 317 ? -10.137 -9.424 19.853 1.00 87.25 317 ALA A O 1
ATOM 2536 N N . SER A 1 318 ? -8.566 -9.253 18.268 1.00 83.75 318 SER A N 1
ATOM 2537 C CA . SER A 1 318 ? -8.871 -10.542 17.661 1.00 83.75 318 SER A CA 1
ATOM 2538 C C . SER A 1 318 ? -8.054 -11.676 18.270 1.00 83.75 318 SER A C 1
ATOM 2540 O O . SER A 1 318 ? -7.024 -11.465 18.900 1.00 83.75 318 SER A O 1
ATOM 2542 N N . ASN A 1 319 ? -8.531 -12.900 18.053 1.00 84.62 319 ASN A N 1
ATOM 2543 C CA . ASN A 1 319 ? -7.850 -14.130 18.445 1.00 84.62 319 ASN A CA 1
ATOM 2544 C C . ASN A 1 319 ? -6.915 -14.676 17.347 1.00 84.62 319 ASN A C 1
ATOM 2546 O O . ASN A 1 319 ? -6.484 -15.824 17.445 1.00 84.62 319 ASN A O 1
ATOM 2550 N N . ASP A 1 320 ? -6.638 -13.894 16.297 1.00 84.81 320 ASP A N 1
ATOM 2551 C CA . ASP A 1 320 ? -5.710 -14.241 15.214 1.00 84.81 320 ASP A CA 1
ATOM 2552 C C . ASP A 1 320 ? -4.666 -13.126 15.043 1.00 84.81 320 ASP A C 1
ATOM 2554 O O . ASP A 1 320 ? -4.873 -11.966 15.416 1.00 84.81 320 ASP A O 1
ATOM 2558 N N . THR A 1 321 ? -3.514 -13.482 14.488 1.00 89.56 321 THR A N 1
ATOM 2559 C CA . THR A 1 321 ? -2.485 -12.512 14.124 1.00 89.56 321 THR A CA 1
ATOM 2560 C C . THR A 1 321 ? -3.012 -11.664 12.967 1.00 89.56 321 THR A C 1
ATOM 2562 O O . THR A 1 321 ? -3.366 -12.194 11.906 1.00 89.56 321 THR A O 1
ATOM 2565 N N . LEU A 1 322 ? -3.040 -10.342 13.136 1.00 88.88 322 LEU A N 1
ATOM 2566 C CA . LEU A 1 322 ? -3.432 -9.423 12.071 1.00 88.88 322 LEU A CA 1
ATOM 2567 C C . LEU A 1 322 ? -2.206 -8.956 11.298 1.00 88.88 322 LEU A C 1
ATOM 2569 O O . LEU A 1 322 ? -1.219 -8.495 11.869 1.00 88.88 322 LEU A O 1
ATOM 2573 N N . ASP A 1 323 ? -2.307 -9.025 9.976 1.00 87.88 323 ASP A N 1
ATOM 2574 C CA . ASP A 1 323 ? -1.391 -8.319 9.089 1.00 87.88 323 ASP A CA 1
ATOM 2575 C C . ASP A 1 323 ? -1.906 -6.890 8.896 1.00 87.88 323 ASP A C 1
ATOM 2577 O O . ASP A 1 323 ? -2.967 -6.687 8.296 1.00 87.88 323 ASP A O 1
ATOM 2581 N N . ILE A 1 324 ? -1.175 -5.930 9.461 1.00 89.69 324 ILE A N 1
ATOM 2582 C CA . ILE A 1 324 ? -1.466 -4.493 9.406 1.00 89.69 324 ILE A CA 1
ATOM 2583 C C . ILE A 1 324 ? -0.393 -3.748 8.605 1.00 89.69 324 ILE A C 1
ATOM 2585 O O . ILE A 1 324 ? -0.126 -2.569 8.835 1.00 89.69 324 ILE A O 1
ATOM 2589 N N . SER A 1 325 ? 0.250 -4.448 7.669 1.00 87.94 325 SER A N 1
ATOM 2590 C CA . SER A 1 325 ? 1.229 -3.869 6.754 1.00 87.94 325 SER A CA 1
ATOM 2591 C C . SER A 1 325 ? 0.588 -2.795 5.878 1.00 87.94 325 SER A C 1
ATOM 2593 O O . SER A 1 325 ? -0.462 -3.033 5.276 1.00 87.94 325 SER A O 1
ATOM 2595 N N . ASN A 1 326 ? 1.239 -1.637 5.754 1.00 88.19 326 ASN A N 1
ATOM 2596 C CA . ASN A 1 326 ? 0.753 -0.500 4.959 1.00 88.19 326 ASN A CA 1
ATOM 2597 C C . ASN A 1 326 ? -0.602 0.064 5.408 1.00 88.19 326 ASN A C 1
ATOM 2599 O O . ASN A 1 326 ? -1.291 0.704 4.619 1.00 88.19 326 ASN A O 1
ATOM 2603 N N . PHE A 1 327 ? -0.994 -0.179 6.658 1.00 92.69 327 PHE A N 1
ATOM 2604 C CA . PHE A 1 327 ? -2.063 0.587 7.292 1.00 92.69 327 PHE A CA 1
ATOM 2605 C C . PHE A 1 327 ? -1.545 2.003 7.580 1.00 92.69 327 PHE A C 1
ATOM 2607 O O . PHE A 1 327 ? -0.340 2.269 7.485 1.00 92.69 327 PHE A O 1
ATOM 2614 N N . GLY A 1 328 ? -2.455 2.915 7.916 1.00 93.88 328 GLY A N 1
ATOM 2615 C CA . GLY A 1 328 ? -2.092 4.313 8.106 1.00 93.88 328 GLY A CA 1
ATOM 2616 C C . GLY A 1 328 ? -2.840 5.015 9.224 1.00 93.88 328 GLY A C 1
ATOM 2617 O O . GLY A 1 328 ? -3.850 4.529 9.736 1.00 93.88 328 GLY A O 1
ATOM 2618 N N . ILE A 1 329 ? -2.321 6.182 9.590 1.00 95.56 329 ILE A N 1
ATOM 2619 C CA . ILE A 1 329 ? -2.881 7.100 10.583 1.00 95.56 329 ILE A CA 1
ATOM 2620 C C . ILE A 1 329 ? -3.056 8.484 9.951 1.00 95.56 329 ILE A C 1
ATOM 2622 O O . ILE A 1 329 ? -2.268 8.881 9.094 1.00 95.56 329 ILE A O 1
ATOM 2626 N N . SER A 1 330 ? -4.086 9.226 10.349 1.00 94.44 330 SER A N 1
ATOM 2627 C CA . SER A 1 330 ? -4.203 10.655 10.032 1.00 94.44 330 SER A CA 1
ATOM 2628 C C . SER A 1 330 ? -4.827 11.428 11.189 1.00 94.44 330 SER A C 1
ATOM 2630 O O . SER A 1 330 ? -5.494 10.842 12.044 1.00 94.44 330 SER A O 1
ATOM 2632 N N . ASP A 1 331 ? -4.642 12.743 11.165 1.00 92.38 331 ASP A N 1
ATOM 2633 C CA . ASP A 1 331 ? -5.371 13.701 11.993 1.00 92.38 331 ASP A CA 1
ATOM 2634 C C . ASP A 1 331 ? -6.630 14.208 11.236 1.00 92.38 331 ASP A C 1
ATOM 2636 O O . ASP A 1 331 ? -7.095 13.574 10.269 1.00 92.38 331 ASP A O 1
ATOM 2640 N N . GLU A 1 332 ? -7.163 15.373 11.625 1.00 90.06 332 GLU A N 1
ATOM 2641 C CA . GLU A 1 332 ? -8.280 16.057 10.955 1.00 90.06 332 GLU A CA 1
ATOM 2642 C C . GLU A 1 332 ? -8.055 16.341 9.451 1.00 90.06 332 GLU A C 1
ATOM 2644 O O . GLU A 1 332 ? -9.029 16.382 8.691 1.00 90.06 332 GLU A O 1
ATOM 2649 N N . ASN A 1 333 ? -6.809 16.475 8.977 1.00 89.00 333 ASN A N 1
ATOM 2650 C CA . ASN A 1 333 ? -6.497 16.775 7.573 1.00 89.00 333 ASN A CA 1
ATOM 2651 C C . ASN A 1 333 ? -6.686 15.574 6.623 1.00 89.00 333 ASN A C 1
ATOM 2653 O O . ASN A 1 333 ? -6.670 15.753 5.402 1.00 89.00 333 ASN A O 1
ATOM 2657 N N . LYS A 1 334 ? -6.885 14.361 7.164 1.00 88.69 334 LYS A N 1
ATOM 2658 C CA . LYS A 1 334 ? -7.082 13.102 6.415 1.00 88.69 334 LYS A CA 1
ATOM 2659 C C . LYS A 1 334 ? -5.955 12.728 5.445 1.00 88.69 334 LYS A C 1
ATOM 2661 O O . LYS A 1 334 ? -6.147 11.904 4.549 1.00 88.69 334 LYS A O 1
ATOM 2666 N N . LYS A 1 335 ? -4.763 13.288 5.627 1.00 92.06 335 LYS A N 1
ATOM 2667 C CA . LYS A 1 335 ? -3.547 12.851 4.948 1.00 92.06 335 LYS A CA 1
ATOM 2668 C C . LYS A 1 335 ? -3.056 11.577 5.630 1.00 92.06 335 LYS A C 1
ATOM 2670 O O . LYS A 1 335 ? -2.553 11.613 6.748 1.00 92.06 335 LYS A O 1
ATOM 2675 N N . ILE A 1 336 ? -3.252 10.444 4.961 1.00 92.75 336 ILE A N 1
ATOM 2676 C CA . ILE A 1 336 ? -2.899 9.127 5.497 1.00 92.75 336 ILE A CA 1
ATOM 2677 C C . ILE A 1 336 ? -1.378 8.961 5.479 1.00 92.75 336 ILE A C 1
ATOM 2679 O O . ILE A 1 336 ? -0.775 8.856 4.408 1.00 92.75 336 ILE A O 1
ATOM 2683 N N . GLU A 1 337 ? -0.778 8.879 6.661 1.00 94.12 337 GLU A N 1
ATOM 2684 C CA . GLU A 1 337 ? 0.621 8.507 6.838 1.00 94.12 337 GLU A CA 1
ATOM 2685 C C . GLU A 1 337 ? 0.705 7.004 7.114 1.00 94.12 337 GLU A C 1
ATOM 2687 O O . GLU A 1 337 ? 0.259 6.511 8.151 1.00 94.12 337 GLU A O 1
ATOM 2692 N N . ASN A 1 338 ? 1.241 6.262 6.143 1.00 93.50 338 ASN A N 1
ATOM 2693 C CA . ASN A 1 338 ? 1.336 4.805 6.207 1.00 93.50 338 ASN A CA 1
ATOM 2694 C C . ASN A 1 338 ? 2.626 4.369 6.909 1.00 93.50 338 ASN A C 1
ATOM 2696 O O . ASN A 1 338 ? 3.650 5.052 6.819 1.00 93.50 338 ASN A O 1
ATOM 2700 N N . TRP A 1 339 ? 2.599 3.207 7.553 1.00 92.31 339 TRP A N 1
ATOM 2701 C CA . TRP A 1 339 ? 3.792 2.518 8.056 1.00 92.31 339 TRP A CA 1
ATOM 2702 C C . TRP A 1 339 ? 4.100 1.268 7.227 1.00 92.31 339 TRP A C 1
ATOM 2704 O O . TRP A 1 339 ? 3.314 0.853 6.379 1.00 92.31 339 TRP A O 1
ATOM 2714 N N . GLY A 1 340 ? 5.266 0.665 7.461 1.00 88.62 340 GLY A N 1
ATOM 2715 C CA . GLY A 1 340 ? 5.718 -0.496 6.697 1.00 88.62 340 GLY A CA 1
ATOM 2716 C C . GLY A 1 340 ? 5.074 -1.826 7.079 1.00 88.62 340 GLY A C 1
ATOM 2717 O O . GLY A 1 340 ? 3.976 -1.894 7.629 1.00 88.62 340 GLY A O 1
ATOM 2718 N N . ASN A 1 341 ? 5.773 -2.913 6.754 1.00 89.06 341 ASN A N 1
ATOM 2719 C CA . ASN A 1 341 ? 5.274 -4.265 6.984 1.00 89.06 341 ASN A CA 1
ATOM 2720 C C . ASN A 1 341 ? 5.230 -4.595 8.477 1.00 89.06 341 ASN A C 1
ATOM 2722 O O . ASN A 1 341 ? 6.245 -4.492 9.170 1.00 89.06 341 ASN A O 1
ATOM 2726 N N . LEU A 1 342 ? 4.066 -5.023 8.963 1.00 92.00 342 LEU A N 1
ATOM 2727 C CA . LEU A 1 342 ? 3.844 -5.255 10.381 1.00 92.00 342 LEU A CA 1
ATOM 2728 C C . LEU A 1 342 ? 2.747 -6.284 10.624 1.00 92.00 342 LEU A C 1
ATOM 2730 O O . LEU A 1 342 ? 1.664 -6.226 10.043 1.00 92.00 342 LEU A O 1
ATOM 2734 N N . LYS A 1 343 ? 3.024 -7.188 11.562 1.00 91.94 343 LYS A N 1
ATOM 2735 C CA . LYS A 1 343 ? 2.039 -8.105 12.125 1.00 91.94 343 LYS A CA 1
ATOM 2736 C C . LYS A 1 343 ? 1.885 -7.847 13.615 1.00 91.94 343 LYS A C 1
ATOM 2738 O O . LYS A 1 343 ? 2.877 -7.614 14.318 1.00 91.94 343 LYS A O 1
ATOM 2743 N N . ILE A 1 344 ? 0.639 -7.878 14.062 1.00 94.31 344 ILE A N 1
ATOM 2744 C CA . ILE A 1 344 ? 0.253 -7.716 15.458 1.00 94.31 344 ILE A CA 1
ATOM 2745 C C . ILE A 1 344 ? -0.385 -9.021 15.930 1.00 94.31 344 ILE A C 1
ATOM 2747 O O . ILE A 1 344 ? -1.310 -9.539 15.299 1.00 94.31 344 ILE A O 1
ATOM 2751 N N . GLU A 1 345 ? 0.168 -9.595 16.989 1.00 95.19 345 GLU A N 1
ATOM 2752 C CA . GLU A 1 345 ? -0.306 -10.857 17.557 1.00 95.19 345 GLU A CA 1
ATOM 2753 C C . GLU A 1 345 ? -1.668 -10.673 18.248 1.00 95.19 345 GLU A C 1
ATOM 2755 O O . GLU A 1 345 ? -2.074 -9.533 18.511 1.00 95.19 345 GLU A O 1
ATOM 2760 N N . PRO A 1 346 ? -2.419 -11.760 18.505 1.00 92.38 346 PRO A N 1
ATOM 2761 C CA . PRO A 1 346 ? -3.630 -11.692 19.315 1.00 92.38 346 PRO A CA 1
ATOM 2762 C C . PRO A 1 346 ? -3.377 -10.987 20.648 1.00 92.38 346 PRO A C 1
ATOM 2764 O O . PRO A 1 346 ? -2.389 -11.280 21.320 1.00 92.38 346 PRO A O 1
ATOM 2767 N N . GLU A 1 347 ? -4.281 -10.084 21.030 1.00 91.38 347 GLU A N 1
ATOM 2768 C CA . GLU A 1 347 ? -4.231 -9.349 22.301 1.00 91.38 347 GLU A CA 1
ATOM 2769 C C . GLU A 1 347 ? -2.958 -8.493 22.499 1.00 91.38 347 GLU A C 1
ATOM 2771 O O . GLU A 1 347 ? -2.612 -8.128 23.624 1.00 91.38 347 GLU A O 1
ATOM 2776 N N . GLU A 1 348 ? -2.257 -8.142 21.417 1.00 96.06 348 GLU A N 1
ATOM 2777 C CA . GLU A 1 348 ? -1.058 -7.301 21.458 1.00 96.06 348 GLU A CA 1
ATOM 2778 C C . GLU A 1 348 ? -1.393 -5.809 21.259 1.00 96.06 348 GLU A C 1
ATOM 2780 O O . GLU A 1 348 ? -2.303 -5.444 20.505 1.00 96.06 348 GLU A O 1
ATOM 2785 N N . TYR A 1 349 ? -0.616 -4.947 21.922 1.00 97.31 349 TYR A N 1
ATOM 2786 C CA . TYR A 1 349 ? -0.643 -3.488 21.794 1.00 97.31 349 TYR A CA 1
ATOM 2787 C C . TYR A 1 349 ? 0.548 -2.997 20.966 1.00 97.31 349 TYR A C 1
ATOM 2789 O O . TYR A 1 349 ? 1.669 -3.496 21.112 1.00 97.31 349 TYR A O 1
ATOM 2797 N N . ILE A 1 350 ? 0.327 -1.990 20.123 1.00 97.44 350 ILE A N 1
ATOM 2798 C CA . ILE A 1 350 ? 1.382 -1.305 19.372 1.00 97.44 350 ILE A CA 1
ATOM 2799 C C . ILE A 1 350 ? 1.219 0.203 19.520 1.00 97.44 350 ILE A C 1
ATOM 2801 O O . ILE A 1 350 ? 0.140 0.748 19.303 1.00 97.44 350 ILE A O 1
ATOM 2805 N N . VAL A 1 351 ? 2.322 0.878 19.832 1.00 97.69 351 VAL A N 1
ATOM 2806 C CA . VAL A 1 351 ? 2.372 2.337 19.963 1.00 97.69 351 VAL A CA 1
ATOM 2807 C C . VAL A 1 351 ? 2.893 2.968 18.670 1.00 97.69 351 VAL A C 1
ATOM 2809 O O . VAL A 1 351 ? 4.009 2.692 18.233 1.00 97.69 351 VAL A O 1
ATOM 2812 N N . ILE A 1 352 ? 2.092 3.828 18.056 1.00 96.81 352 ILE A N 1
ATOM 2813 C CA . ILE A 1 352 ? 2.435 4.635 16.886 1.00 96.81 352 ILE A CA 1
ATOM 2814 C C . ILE A 1 352 ? 3.111 5.917 17.385 1.00 96.81 352 ILE A C 1
ATOM 2816 O O . ILE A 1 352 ? 2.459 6.773 17.982 1.00 96.81 352 ILE A O 1
ATOM 2820 N N . ILE A 1 353 ? 4.418 6.030 17.157 1.00 95.06 353 ILE A N 1
ATOM 2821 C CA . ILE A 1 353 ? 5.260 7.172 17.547 1.00 95.06 353 ILE A CA 1
ATOM 2822 C C . ILE A 1 353 ? 5.562 8.059 16.331 1.00 95.06 353 ILE A C 1
ATOM 2824 O O . ILE A 1 353 ? 5.493 7.595 15.190 1.00 95.06 353 ILE A O 1
ATOM 2828 N N . LYS A 1 354 ? 5.924 9.329 16.556 1.00 91.19 354 LYS A N 1
ATOM 2829 C CA . LYS A 1 354 ? 6.279 10.255 15.463 1.00 91.19 354 LYS A CA 1
ATOM 2830 C C . LYS A 1 354 ? 7.573 9.842 14.770 1.00 91.19 354 LYS A C 1
ATOM 2832 O O . LYS A 1 354 ? 7.660 9.923 13.545 1.00 91.19 354 LYS A O 1
ATOM 2837 N N . SER A 1 355 ? 8.574 9.435 15.549 1.00 90.25 355 SER A N 1
ATOM 2838 C CA . SER A 1 355 ? 9.882 9.023 15.045 1.00 90.25 355 SER A CA 1
ATOM 2839 C C . SER A 1 355 ? 10.529 7.987 15.957 1.00 90.25 355 SER A C 1
ATOM 2841 O O . SER A 1 355 ? 10.334 8.010 17.170 1.00 90.25 355 SER A O 1
ATOM 2843 N N . PHE A 1 356 ? 11.354 7.090 15.410 1.00 92.69 356 PHE A N 1
ATOM 2844 C CA . PHE A 1 356 ? 12.045 6.091 16.235 1.00 92.69 356 PHE A CA 1
ATOM 2845 C C . PHE A 1 356 ? 13.019 6.717 17.249 1.00 92.69 356 PHE A C 1
ATOM 2847 O O . PHE A 1 356 ? 13.286 6.101 18.282 1.00 92.69 356 PHE A O 1
ATOM 2854 N N . GLU A 1 357 ? 13.498 7.944 17.031 1.00 93.62 357 GLU A N 1
ATOM 2855 C CA . GLU A 1 357 ? 14.304 8.692 18.004 1.00 93.62 357 GLU A CA 1
ATOM 2856 C C . GLU A 1 357 ? 13.556 8.985 19.315 1.00 93.62 357 GLU A C 1
ATOM 2858 O O . GLU A 1 357 ? 14.203 9.072 20.363 1.00 93.62 357 GLU A O 1
ATOM 2863 N N . ASP A 1 358 ? 12.219 9.057 19.297 1.00 94.06 358 ASP A N 1
ATOM 2864 C CA . ASP A 1 358 ? 11.393 9.310 20.489 1.00 94.06 358 ASP A CA 1
ATOM 2865 C C . ASP A 1 358 ? 11.541 8.183 21.525 1.00 94.06 358 ASP A C 1
ATOM 2867 O O . ASP A 1 358 ? 11.389 8.389 22.732 1.00 94.06 358 ASP A O 1
ATOM 2871 N N . THR A 1 359 ? 11.928 6.981 21.081 1.00 96.44 359 THR A N 1
ATOM 2872 C CA . THR A 1 359 ? 12.184 5.838 21.970 1.00 96.44 359 THR A CA 1
ATOM 2873 C C . THR A 1 359 ? 13.308 6.097 22.977 1.00 96.44 359 THR A C 1
ATOM 2875 O O . THR A 1 359 ? 13.282 5.518 24.067 1.00 96.44 359 THR A O 1
ATOM 2878 N N . ASN A 1 360 ? 14.237 7.018 22.682 1.00 96.94 360 ASN A N 1
ATOM 2879 C CA . ASN A 1 360 ? 15.288 7.442 23.616 1.00 96.94 360 ASN A CA 1
ATOM 2880 C C . ASN A 1 360 ? 14.725 8.105 24.882 1.00 96.94 360 ASN A C 1
ATOM 2882 O O . ASN A 1 360 ? 15.387 8.098 25.918 1.00 96.94 360 ASN A O 1
ATOM 2886 N N . TYR A 1 361 ? 13.508 8.647 24.810 1.00 95.50 361 TYR A N 1
ATOM 2887 C CA . TYR A 1 361 ? 12.823 9.316 25.915 1.00 95.50 361 TYR A CA 1
ATOM 2888 C C . TYR A 1 361 ? 11.672 8.474 26.467 1.00 95.50 361 TYR A C 1
ATOM 2890 O O . TYR A 1 361 ? 11.502 8.368 27.684 1.00 95.50 361 TYR A O 1
ATOM 2898 N N . LEU A 1 362 ? 10.920 7.811 25.585 1.00 96.62 362 LEU A N 1
ATOM 2899 C CA . LEU A 1 362 ? 9.770 7.000 25.976 1.00 96.62 362 LEU A CA 1
ATOM 2900 C C . LEU A 1 362 ? 10.179 5.731 26.742 1.00 96.62 362 LEU A C 1
ATOM 2902 O O . LEU A 1 362 ? 9.575 5.419 27.770 1.00 96.62 362 LEU A O 1
ATOM 2906 N N . PHE A 1 363 ? 11.221 5.011 26.307 1.00 98.06 363 PHE A N 1
ATOM 2907 C CA . PHE A 1 363 ? 11.611 3.753 26.959 1.00 98.06 363 PHE A CA 1
ATOM 2908 C C . PHE A 1 363 ? 12.162 3.928 28.380 1.00 98.06 363 PHE A C 1
ATOM 2910 O O . PHE A 1 363 ? 11.804 3.116 29.236 1.00 98.06 363 PHE A O 1
ATOM 2917 N N . PRO A 1 364 ? 12.982 4.951 28.696 1.00 97.50 364 PRO A N 1
ATOM 2918 C CA . PRO A 1 364 ? 13.364 5.216 30.082 1.00 97.50 364 PRO A CA 1
ATOM 2919 C C . PRO A 1 364 ? 12.180 5.536 31.004 1.00 97.50 364 PRO A C 1
ATOM 2921 O O . PRO A 1 364 ? 12.222 5.174 32.178 1.00 97.50 364 PRO A O 1
ATOM 2924 N N . LYS A 1 365 ? 11.129 6.193 30.489 1.00 96.00 365 LYS A N 1
ATOM 2925 C CA . LYS A 1 365 ? 9.956 6.605 31.280 1.00 96.00 365 LYS A CA 1
ATOM 2926 C C . LYS A 1 365 ? 8.960 5.462 31.502 1.00 96.00 365 LYS A C 1
ATOM 2928 O O . LYS A 1 365 ? 8.508 5.262 32.627 1.00 96.00 365 LYS A O 1
ATOM 2933 N N . PHE A 1 366 ? 8.631 4.710 30.453 1.00 96.69 366 PHE A N 1
ATOM 2934 C CA . PHE A 1 366 ? 7.539 3.724 30.473 1.00 96.69 366 PHE A CA 1
ATOM 2935 C C . PHE A 1 366 ? 8.007 2.259 30.416 1.00 96.69 366 PHE A C 1
ATOM 2937 O O . PHE A 1 366 ? 7.213 1.327 30.564 1.00 96.69 366 PHE A O 1
ATOM 2944 N N . GLY A 1 367 ? 9.309 2.030 30.235 1.00 96.31 367 GLY A N 1
ATOM 2945 C CA . GLY A 1 367 ? 9.854 0.724 29.879 1.00 96.31 367 GLY A CA 1
ATOM 2946 C C . GLY A 1 367 ? 9.741 0.445 28.377 1.00 96.31 367 GLY A C 1
ATOM 2947 O O . GLY A 1 367 ? 9.203 1.239 27.610 1.00 96.31 367 GLY A O 1
ATOM 2948 N N . ARG A 1 368 ? 10.287 -0.693 27.933 1.00 96.75 368 ARG A N 1
ATOM 2949 C CA . ARG A 1 368 ? 10.241 -1.081 26.515 1.00 96.75 368 ARG A CA 1
ATOM 2950 C C . ARG A 1 368 ? 8.848 -1.593 26.146 1.00 96.75 368 ARG A C 1
ATOM 2952 O O . ARG A 1 368 ? 8.311 -2.449 26.845 1.00 96.75 368 ARG A O 1
ATOM 2959 N N . PHE A 1 369 ? 8.335 -1.121 25.017 1.00 96.69 369 PHE A N 1
ATOM 2960 C CA . PHE A 1 369 ? 7.087 -1.559 24.392 1.00 96.69 369 PHE A CA 1
ATOM 2961 C C . PHE A 1 369 ? 7.272 -1.665 22.872 1.00 96.69 369 PHE A C 1
ATOM 2963 O O . PHE A 1 369 ? 8.227 -1.115 22.310 1.00 96.69 369 PHE A O 1
ATOM 2970 N N . LYS A 1 370 ? 6.376 -2.394 22.199 1.00 96.69 370 LYS A N 1
ATOM 2971 C CA . LYS A 1 370 ? 6.378 -2.510 20.737 1.00 96.69 370 LYS A CA 1
ATOM 2972 C C . LYS A 1 370 ? 5.829 -1.219 20.134 1.00 96.69 370 LYS A C 1
ATOM 2974 O O . LYS A 1 370 ? 4.752 -0.763 20.508 1.00 96.69 370 LYS A O 1
ATOM 2979 N N . CYS A 1 371 ? 6.580 -0.622 19.216 1.00 95.88 371 CYS A N 1
ATOM 2980 C CA . CYS A 1 371 ? 6.205 0.631 18.575 1.00 95.88 371 CYS A CA 1
ATOM 2981 C C . CYS A 1 371 ? 6.556 0.645 17.091 1.00 95.88 371 CYS A C 1
ATOM 2983 O O . CYS A 1 371 ? 7.392 -0.139 16.633 1.00 95.88 371 CYS A O 1
ATOM 2985 N N . ILE A 1 372 ? 5.903 1.544 16.360 1.00 95.50 372 ILE A N 1
ATOM 2986 C CA . ILE A 1 372 ? 6.105 1.789 14.933 1.00 95.50 372 ILE A CA 1
ATOM 2987 C C . ILE A 1 372 ? 6.083 3.283 14.638 1.00 95.50 372 ILE A C 1
ATOM 2989 O O . ILE A 1 372 ? 5.393 4.033 15.322 1.00 95.50 372 ILE A O 1
ATOM 2993 N N . ALA A 1 373 ? 6.793 3.696 13.591 1.00 93.69 373 ALA A N 1
ATOM 2994 C CA . ALA A 1 373 ? 6.726 5.047 13.051 1.00 93.69 373 ALA A CA 1
ATOM 2995 C C . ALA A 1 373 ? 6.227 4.997 11.592 1.00 93.69 373 ALA A C 1
ATOM 2997 O O . ALA A 1 373 ? 6.677 4.124 10.836 1.00 93.69 373 ALA A O 1
ATOM 2998 N N . PRO A 1 374 ? 5.310 5.890 11.178 1.00 91.81 374 PRO A N 1
ATOM 2999 C CA . PRO A 1 374 ? 4.962 6.064 9.770 1.00 91.81 374 PRO A CA 1
ATOM 3000 C C . PRO A 1 374 ? 6.161 6.545 8.934 1.00 91.81 374 PRO A C 1
ATOM 3002 O O . PRO A 1 374 ? 7.132 7.080 9.467 1.00 91.81 374 PRO A O 1
ATOM 3005 N N . TYR A 1 375 ? 6.102 6.357 7.612 1.00 85.81 375 TYR A N 1
ATOM 3006 C CA . TYR A 1 375 ? 7.203 6.712 6.703 1.00 85.81 375 TYR A CA 1
ATOM 3007 C C . TYR A 1 375 ? 7.515 8.209 6.678 1.00 85.81 375 TYR A C 1
ATOM 3009 O O . TYR A 1 375 ? 8.682 8.594 6.627 1.00 85.81 375 TYR A O 1
ATOM 3017 N N . ASN A 1 376 ? 6.478 9.047 6.722 1.00 84.25 376 ASN A N 1
ATOM 3018 C CA . ASN A 1 376 ? 6.635 10.475 6.952 1.00 84.25 376 ASN A CA 1
ATOM 3019 C C . ASN A 1 376 ? 6.156 10.804 8.359 1.00 84.25 376 ASN A C 1
ATOM 3021 O O . ASN A 1 376 ? 5.290 10.125 8.909 1.00 84.25 376 ASN A O 1
ATOM 3025 N N . LYS A 1 377 ? 6.694 11.885 8.923 1.00 74.81 377 LYS A N 1
ATOM 3026 C CA . LYS A 1 377 ? 6.277 12.353 10.241 1.00 74.81 377 LYS A CA 1
ATOM 3027 C C . LYS A 1 377 ? 4.777 12.623 10.245 1.00 74.81 377 LYS A C 1
ATOM 3029 O O . LYS A 1 377 ? 4.296 13.501 9.529 1.00 74.81 377 LYS A O 1
ATOM 3034 N N . PHE A 1 378 ? 4.079 11.878 11.089 1.00 73.00 378 PHE A N 1
ATOM 3035 C CA . PHE A 1 378 ? 2.720 12.188 11.492 1.00 73.00 378 PHE A CA 1
ATOM 3036 C C . PHE A 1 378 ? 2.713 13.559 12.192 1.00 73.00 378 PHE A C 1
ATOM 3038 O O . PHE A 1 378 ? 3.572 13.826 13.040 1.00 73.00 378 PHE A O 1
ATOM 3045 N N . TYR A 1 379 ? 1.814 14.458 11.773 1.00 67.69 379 TYR A N 1
ATOM 3046 C CA . TYR A 1 379 ? 1.708 15.808 12.336 1.00 67.69 379 TYR A CA 1
ATOM 3047 C C . TYR A 1 379 ? 1.296 15.768 13.818 1.00 67.69 379 TYR A C 1
ATOM 3049 O O . TYR A 1 379 ? 0.838 14.747 14.323 1.00 67.69 379 TYR A O 1
ATOM 3057 N N . SER A 1 380 ? 1.538 16.872 14.532 1.00 79.00 380 SER A N 1
ATOM 3058 C CA . SER A 1 380 ? 1.268 16.986 15.967 1.00 79.00 380 SER A CA 1
ATOM 3059 C C . SER A 1 380 ? -0.225 16.933 16.274 1.00 79.00 380 SER A C 1
ATOM 3061 O O . SER A 1 380 ? -0.994 17.710 15.709 1.00 79.00 380 SER A O 1
ATOM 3063 N N . LEU A 1 381 ? -0.586 16.067 17.213 1.00 90.81 381 LEU A N 1
ATOM 3064 C CA . LEU A 1 381 ? -1.875 16.015 17.881 1.00 90.81 381 LEU A CA 1
ATOM 3065 C C . LEU A 1 381 ? -2.122 17.348 18.594 1.00 90.81 381 LEU A C 1
ATOM 3067 O O . LEU A 1 381 ? -1.296 17.805 19.378 1.00 90.81 381 LEU A O 1
ATOM 3071 N N . ASN A 1 382 ? -3.248 18.000 18.319 1.00 92.94 382 ASN A N 1
ATOM 3072 C CA . ASN A 1 382 ? -3.544 19.291 18.937 1.00 92.94 382 ASN A CA 1
ATOM 3073 C C . ASN A 1 382 ? -3.968 19.150 20.414 1.00 92.94 382 ASN A C 1
ATOM 3075 O O . ASN A 1 382 ? -4.854 18.355 20.740 1.00 92.94 382 ASN A O 1
ATOM 3079 N N . ASP A 1 383 ? -3.431 20.012 21.289 1.00 94.25 383 ASP A N 1
ATOM 3080 C CA . ASP A 1 383 ? -3.682 19.992 22.745 1.00 94.25 383 ASP A CA 1
ATOM 3081 C C . ASP A 1 383 ? -5.138 20.275 23.149 1.00 94.25 383 ASP A C 1
ATOM 3083 O O . ASP A 1 383 ? -5.607 19.847 24.204 1.00 94.25 383 ASP A O 1
ATOM 3087 N N . LEU A 1 384 ? -5.867 21.059 22.348 1.00 93.69 384 LEU A N 1
ATOM 3088 C CA . LEU A 1 384 ? -7.231 21.487 22.685 1.00 93.69 384 LEU A CA 1
ATOM 3089 C C . LEU A 1 384 ? -8.291 20.502 22.192 1.00 93.69 384 LEU A C 1
ATOM 3091 O O . LEU A 1 384 ? -9.217 20.166 22.935 1.00 93.69 384 LEU A O 1
ATOM 3095 N N . LYS A 1 385 ? -8.189 20.099 20.928 1.00 95.12 385 LYS A N 1
ATOM 3096 C CA . LYS A 1 385 ? -9.077 19.148 20.259 1.00 95.12 385 LYS A CA 1
ATOM 3097 C C . LYS A 1 385 ? -8.428 18.674 18.968 1.00 95.12 385 LYS A C 1
ATOM 3099 O O . LYS A 1 385 ? -7.802 19.484 18.290 1.00 95.12 385 LYS A O 1
ATOM 3104 N N . ASP A 1 386 ? -8.652 17.420 18.614 1.00 95.25 386 ASP A N 1
ATOM 3105 C CA . ASP A 1 386 ? -8.261 16.850 17.325 1.00 95.25 386 ASP A CA 1
ATOM 3106 C C . ASP A 1 386 ? -9.093 15.595 17.039 1.00 95.25 386 ASP A C 1
ATOM 3108 O O . ASP A 1 386 ? -9.932 15.183 17.848 1.00 95.25 386 ASP A O 1
ATOM 3112 N N . ILE A 1 387 ? -8.861 14.961 15.897 1.00 95.50 387 ILE A N 1
ATOM 3113 C CA . ILE A 1 387 ? -9.376 13.632 15.600 1.00 95.50 387 ILE A CA 1
ATOM 3114 C C . ILE A 1 387 ? -8.267 12.729 15.083 1.00 95.50 387 ILE A C 1
ATOM 3116 O O . ILE A 1 387 ? -7.608 13.039 14.103 1.00 95.50 387 ILE A O 1
ATOM 3120 N N . VAL A 1 388 ? -8.118 11.561 15.700 1.00 96.31 388 VAL A N 1
ATOM 3121 C CA . VAL A 1 388 ? -7.226 10.510 15.201 1.00 96.31 388 VAL A CA 1
ATOM 3122 C C . VAL A 1 388 ? -8.032 9.527 14.371 1.00 96.31 388 VAL A C 1
ATOM 3124 O O . VAL A 1 388 ? -9.071 9.061 14.836 1.00 96.31 388 VAL A O 1
ATOM 3127 N N . TYR A 1 389 ? -7.544 9.169 13.186 1.00 95.06 389 TYR A N 1
ATOM 3128 C CA . TYR A 1 389 ? -8.090 8.101 12.350 1.00 95.06 389 TYR A CA 1
ATOM 3129 C C . TYR A 1 389 ? -7.057 6.998 12.143 1.00 95.06 389 TYR A C 1
ATOM 3131 O O . TYR A 1 389 ? -5.898 7.285 11.854 1.00 95.06 389 TYR A O 1
ATOM 3139 N N . ILE A 1 390 ? -7.497 5.744 12.204 1.00 95.06 390 ILE A N 1
ATOM 3140 C CA . ILE A 1 390 ? -6.722 4.578 11.775 1.00 95.06 390 ILE A CA 1
ATOM 3141 C C . ILE A 1 390 ? -7.358 4.004 10.518 1.00 95.06 390 ILE A C 1
ATOM 3143 O O . ILE A 1 390 ? -8.570 3.784 10.483 1.00 95.06 390 ILE A O 1
ATOM 3147 N N . TYR A 1 391 ? -6.537 3.734 9.510 1.00 92.25 391 TYR A N 1
ATOM 3148 C CA . TYR A 1 391 ? -6.954 3.236 8.207 1.00 92.25 391 TYR A CA 1
ATOM 3149 C C . TYR A 1 391 ? -6.419 1.832 7.950 1.00 92.25 391 TYR A C 1
ATOM 3151 O O . TYR A 1 391 ? -5.297 1.505 8.337 1.00 92.25 391 TYR A O 1
ATOM 3159 N N . ASP A 1 392 ? -7.203 1.019 7.246 1.00 87.12 392 ASP A N 1
ATOM 3160 C CA . ASP A 1 392 ? -6.675 -0.183 6.607 1.00 87.12 392 ASP A CA 1
ATOM 3161 C C . ASP A 1 392 ? -5.782 0.180 5.402 1.00 87.12 392 ASP A C 1
ATOM 3163 O O . ASP A 1 392 ? -5.720 1.330 4.961 1.00 87.12 392 ASP A O 1
ATOM 3167 N N . PHE A 1 393 ? -5.124 -0.822 4.817 1.00 82.25 393 PHE A N 1
ATOM 3168 C CA . PHE A 1 393 ? -4.266 -0.655 3.634 1.00 82.25 393 PHE A CA 1
ATOM 3169 C C . PHE A 1 393 ? -4.985 -0.132 2.374 1.00 82.25 393 PHE A C 1
ATOM 3171 O O . PHE A 1 393 ? -4.341 0.154 1.362 1.00 82.25 393 PHE A O 1
ATOM 3178 N N . LYS A 1 394 ? -6.320 -0.045 2.403 1.00 80.56 394 LYS A N 1
ATOM 3179 C CA . LYS A 1 394 ? -7.173 0.435 1.308 1.00 80.56 394 LYS A CA 1
ATOM 3180 C C . LYS A 1 394 ? -7.645 1.871 1.542 1.00 80.56 394 LYS A C 1
ATOM 3182 O O . LYS A 1 394 ? -8.278 2.440 0.656 1.00 80.56 394 LYS A O 1
ATOM 3187 N N . GLY A 1 395 ? -7.353 2.452 2.707 1.00 85.50 395 GLY A N 1
ATOM 3188 C CA . GLY A 1 395 ? -7.819 3.778 3.103 1.00 85.50 395 GLY A CA 1
ATOM 3189 C C . GLY A 1 395 ? -9.219 3.795 3.727 1.00 85.50 395 GLY A C 1
ATOM 3190 O O . GLY A 1 395 ? -9.809 4.868 3.844 1.00 85.50 395 GLY A O 1
ATOM 3191 N N . ASN A 1 396 ? -9.771 2.651 4.145 1.00 83.94 396 ASN A N 1
ATOM 3192 C CA . ASN A 1 396 ? -11.008 2.626 4.929 1.00 83.94 396 ASN A CA 1
ATOM 3193 C C . ASN A 1 396 ? -10.707 2.921 6.397 1.00 83.94 396 ASN A C 1
ATOM 3195 O O . ASN A 1 396 ? -9.777 2.351 6.963 1.00 83.94 396 ASN A O 1
ATOM 3199 N N . ILE A 1 397 ? -11.533 3.748 7.036 1.00 87.75 397 ILE A N 1
ATOM 3200 C CA . ILE A 1 397 ? -11.414 4.042 8.469 1.00 87.75 397 ILE A CA 1
ATOM 3201 C C . ILE A 1 397 ? -11.794 2.794 9.278 1.00 87.75 397 ILE A C 1
ATOM 3203 O O . ILE A 1 397 ? -12.927 2.323 9.194 1.00 87.75 397 ILE A O 1
ATOM 3207 N N . ILE A 1 398 ? -10.864 2.294 10.092 1.00 90.00 398 ILE A N 1
ATOM 3208 C CA . ILE A 1 398 ? -11.084 1.215 11.062 1.00 90.00 398 ILE A CA 1
ATOM 3209 C C . ILE A 1 398 ? -11.580 1.787 12.393 1.00 90.00 398 ILE A C 1
ATOM 3211 O O . ILE A 1 398 ? -12.592 1.334 12.938 1.00 90.00 398 ILE A O 1
ATOM 3215 N N . ASP A 1 399 ? -10.879 2.787 12.929 1.00 92.81 399 ASP A N 1
ATOM 3216 C CA . ASP A 1 399 ? -11.238 3.478 14.168 1.00 92.81 399 ASP A CA 1
ATOM 3217 C C . ASP A 1 399 ? -10.994 4.983 14.055 1.00 92.81 399 ASP A C 1
ATOM 3219 O O . ASP A 1 399 ? -10.147 5.421 13.278 1.00 92.81 399 ASP A O 1
ATOM 3223 N N . SER A 1 400 ? -11.752 5.765 14.822 1.00 94.06 400 SER A N 1
ATOM 3224 C CA . SER A 1 400 ? -11.608 7.215 14.880 1.00 94.06 400 SER A CA 1
ATOM 3225 C C . SER A 1 400 ? -11.968 7.773 16.253 1.00 94.06 400 SER A C 1
ATOM 3227 O O . SER A 1 400 ? -12.981 7.363 16.821 1.00 94.06 400 SER A O 1
ATOM 3229 N N . VAL A 1 401 ? -11.194 8.737 16.752 1.00 96.38 401 VAL A N 1
ATOM 3230 C CA . VAL A 1 401 ? -11.387 9.345 18.081 1.00 96.38 401 VAL A CA 1
ATOM 3231 C C . VAL A 1 401 ? -11.331 10.875 17.978 1.00 96.38 401 VAL A C 1
ATOM 3233 O O . VAL A 1 401 ? -10.231 11.416 17.898 1.00 96.38 401 VAL A O 1
ATOM 3236 N N . PRO A 1 402 ? -12.481 11.580 17.974 1.00 94.50 402 PRO A N 1
ATOM 3237 C CA . PRO A 1 402 ? -12.556 13.041 18.025 1.00 94.50 402 PRO A CA 1
ATOM 3238 C C . PRO A 1 402 ? -12.397 13.538 19.469 1.00 94.50 402 PRO A C 1
ATOM 3240 O O . PRO A 1 402 ? -13.389 13.835 20.139 1.00 94.50 402 PRO A O 1
ATOM 3243 N N . TYR A 1 403 ? -11.170 13.580 19.983 1.00 95.00 403 TYR A N 1
ATOM 3244 C CA . TYR A 1 403 ? -10.934 13.970 21.370 1.00 95.00 403 TYR A CA 1
ATOM 3245 C C . TYR A 1 403 ? -10.962 15.495 21.563 1.00 95.00 403 TYR A C 1
ATOM 3247 O O . TYR A 1 403 ? -10.677 16.293 20.671 1.00 95.00 403 TYR A O 1
ATOM 3255 N N . GLU A 1 404 ? -11.276 15.908 22.788 1.00 94.44 404 GLU A N 1
ATOM 3256 C CA . GLU A 1 404 ? -11.111 17.279 23.271 1.00 94.44 404 GLU A CA 1
ATOM 3257 C C . GLU A 1 404 ? -10.435 17.223 24.643 1.00 94.44 404 GLU A C 1
ATOM 3259 O O . GLU A 1 404 ? -10.666 16.275 25.392 1.00 94.44 404 GLU A O 1
ATOM 3264 N N . ASN A 1 405 ? -9.698 18.259 25.041 1.00 91.81 405 ASN A N 1
ATOM 3265 C CA . ASN A 1 405 ? -9.005 18.307 26.339 1.00 91.81 405 ASN A CA 1
ATOM 3266 C C . ASN A 1 405 ? -9.919 18.075 27.561 1.00 91.81 405 ASN A C 1
ATOM 3268 O O . ASN A 1 405 ? -9.487 17.620 28.616 1.00 91.81 405 ASN A O 1
ATOM 3272 N N . LYS A 1 406 ? -11.223 18.346 27.429 1.00 91.38 406 LYS A N 1
ATOM 3273 C CA . LYS A 1 406 ? -12.233 18.072 28.462 1.00 91.38 406 LYS A CA 1
ATOM 3274 C C . LYS A 1 406 ? -12.549 16.577 28.634 1.00 91.38 406 LYS A C 1
ATOM 3276 O O . LYS A 1 406 ? -13.315 16.231 29.538 1.00 91.38 406 LYS A O 1
ATOM 3281 N N . TRP A 1 407 ? -12.084 15.699 27.743 1.00 93.25 407 TRP A N 1
ATOM 3282 C CA . TRP A 1 407 ? -12.280 14.245 27.830 1.00 93.25 407 TRP A CA 1
ATOM 3283 C C . TRP A 1 407 ? -11.363 13.614 28.882 1.00 93.25 407 TRP A C 1
ATOM 3285 O O . TRP A 1 407 ? -11.752 12.633 29.507 1.00 93.25 407 TRP A O 1
ATOM 3295 N N . GLY A 1 408 ? -10.200 14.212 29.124 1.00 95.50 408 GLY A N 1
ATOM 3296 C CA . GLY A 1 408 ? -9.137 13.673 29.965 1.00 95.50 408 GLY A CA 1
ATOM 3297 C C . GLY A 1 408 ? -7.783 13.918 29.305 1.00 95.50 408 GLY A C 1
ATOM 3298 O O . GLY A 1 408 ? -7.712 14.665 28.336 1.00 95.50 408 GLY A O 1
ATOM 3299 N N . GLY A 1 409 ? -6.737 13.268 29.808 1.00 95.19 409 GLY A N 1
ATOM 3300 C CA . GLY A 1 409 ? -5.352 13.546 29.429 1.00 95.19 409 GLY A CA 1
ATOM 3301 C C . GLY A 1 409 ? -4.827 14.851 30.035 1.00 95.19 409 GLY A C 1
ATOM 3302 O O . GLY A 1 409 ? -5.321 15.304 31.076 1.00 95.19 409 GLY A O 1
ATOM 3303 N N . GLY A 1 410 ? -3.811 15.427 29.396 1.00 92.94 410 GLY A N 1
ATOM 3304 C CA . GLY A 1 410 ? -3.160 16.687 29.760 1.00 92.94 410 GLY A CA 1
ATOM 3305 C C . GLY A 1 410 ? -1.640 16.565 29.694 1.00 92.94 410 GLY A C 1
ATOM 3306 O O . GLY A 1 410 ? -1.125 15.549 29.233 1.00 92.94 410 GLY A O 1
ATOM 3307 N N . LYS A 1 411 ? -0.921 17.582 30.183 1.00 96.69 411 LYS A N 1
ATOM 3308 C CA . LYS A 1 411 ? 0.543 17.605 30.105 1.00 96.69 411 LYS A CA 1
ATOM 3309 C C . LYS A 1 411 ? 1.164 16.334 30.686 1.00 96.69 411 LYS A C 1
ATOM 3311 O O . LYS A 1 411 ? 1.070 16.089 31.889 1.00 96.69 411 LYS A O 1
ATOM 3316 N N . ASP A 1 412 ? 1.807 15.557 29.816 1.00 96.25 412 ASP A N 1
ATOM 3317 C CA . ASP A 1 412 ? 2.447 14.268 30.106 1.00 96.25 412 ASP A CA 1
ATOM 3318 C C . ASP A 1 412 ? 1.521 13.192 30.709 1.00 96.25 412 ASP A C 1
ATOM 3320 O O . ASP A 1 412 ? 2.010 12.225 31.307 1.00 96.25 412 ASP A O 1
ATOM 3324 N N . ILE A 1 413 ? 0.205 13.347 30.526 1.00 98.12 413 ILE A N 1
ATOM 3325 C CA . ILE A 1 413 ? -0.845 12.414 30.939 1.00 98.12 413 ILE A CA 1
ATOM 3326 C C . ILE A 1 413 ? -1.650 12.003 29.703 1.00 98.12 413 ILE A C 1
ATOM 3328 O O . ILE A 1 413 ? -2.267 12.840 29.041 1.00 98.12 413 ILE A O 1
ATOM 3332 N N . SER A 1 414 ? -1.697 10.709 29.407 1.00 98.44 414 SER A N 1
ATOM 3333 C CA . SER A 1 414 ? -2.455 10.197 28.268 1.00 98.44 414 SER A CA 1
ATOM 3334 C C . SER A 1 414 ? -3.967 10.190 28.515 1.00 98.44 414 SER A C 1
ATOM 3336 O O . SER A 1 414 ? -4.470 10.120 29.645 1.00 98.44 414 SER A O 1
ATOM 3338 N N . LEU A 1 415 ? -4.704 10.260 27.411 1.00 98.56 415 LEU A N 1
ATOM 3339 C CA . LEU A 1 415 ? -6.123 9.965 27.331 1.00 98.56 415 LEU A CA 1
ATOM 3340 C C . LEU A 1 415 ? -6.294 8.467 27.052 1.00 98.56 415 LEU A C 1
ATOM 3342 O O . LEU A 1 415 ? -5.951 7.987 25.974 1.00 98.56 415 LEU A O 1
ATOM 3346 N N . GLU A 1 416 ? -6.853 7.736 28.006 1.00 98.44 416 GLU A N 1
ATOM 3347 C CA . GLU A 1 416 ? -7.052 6.289 27.931 1.00 98.44 416 GLU A CA 1
ATOM 3348 C C . GLU A 1 416 ? -8.514 5.952 27.629 1.00 98.44 416 GLU A C 1
ATOM 3350 O O . GLU A 1 416 ? -9.440 6.605 28.117 1.00 98.44 416 GLU A O 1
ATOM 3355 N N . ARG A 1 417 ? -8.741 4.907 26.832 1.00 96.81 417 ARG A N 1
ATOM 3356 C CA . ARG A 1 417 ? -10.062 4.321 26.599 1.00 96.81 417 ARG A CA 1
ATOM 3357 C C . ARG A 1 417 ? -10.389 3.355 27.726 1.00 96.81 417 ARG A C 1
ATOM 3359 O O . ARG A 1 417 ? -9.614 2.454 28.028 1.00 96.81 417 ARG A O 1
ATOM 3366 N N . LYS A 1 418 ? -11.587 3.462 28.284 1.00 91.38 418 LYS A N 1
ATOM 3367 C CA . LYS A 1 418 ? -12.079 2.554 29.326 1.00 91.38 418 LYS A CA 1
ATOM 3368 C C . LYS A 1 418 ? -12.208 1.114 28.844 1.00 91.38 418 LYS A C 1
ATOM 3370 O O . LYS A 1 418 ? -12.036 0.192 29.616 1.00 91.38 418 LYS A O 1
ATOM 3375 N N . GLY A 1 419 ? -12.517 0.892 27.574 1.00 89.81 419 GLY A N 1
ATOM 3376 C CA . GLY A 1 419 ? -12.580 -0.455 27.024 1.00 89.81 419 GLY A CA 1
ATOM 3377 C C . GLY A 1 419 ? -12.969 -0.456 25.556 1.00 89.81 419 GLY A C 1
ATOM 3378 O O . GLY A 1 419 ? -13.622 0.467 25.066 1.00 89.81 419 GLY A O 1
ATOM 3379 N N . ILE A 1 420 ? -12.592 -1.514 24.841 1.00 87.25 420 ILE A N 1
ATOM 3380 C CA . ILE A 1 420 ? -12.896 -1.669 23.409 1.00 87.25 420 ILE A CA 1
ATOM 3381 C C . ILE A 1 420 ? -14.394 -1.840 23.123 1.00 87.25 420 ILE A C 1
ATOM 3383 O O . ILE A 1 420 ? -14.835 -1.647 21.992 1.00 87.25 420 ILE A O 1
ATOM 3387 N N . ASP A 1 421 ? -15.190 -2.204 24.134 1.00 79.19 421 ASP A N 1
ATOM 3388 C CA . ASP A 1 421 ? -16.640 -2.313 24.001 1.00 79.19 421 ASP A CA 1
ATOM 3389 C C . ASP A 1 421 ? -17.365 -0.971 24.173 1.00 79.19 421 ASP A C 1
ATOM 3391 O O . ASP A 1 421 ? -18.547 -0.890 23.837 1.00 79.19 421 ASP A O 1
ATOM 3395 N N . PHE A 1 422 ? -16.662 0.079 24.615 1.00 82.56 422 PHE A N 1
ATOM 3396 C CA . PHE A 1 422 ? -17.138 1.461 24.614 1.00 82.56 422 PHE A CA 1
ATOM 3397 C C . PHE A 1 422 ? -16.974 2.100 23.221 1.00 82.56 422 PHE A C 1
ATOM 3399 O O . PHE A 1 422 ? -15.949 1.870 22.583 1.00 82.56 422 PHE A O 1
ATOM 3406 N N . PRO A 1 423 ? -17.921 2.922 22.731 1.00 79.81 423 PRO A N 1
ATOM 3407 C CA . PRO A 1 423 ? -17.796 3.629 21.445 1.00 79.81 423 PRO A CA 1
ATOM 3408 C C . PRO A 1 423 ? -16.665 4.671 21.465 1.00 79.81 423 PRO A C 1
ATOM 3410 O O . PRO A 1 423 ? -16.623 5.516 22.356 1.00 79.81 423 PRO A O 1
ATOM 3413 N N . SER A 1 424 ? -15.737 4.624 20.509 1.00 88.94 424 SER A N 1
ATOM 3414 C CA . SER A 1 424 ? -14.535 5.482 20.491 1.00 88.94 424 SER A CA 1
ATOM 3415 C C . SER A 1 424 ? -14.854 6.963 20.297 1.00 88.94 424 SER A C 1
ATOM 3417 O O . SER A 1 424 ? -14.102 7.818 20.756 1.00 88.94 424 SER A O 1
ATOM 3419 N N . GLU A 1 425 ? -15.979 7.262 19.661 1.00 85.00 425 GLU A N 1
ATOM 3420 C CA . GLU A 1 425 ? -16.460 8.598 19.328 1.00 85.00 425 GLU A CA 1
ATOM 3421 C C . GLU A 1 425 ? -17.117 9.346 20.499 1.00 85.00 425 GLU A C 1
ATOM 3423 O O . GLU A 1 425 ? -17.467 10.518 20.375 1.00 85.00 425 GLU A O 1
ATOM 3428 N N . GLU A 1 426 ? -17.277 8.690 21.648 1.00 81.94 426 GLU A N 1
ATOM 3429 C CA . GLU A 1 426 ? -18.007 9.238 22.783 1.00 81.94 426 GLU A CA 1
ATOM 3430 C C . GLU A 1 426 ? -17.085 9.585 23.954 1.00 81.94 426 GLU A C 1
ATOM 3432 O O . GLU A 1 426 ? -16.379 8.728 24.482 1.00 81.94 426 GLU A O 1
ATOM 3437 N N . ARG A 1 427 ? -17.192 10.816 24.469 1.00 84.56 427 ARG A N 1
ATOM 3438 C CA . ARG A 1 427 ? -16.390 11.313 25.606 1.00 84.56 427 ARG A CA 1
ATOM 3439 C C . ARG A 1 427 ? -16.349 10.371 26.806 1.00 84.56 427 ARG A C 1
ATOM 3441 O O . ARG A 1 427 ? -15.338 10.270 27.485 1.00 84.56 427 ARG A O 1
ATOM 3448 N N . PHE A 1 428 ? -17.467 9.718 27.113 1.00 80.75 428 PHE A N 1
ATOM 3449 C CA . PHE A 1 428 ? -17.583 8.881 28.310 1.00 80.75 428 PHE A CA 1
ATOM 3450 C C . PHE A 1 428 ? -16.787 7.580 28.239 1.00 80.75 428 PHE A C 1
ATOM 3452 O O . PHE A 1 428 ? -16.630 6.914 29.262 1.00 80.75 428 PHE A O 1
ATOM 3459 N N . SER A 1 429 ? -16.335 7.220 27.042 1.00 87.38 429 SER A N 1
ATOM 3460 C CA . SER A 1 429 ? -15.489 6.066 26.773 1.00 87.38 429 SER A CA 1
ATOM 3461 C C . SER A 1 429 ? -14.035 6.305 27.155 1.00 87.38 429 SER A C 1
ATOM 3463 O O . SER A 1 429 ? -13.254 5.361 27.112 1.00 87.38 429 SER A O 1
ATOM 3465 N N . TRP A 1 430 ? -13.682 7.537 27.529 1.00 94.81 430 TRP A N 1
ATOM 3466 C CA . TRP A 1 430 ? -12.313 7.975 27.761 1.00 94.81 430 TRP A CA 1
ATOM 3467 C C . TRP A 1 430 ? -12.149 8.655 29.123 1.00 94.81 430 TRP A C 1
ATOM 3469 O O . TRP A 1 430 ? -13.126 9.062 29.762 1.00 94.81 430 TRP A O 1
ATOM 3479 N N . GLY A 1 431 ? -10.904 8.766 29.571 1.00 94.69 431 GLY A N 1
ATOM 3480 C CA . GLY A 1 431 ? -10.513 9.491 30.777 1.00 94.69 431 GLY A CA 1
ATOM 3481 C C . GLY A 1 431 ? -8.998 9.653 30.864 1.00 94.69 431 GLY A C 1
ATOM 3482 O O . GLY A 1 431 ? -8.261 9.093 30.060 1.00 94.69 431 GLY A O 1
ATOM 3483 N N . SER A 1 432 ? -8.524 10.441 31.828 1.00 97.75 432 SER A N 1
ATOM 3484 C CA . SER A 1 432 ? -7.085 10.575 32.081 1.00 97.75 432 SER A CA 1
ATOM 3485 C C . SER A 1 432 ? -6.506 9.288 32.659 1.00 97.75 432 SER A C 1
ATOM 3487 O O . SER A 1 432 ? -7.130 8.682 33.536 1.00 97.75 432 SER A O 1
ATOM 3489 N N . SER A 1 433 ? -5.289 8.941 32.237 1.00 98.19 433 SER A N 1
ATOM 3490 C CA . SER A 1 433 ? -4.497 7.909 32.901 1.00 98.19 433 SER A CA 1
ATOM 3491 C C . SER A 1 433 ? -4.374 8.184 34.400 1.00 98.19 433 SER A C 1
ATOM 3493 O O . SER A 1 433 ? -4.120 9.314 34.830 1.00 98.19 433 SER A O 1
ATOM 3495 N N . ILE A 1 434 ? -4.535 7.133 35.200 1.00 97.25 434 ILE A N 1
ATOM 3496 C CA . ILE A 1 434 ? -4.259 7.126 36.642 1.00 97.25 434 ILE A CA 1
ATOM 3497 C C . ILE A 1 434 ? -2.961 6.372 36.969 1.00 97.25 434 ILE A C 1
ATOM 3499 O O . ILE A 1 434 ? -2.644 6.151 38.140 1.00 97.25 434 ILE A O 1
ATOM 3503 N N . SER A 1 435 ? -2.201 5.979 35.941 1.00 97.25 435 SER A N 1
ATOM 3504 C CA . SER A 1 435 ? -0.862 5.410 36.078 1.00 97.25 435 SER A CA 1
ATOM 3505 C C . SER A 1 435 ? 0.092 6.418 36.738 1.00 97.25 435 SER A C 1
ATOM 3507 O O . SER A 1 435 ? 0.121 7.581 36.330 1.00 97.25 435 SER A O 1
ATOM 3509 N N . PRO A 1 436 ? 0.946 6.012 37.700 1.00 95.94 436 PRO A N 1
ATOM 3510 C CA . PRO A 1 436 ? 1.960 6.901 38.276 1.00 95.94 436 PRO A CA 1
ATOM 3511 C C . PRO A 1 436 ? 2.954 7.463 37.248 1.00 95.94 436 PRO A C 1
ATOM 3513 O O . PRO A 1 436 ? 3.599 8.475 37.512 1.00 95.94 436 PRO A O 1
ATOM 3516 N N . GLN A 1 437 ? 3.103 6.803 36.095 1.00 95.88 437 GLN A N 1
ATOM 3517 C CA . GLN A 1 437 ? 3.955 7.249 34.989 1.00 95.88 437 GLN A CA 1
ATOM 3518 C C . GLN A 1 437 ? 3.243 8.235 34.043 1.00 95.88 437 GLN A C 1
ATOM 3520 O O . GLN A 1 437 ? 3.894 8.796 33.160 1.00 95.88 437 GLN A O 1
ATOM 3525 N N . GLY A 1 438 ? 1.935 8.447 34.228 1.00 97.44 438 GLY A N 1
ATOM 3526 C CA . GLY A 1 438 ? 1.081 9.304 33.403 1.00 97.44 438 GLY A CA 1
ATOM 3527 C C . GLY A 1 438 ? 0.498 8.627 32.159 1.00 97.44 438 GLY A C 1
ATOM 3528 O O . GLY A 1 438 ? -0.304 9.245 31.475 1.00 97.44 438 GLY A O 1
ATOM 3529 N N . ALA A 1 439 ? 0.891 7.388 31.852 1.00 98.25 439 ALA A N 1
ATOM 3530 C CA . ALA A 1 439 ? 0.389 6.625 30.707 1.00 98.25 439 ALA A CA 1
ATOM 3531 C C . ALA A 1 439 ? 0.676 5.121 30.857 1.00 98.25 439 ALA A C 1
ATOM 3533 O O . ALA A 1 439 ? 1.416 4.715 31.771 1.00 98.25 439 ALA A O 1
ATOM 3534 N N . THR A 1 440 ? 0.140 4.310 29.943 1.00 98.06 440 THR A N 1
ATOM 3535 C CA . THR A 1 440 ? 0.267 2.842 29.903 1.00 98.06 440 THR A CA 1
ATOM 3536 C C . THR A 1 440 ? 0.713 2.257 28.549 1.00 98.06 440 THR A C 1
ATOM 3538 O O . THR A 1 440 ? 0.267 1.166 28.200 1.00 98.06 440 THR A O 1
ATOM 3541 N N . PRO A 1 441 ? 1.677 2.857 27.816 1.00 98.12 441 PRO A N 1
ATOM 3542 C CA . PRO A 1 441 ? 2.029 2.383 26.479 1.00 98.12 441 PRO A CA 1
ATOM 3543 C C . PRO A 1 441 ? 2.492 0.917 26.462 1.00 98.12 441 PRO A C 1
ATOM 3545 O O . PRO A 1 441 ? 3.384 0.496 27.213 1.00 98.12 441 PRO A O 1
ATOM 3548 N N . GLY A 1 442 ? 1.912 0.154 25.544 1.00 97.19 442 GLY A N 1
ATOM 3549 C CA . GLY A 1 442 ? 2.124 -1.268 25.322 1.00 97.19 442 GLY A CA 1
ATOM 3550 C C . GLY A 1 442 ? 1.406 -2.186 26.314 1.00 97.19 442 GLY A C 1
ATOM 3551 O O . GLY A 1 442 ? 1.815 -3.346 26.427 1.00 97.19 442 GLY A O 1
ATOM 3552 N N . ARG A 1 443 ? 0.433 -1.695 27.094 1.00 95.62 443 ARG A N 1
ATOM 3553 C CA . ARG A 1 443 ? -0.221 -2.448 28.183 1.00 95.62 443 ARG A CA 1
ATOM 3554 C C . ARG A 1 443 ? -1.701 -2.083 28.309 1.00 95.62 443 ARG A C 1
ATOM 3556 O O . ARG A 1 443 ? -2.181 -1.144 27.701 1.00 95.62 443 ARG A O 1
ATOM 3563 N N . GLU A 1 444 ? -2.427 -2.836 29.135 1.00 95.81 444 GLU A N 1
ATOM 3564 C CA . GLU A 1 444 ? -3.816 -2.510 29.468 1.00 95.81 444 GLU A CA 1
ATOM 3565 C C . GLU A 1 444 ? -3.918 -1.144 30.172 1.00 95.81 444 GLU A C 1
ATOM 3567 O O . GLU A 1 444 ? -3.161 -0.858 31.106 1.00 95.81 444 GLU A O 1
ATOM 3572 N N . ASN A 1 445 ? -4.893 -0.337 29.739 1.00 97.75 445 ASN A N 1
ATOM 3573 C CA . ASN A 1 445 ? -5.162 0.990 30.281 1.00 97.75 445 ASN A CA 1
ATOM 3574 C C . ASN A 1 445 ? -5.459 0.957 31.783 1.00 97.75 445 ASN A C 1
ATOM 3576 O O . ASN A 1 445 ? -6.192 0.097 32.287 1.00 97.75 445 ASN A O 1
ATOM 3580 N N . SER A 1 446 ? -4.973 1.968 32.495 1.00 97.38 446 SER A N 1
ATOM 3581 C CA . SER A 1 446 ? -5.156 2.123 33.939 1.00 97.38 446 SER A CA 1
ATOM 3582 C C . SER A 1 446 ? -6.611 2.366 34.368 1.00 97.38 446 SER A C 1
ATOM 3584 O O . SER A 1 446 ? -6.965 2.069 35.511 1.00 97.38 446 SER A O 1
ATOM 3586 N N . ILE A 1 447 ? -7.467 2.857 33.465 1.00 92.25 447 ILE A N 1
ATOM 3587 C CA . ILE A 1 447 ? -8.901 3.094 33.716 1.00 92.25 447 ILE A CA 1
ATOM 3588 C C . ILE A 1 447 ? -9.829 2.042 33.088 1.00 92.25 447 ILE A C 1
ATOM 3590 O O . ILE A 1 447 ? -10.993 2.335 32.804 1.00 92.25 447 ILE A O 1
ATOM 3594 N N . THR A 1 448 ? -9.327 0.828 32.842 1.00 90.81 448 THR A N 1
ATOM 3595 C CA . THR A 1 448 ? -10.106 -0.219 32.170 1.00 90.81 448 THR A CA 1
ATOM 3596 C C . THR A 1 448 ? -11.403 -0.565 32.923 1.00 90.81 448 THR A C 1
ATOM 3598 O O . THR A 1 448 ? -11.412 -0.893 34.110 1.00 90.81 448 THR A O 1
ATOM 3601 N N . GLU A 1 449 ? -12.523 -0.528 32.206 1.00 82.94 449 GLU A N 1
ATOM 3602 C CA . GLU A 1 449 ? -13.873 -0.885 32.628 1.00 82.94 449 GLU A CA 1
ATOM 3603 C C . GLU A 1 449 ? -14.515 -1.790 31.557 1.00 82.94 449 GLU A C 1
ATOM 3605 O O . GLU A 1 449 ? -14.178 -1.741 30.376 1.00 82.94 449 GLU A O 1
ATOM 3610 N N . LYS A 1 450 ? -15.509 -2.597 31.940 1.00 72.38 450 LYS A N 1
ATOM 3611 C CA . LYS A 1 450 ? -16.400 -3.261 30.974 1.00 72.38 450 LYS A CA 1
ATOM 3612 C C . LYS A 1 450 ? -17.651 -2.407 30.805 1.00 72.38 450 LYS A C 1
ATOM 3614 O O . LYS A 1 450 ? -18.326 -2.137 31.802 1.00 72.38 450 LYS A O 1
ATOM 3619 N N . LEU A 1 451 ? -18.014 -2.048 29.568 1.00 67.56 451 LEU A N 1
ATOM 3620 C CA . LEU A 1 451 ? -19.202 -1.221 29.285 1.00 67.56 451 LEU A CA 1
ATOM 3621 C C . LEU A 1 451 ? -20.473 -1.846 29.874 1.00 67.56 451 LEU A C 1
ATOM 3623 O O . LEU A 1 451 ? -21.386 -1.157 30.332 1.00 67.56 451 LEU A O 1
ATOM 3627 N N . PHE A 1 452 ? -20.523 -3.177 29.872 1.00 67.50 452 PHE A N 1
ATOM 3628 C CA . PHE A 1 452 ? -21.626 -3.949 30.418 1.00 67.50 452 PHE A CA 1
ATOM 3629 C C . PHE A 1 452 ? -21.167 -4.793 31.606 1.00 67.50 452 PHE A C 1
ATOM 3631 O O . PHE A 1 452 ? -20.331 -5.682 31.430 1.00 67.50 452 PHE A O 1
ATOM 3638 N N . PRO A 1 453 ? -21.766 -4.605 32.796 1.00 63.88 453 PRO A N 1
ATOM 3639 C CA . PRO A 1 453 ? -21.596 -5.548 33.890 1.00 63.88 453 PRO A CA 1
ATOM 3640 C C . PRO A 1 453 ? -22.064 -6.938 33.446 1.00 63.88 453 PRO A C 1
ATOM 3642 O O . PRO A 1 453 ? -23.141 -7.066 32.850 1.00 63.88 453 PRO A O 1
ATOM 3645 N N . GLU A 1 454 ? -21.283 -7.975 33.752 1.00 61.56 454 GLU A N 1
ATOM 3646 C CA . GLU A 1 454 ? -21.614 -9.352 33.375 1.00 61.56 454 GLU A CA 1
ATOM 3647 C C . GLU A 1 454 ? -23.040 -9.734 33.810 1.00 61.56 454 GLU A C 1
ATOM 3649 O O . GLU A 1 454 ? -23.496 -9.426 34.915 1.00 61.56 454 GLU A O 1
ATOM 3654 N N . GLY A 1 455 ? -23.782 -10.357 32.889 1.00 64.12 455 GLY A N 1
ATOM 3655 C CA . GLY A 1 455 ? -25.161 -10.803 33.110 1.00 64.12 455 GLY A CA 1
ATOM 3656 C C . GLY A 1 455 ? -26.246 -9.716 33.055 1.00 64.12 455 GLY A C 1
ATOM 3657 O O . GLY A 1 455 ? -27.411 -10.026 33.318 1.00 64.12 455 GLY A O 1
ATOM 3658 N N . LYS A 1 456 ? -25.935 -8.453 32.715 1.00 74.94 456 LYS A N 1
ATOM 3659 C CA . LYS A 1 456 ? -26.949 -7.384 32.591 1.00 74.94 456 LYS A CA 1
ATOM 3660 C C . LYS A 1 456 ? -27.266 -7.029 31.135 1.00 74.94 456 LYS A C 1
ATOM 3662 O O . LYS A 1 456 ? -26.419 -6.533 30.403 1.00 74.94 456 LYS A O 1
ATOM 3667 N N . TYR A 1 457 ? -28.536 -7.192 30.756 1.00 84.19 457 TYR A N 1
ATOM 3668 C CA . TYR A 1 457 ? -29.069 -6.757 29.455 1.00 84.19 457 TYR A CA 1
ATOM 3669 C C . TYR A 1 457 ? -29.428 -5.266 29.403 1.00 84.19 457 TYR A C 1
ATOM 3671 O O . TYR A 1 457 ? -29.461 -4.670 28.334 1.00 84.19 457 TYR A O 1
ATOM 3679 N N . VAL A 1 458 ? -29.711 -4.657 30.559 1.00 89.00 458 VAL A N 1
ATOM 3680 C CA . VAL A 1 458 ? -30.050 -3.233 30.680 1.00 89.00 458 VAL A CA 1
ATOM 3681 C C . VAL A 1 458 ? -29.378 -2.665 31.928 1.00 89.00 458 VAL A C 1
ATOM 3683 O O . VAL A 1 458 ? -29.543 -3.215 33.026 1.00 89.00 458 VAL A O 1
ATOM 3686 N N . TYR A 1 459 ? -28.649 -1.565 31.772 1.00 87.44 459 TYR A N 1
ATOM 3687 C CA . TYR A 1 459 ? -27.921 -0.881 32.841 1.00 87.44 459 TYR A CA 1
ATOM 3688 C C . TYR A 1 459 ? -28.048 0.644 32.699 1.00 87.44 459 TYR A C 1
ATOM 3690 O O . TYR A 1 459 ? -28.137 1.146 31.589 1.00 87.44 459 TYR A O 1
ATOM 3698 N N . LEU A 1 460 ? -28.097 1.372 33.815 1.00 89.56 460 LEU A N 1
ATOM 3699 C CA . LEU A 1 460 ? -28.151 2.838 33.870 1.00 89.56 460 LEU A CA 1
ATOM 3700 C C . LEU A 1 460 ? -26.960 3.294 34.724 1.00 89.56 460 LEU A C 1
ATOM 3702 O O . LEU A 1 460 ? -26.819 2.783 35.839 1.00 89.56 460 LEU A O 1
ATOM 3706 N N . ASP A 1 461 ? -26.118 4.201 34.223 1.00 82.62 461 ASP A N 1
ATOM 3707 C CA . ASP A 1 461 ? -24.860 4.624 34.886 1.00 82.62 461 ASP A CA 1
ATOM 3708 C C . ASP A 1 461 ? -25.045 5.520 36.119 1.00 82.62 461 ASP A C 1
ATOM 3710 O O . ASP A 1 461 ? -24.080 5.829 36.813 1.00 82.62 461 ASP A O 1
ATOM 3714 N N . GLY A 1 462 ? -26.278 5.894 36.453 1.00 83.12 462 GLY A N 1
ATOM 3715 C CA . GLY A 1 462 ? -26.571 6.722 37.613 1.00 83.12 462 GLY A CA 1
ATOM 3716 C C . GLY A 1 462 ? -27.920 6.400 38.235 1.00 83.12 462 GLY A C 1
ATOM 3717 O O . GLY A 1 462 ? -28.890 6.068 37.558 1.00 83.12 462 GLY A O 1
ATOM 3718 N N . LYS A 1 463 ? -28.004 6.535 39.563 1.00 87.38 463 LYS A N 1
ATOM 3719 C CA . LYS A 1 463 ? -29.288 6.554 40.288 1.00 87.38 463 LYS A CA 1
ATOM 3720 C C . LYS A 1 463 ? -29.789 7.969 40.566 1.00 87.38 463 LYS A C 1
ATOM 3722 O O . LYS A 1 463 ? -30.944 8.133 40.953 1.00 87.38 463 LYS A O 1
ATOM 3727 N N . ILE A 1 464 ? -28.931 8.971 40.388 1.00 88.88 464 ILE A N 1
ATOM 3728 C CA . ILE A 1 464 ? -29.239 10.387 40.571 1.00 88.88 464 ILE A CA 1
ATOM 3729 C C . ILE A 1 464 ? -28.714 11.126 39.344 1.00 88.88 464 ILE A C 1
ATOM 3731 O O . ILE A 1 464 ? -27.521 11.072 39.063 1.00 88.88 464 ILE A O 1
ATOM 3735 N N . PHE A 1 465 ? -29.603 11.807 38.631 1.00 92.56 465 PHE A N 1
ATOM 3736 C CA . PHE A 1 465 ? -29.260 12.724 37.554 1.00 92.56 465 PHE A CA 1
ATOM 3737 C C . PHE A 1 465 ? -29.185 14.149 38.100 1.00 92.56 465 PHE A C 1
ATOM 3739 O O . PHE A 1 465 ? -30.081 14.571 38.835 1.00 92.56 465 PHE A O 1
ATOM 3746 N N . ARG A 1 466 ? -28.131 14.869 37.715 1.00 88.69 466 ARG A N 1
ATOM 3747 C CA . ARG A 1 466 ? -27.946 16.308 37.934 1.00 88.69 466 ARG A CA 1
ATOM 3748 C C . ARG A 1 466 ? -27.615 16.955 36.595 1.00 88.69 466 ARG A C 1
ATOM 3750 O O . ARG A 1 466 ? -27.071 16.273 35.730 1.00 88.69 466 ARG A O 1
ATOM 3757 N N . GLU A 1 467 ? -27.944 18.229 36.405 1.00 83.06 467 GLU A N 1
ATOM 3758 C CA . GLU A 1 467 ? -27.830 18.881 35.089 1.00 83.06 467 GLU A CA 1
ATOM 3759 C C . GLU A 1 467 ? -26.384 18.960 34.563 1.00 83.06 467 GLU A C 1
ATOM 3761 O O . GLU A 1 467 ? -26.179 19.010 33.343 1.00 83.06 467 GLU A O 1
ATOM 3766 N N . GLU A 1 468 ? -25.405 18.920 35.468 1.00 79.38 468 GLU A N 1
ATOM 3767 C CA . GLU A 1 468 ? -23.970 18.868 35.186 1.00 79.38 468 GLU A CA 1
ATOM 3768 C C . GLU A 1 468 ? -23.450 17.485 34.752 1.00 79.38 468 GLU A C 1
ATOM 3770 O O . GLU A 1 468 ? -22.371 17.401 34.168 1.00 79.38 468 GLU A O 1
ATOM 3775 N N . ASN A 1 469 ? -24.205 16.412 35.002 1.00 77.50 469 ASN A N 1
ATOM 3776 C CA . ASN A 1 469 ? -23.789 15.038 34.726 1.00 77.50 469 ASN A CA 1
ATOM 3777 C C . ASN A 1 469 ? -24.526 14.457 33.519 1.00 77.50 469 ASN A C 1
ATOM 3779 O O . ASN A 1 469 ? -25.597 14.923 33.131 1.00 77.50 469 ASN A O 1
ATOM 3783 N N . ASP A 1 470 ? -23.974 13.382 32.960 1.00 82.06 470 ASP A N 1
ATOM 3784 C CA . ASP A 1 470 ? -24.707 12.557 32.010 1.00 82.06 470 ASP A CA 1
ATOM 3785 C C . ASP A 1 470 ? -25.576 11.504 32.710 1.00 82.06 470 ASP A C 1
ATOM 3787 O O . ASP A 1 470 ? -25.244 11.038 33.799 1.00 82.06 470 ASP A O 1
ATOM 3791 N N . LEU A 1 471 ? -26.665 11.092 32.054 1.00 88.75 471 LEU A N 1
ATOM 3792 C CA . LEU A 1 471 ? -27.389 9.863 32.374 1.00 88.75 471 LEU A CA 1
ATOM 3793 C C . LEU A 1 471 ? -27.452 8.973 31.135 1.00 88.75 471 LEU A C 1
ATOM 3795 O O . LEU A 1 471 ? -28.136 9.307 30.164 1.00 88.75 471 LEU A O 1
ATOM 3799 N N . LYS A 1 472 ? -26.776 7.828 31.169 1.00 88.25 472 LYS A N 1
ATOM 3800 C CA . LYS A 1 472 ? -26.662 6.900 30.042 1.00 88.25 472 LYS A CA 1
ATOM 3801 C C . LYS A 1 472 ? -27.328 5.572 30.348 1.00 88.25 472 LYS A C 1
ATOM 3803 O O . LYS A 1 472 ? -27.142 4.974 31.408 1.00 88.25 472 LYS A O 1
ATOM 3808 N N . LEU A 1 473 ? -28.103 5.099 29.379 1.00 89.56 473 LEU A N 1
ATOM 3809 C CA . LEU A 1 473 ? -28.766 3.805 29.403 1.00 89.56 473 LEU A CA 1
ATOM 3810 C C . LEU A 1 473 ? -28.073 2.854 28.427 1.00 89.56 473 LEU A C 1
ATOM 3812 O O . LEU A 1 473 ? -28.057 3.082 27.221 1.00 89.56 473 LEU A O 1
ATOM 3816 N N . PHE A 1 474 ? -27.543 1.765 28.961 1.00 86.19 474 PHE A N 1
ATOM 3817 C CA . PHE A 1 474 ? -26.804 0.738 28.245 1.00 86.19 474 PHE A CA 1
ATOM 3818 C C . PHE A 1 474 ? -27.737 -0.439 27.986 1.00 86.19 474 PHE A C 1
ATOM 3820 O O . PHE A 1 474 ? -28.378 -0.949 28.913 1.00 86.19 474 PHE A O 1
ATOM 3827 N N . ILE A 1 475 ? -27.799 -0.889 26.736 1.00 88.06 475 ILE A N 1
ATOM 3828 C CA . ILE A 1 475 ? -28.592 -2.040 26.306 1.00 88.06 475 ILE A CA 1
ATOM 3829 C C . ILE A 1 475 ? -27.683 -3.054 25.625 1.00 88.06 475 ILE A C 1
ATOM 3831 O O . ILE A 1 475 ? -27.070 -2.765 24.600 1.00 88.06 475 ILE A O 1
ATOM 3835 N N . ASN A 1 476 ? -27.627 -4.255 26.192 1.00 85.62 476 ASN A N 1
ATOM 3836 C CA . ASN A 1 476 ? -27.000 -5.422 25.592 1.00 85.62 476 ASN A CA 1
ATOM 3837 C C . ASN A 1 476 ? -28.124 -6.333 25.074 1.00 85.62 476 ASN A C 1
ATOM 3839 O O . ASN A 1 476 ? -28.873 -6.864 25.901 1.00 85.62 476 ASN A O 1
ATOM 3843 N N . PRO A 1 477 ? -28.314 -6.469 23.749 1.00 85.12 477 PRO A N 1
ATOM 3844 C CA . PRO A 1 477 ? -29.422 -7.245 23.212 1.00 85.12 477 PRO A CA 1
ATOM 3845 C C . PRO A 1 477 ? -29.277 -8.740 23.551 1.00 85.12 477 PRO A C 1
ATOM 3847 O O . PRO A 1 477 ? -28.250 -9.338 23.244 1.00 85.12 477 PRO A O 1
ATOM 3850 N N . PRO A 1 478 ? -30.294 -9.373 24.167 1.00 83.81 478 PRO A N 1
ATOM 3851 C CA . PRO A 1 478 ? -30.295 -10.813 24.435 1.00 83.81 478 PRO A CA 1
ATOM 3852 C C . PRO A 1 478 ? -30.451 -11.690 23.183 1.00 83.81 478 PRO A C 1
ATOM 3854 O O . PRO A 1 478 ? -30.258 -12.901 23.283 1.00 83.81 478 PRO A O 1
ATOM 3857 N N . TYR A 1 479 ? -30.841 -11.112 22.041 1.00 84.81 479 TYR A N 1
ATOM 3858 C CA . TYR A 1 479 ? -31.181 -11.825 20.805 1.00 84.81 479 TYR A CA 1
ATOM 3859 C C . TYR A 1 479 ? -30.540 -11.143 19.584 1.00 84.81 479 TYR A C 1
ATOM 3861 O O . TYR A 1 479 ? -30.379 -9.921 19.598 1.00 84.81 479 TYR A O 1
ATOM 3869 N N . ASN A 1 480 ? -30.269 -11.901 18.508 1.00 74.56 480 ASN A N 1
ATOM 3870 C CA . ASN A 1 480 ? -29.690 -11.379 17.253 1.00 74.56 480 ASN A CA 1
ATOM 3871 C C . ASN A 1 480 ? -30.461 -10.178 16.684 1.00 74.56 480 ASN A C 1
ATOM 3873 O O . ASN A 1 480 ? -29.853 -9.215 16.233 1.00 74.56 480 ASN A O 1
ATOM 3877 N N . LEU A 1 481 ? -31.796 -10.223 16.722 1.00 82.75 481 LEU A N 1
ATOM 3878 C CA . LEU A 1 481 ? -32.665 -9.089 16.407 1.00 82.75 481 LEU A CA 1
ATOM 3879 C C . LEU A 1 481 ? -33.578 -8.831 17.603 1.00 82.75 481 LEU A C 1
ATOM 3881 O O . LEU A 1 481 ? -34.535 -9.570 17.849 1.00 82.75 481 LEU A O 1
ATOM 3885 N N . THR A 1 482 ? -33.260 -7.784 18.357 1.00 87.56 482 THR A N 1
ATOM 3886 C CA . THR A 1 482 ? -33.995 -7.382 19.556 1.00 87.56 482 THR A CA 1
ATOM 3887 C C . THR A 1 482 ? -34.806 -6.117 19.274 1.00 87.56 482 THR A C 1
ATOM 3889 O O . THR A 1 482 ? -34.238 -5.060 19.010 1.00 87.56 482 THR A O 1
ATOM 3892 N N . GLU A 1 483 ? -36.131 -6.201 19.363 1.00 92.25 483 GLU A N 1
ATOM 3893 C CA . GLU A 1 483 ? -37.028 -5.046 19.433 1.00 92.25 483 GLU A CA 1
ATOM 3894 C C . GLU A 1 483 ? -36.919 -4.396 20.818 1.00 92.25 483 GLU A C 1
ATOM 3896 O O . GLU A 1 483 ? -37.082 -5.053 21.846 1.00 92.25 483 GLU A O 1
ATOM 3901 N N . VAL A 1 484 ? -36.649 -3.096 20.845 1.00 94.19 484 VAL A N 1
ATOM 3902 C CA . VAL A 1 484 ? -36.427 -2.289 22.041 1.00 94.19 484 VAL A CA 1
ATOM 3903 C C . VAL A 1 484 ? -37.552 -1.280 22.191 1.00 94.19 484 VAL A C 1
ATOM 3905 O O . VAL A 1 484 ? -37.886 -0.530 21.267 1.00 94.19 484 VAL A O 1
ATOM 3908 N N . LYS A 1 485 ? -38.093 -1.212 23.402 1.00 95.62 485 LYS A N 1
ATOM 3909 C CA . LYS A 1 485 ? -39.056 -0.202 23.823 1.00 95.62 485 LYS A CA 1
ATOM 3910 C C . LYS A 1 485 ? -38.591 0.446 25.113 1.00 95.62 485 LYS A C 1
ATOM 3912 O O . LYS A 1 485 ? -38.364 -0.249 26.101 1.00 95.62 485 LYS A O 1
ATOM 3917 N N . ILE A 1 486 ? -38.476 1.772 25.112 1.00 96.12 486 ILE A N 1
ATOM 3918 C CA . ILE A 1 486 ? -38.001 2.556 26.254 1.00 96.12 486 ILE A CA 1
ATOM 3919 C C . ILE A 1 486 ? -39.024 3.629 26.590 1.00 96.12 486 ILE A C 1
ATOM 3921 O O . ILE A 1 486 ? -39.332 4.493 25.772 1.00 96.12 486 ILE A O 1
ATOM 3925 N N . LEU A 1 487 ? -39.533 3.586 27.815 1.00 96.62 487 LEU A N 1
ATOM 3926 C CA . LEU A 1 487 ? -40.547 4.503 28.319 1.00 96.62 487 LEU A CA 1
ATOM 3927 C C . LEU A 1 487 ? -40.078 5.144 29.625 1.00 96.62 487 LEU A C 1
ATOM 3929 O O . LEU A 1 487 ? -39.434 4.492 30.447 1.00 96.62 487 LEU A O 1
ATOM 3933 N N . LEU A 1 488 ? -40.462 6.397 29.851 1.00 96.81 488 LEU A N 1
ATOM 3934 C CA . LEU A 1 488 ? -40.209 7.115 31.098 1.00 96.81 488 LEU A CA 1
ATOM 3935 C C . LEU A 1 488 ? -41.514 7.313 31.866 1.00 96.81 488 LEU A C 1
ATOM 3937 O O . LEU A 1 488 ? -42.479 7.849 31.322 1.00 96.81 488 LEU A O 1
ATOM 3941 N N . PHE A 1 489 ? -41.531 6.949 33.143 1.00 97.06 489 PHE A N 1
ATOM 3942 C CA . PHE A 1 489 ? -42.663 7.145 34.049 1.00 97.06 489 PHE A CA 1
ATOM 3943 C C . PHE A 1 489 ? -42.265 8.017 35.243 1.00 97.06 489 PHE A C 1
ATOM 3945 O O . PHE A 1 489 ? -41.111 7.993 35.670 1.00 97.06 489 PHE A O 1
ATOM 3952 N N . ASP A 1 490 ? -43.216 8.762 35.812 1.00 95.25 490 ASP A N 1
ATOM 3953 C CA . ASP A 1 490 ? -43.020 9.396 37.124 1.00 95.25 490 ASP A CA 1
ATOM 3954 C C . ASP A 1 490 ? -43.272 8.422 38.286 1.00 95.25 490 ASP A C 1
ATOM 3956 O O . ASP A 1 490 ? -43.755 7.303 38.100 1.00 95.25 490 ASP A O 1
ATOM 3960 N N . SER A 1 491 ? -42.985 8.865 39.511 1.00 92.88 491 SER A N 1
ATOM 3961 C CA . SER A 1 491 ? -43.212 8.089 40.739 1.00 92.88 491 SER A CA 1
ATOM 3962 C C . SER A 1 491 ? -44.667 7.667 40.984 1.00 92.88 491 SER A C 1
ATOM 3964 O O . SER A 1 491 ? -44.905 6.776 41.795 1.00 92.88 491 SER A O 1
ATOM 3966 N N . LYS A 1 492 ? -45.644 8.268 40.288 1.00 93.56 492 LYS A N 1
ATOM 3967 C CA . LYS A 1 492 ? -47.067 7.888 40.346 1.00 93.56 492 LYS A CA 1
ATOM 3968 C C . LYS A 1 492 ? -47.455 6.901 39.237 1.00 93.56 492 LYS A C 1
ATOM 3970 O O . LYS A 1 492 ? -48.635 6.593 39.093 1.00 93.56 492 LYS A O 1
ATOM 3975 N N . GLY A 1 493 ? -46.497 6.431 38.436 1.00 91.25 493 GLY A N 1
ATOM 3976 C CA . GLY A 1 493 ? -46.730 5.505 37.327 1.00 91.25 493 GLY A CA 1
ATOM 3977 C C . GLY A 1 493 ? -47.343 6.156 36.086 1.00 91.25 493 GLY A C 1
ATOM 3978 O O . GLY A 1 493 ? -47.802 5.445 35.193 1.00 91.25 493 GLY A O 1
ATOM 3979 N N . ARG A 1 494 ? -47.364 7.492 35.992 1.00 95.12 494 ARG A N 1
ATOM 3980 C CA . ARG A 1 494 ? -47.869 8.186 34.798 1.00 95.12 494 ARG A CA 1
ATOM 3981 C C . ARG A 1 494 ? -46.776 8.230 33.740 1.00 95.12 494 ARG A C 1
ATOM 3983 O O . ARG A 1 494 ? -45.660 8.659 34.040 1.00 95.12 494 ARG A O 1
ATOM 3990 N N . LEU A 1 495 ? -47.106 7.827 32.513 1.00 96.25 495 LEU A N 1
ATOM 3991 C CA . LEU A 1 495 ? -46.198 7.922 31.371 1.00 96.25 495 LEU A CA 1
ATOM 3992 C C . LEU A 1 495 ? -45.836 9.393 31.126 1.00 96.25 495 LEU A C 1
ATOM 3994 O O . LEU A 1 495 ? -46.714 10.255 31.082 1.00 96.25 495 LEU A O 1
ATOM 3998 N N . LYS A 1 496 ? -44.539 9.668 31.012 1.00 95.69 496 LYS A N 1
ATOM 3999 C CA . LYS A 1 496 ? -43.983 10.991 30.718 1.00 95.69 496 LYS A CA 1
ATOM 4000 C C . LYS A 1 496 ? -43.418 11.083 29.322 1.00 95.69 496 LYS A C 1
ATOM 4002 O O . LYS A 1 496 ? -43.611 12.112 28.699 1.00 95.69 496 LYS A O 1
ATOM 4007 N N . GLU A 1 497 ? -42.754 10.029 28.862 1.00 94.44 497 GLU A N 1
ATOM 4008 C CA . GLU A 1 497 ? -42.104 10.024 27.557 1.00 94.44 497 GLU A CA 1
ATOM 4009 C C . GLU A 1 497 ? -42.095 8.623 26.955 1.00 94.44 497 GLU A C 1
ATOM 4011 O O . GLU A 1 497 ? -41.905 7.633 27.674 1.00 94.44 497 GLU A O 1
ATOM 4016 N N . LYS A 1 498 ? -42.248 8.547 25.631 1.00 94.19 498 LYS A N 1
ATOM 4017 C CA . LYS A 1 498 ? -41.902 7.360 24.848 1.00 94.19 498 LYS A CA 1
ATOM 4018 C C . LYS A 1 498 ? -40.555 7.619 24.178 1.00 94.19 498 LYS A C 1
ATOM 4020 O O . LYS A 1 498 ? -40.512 8.199 23.105 1.00 94.19 498 LYS A O 1
ATOM 4025 N N . ILE A 1 499 ? -39.469 7.202 24.823 1.00 92.38 499 ILE A N 1
ATOM 4026 C CA . ILE A 1 499 ? -38.109 7.450 24.323 1.00 92.38 499 ILE A CA 1
ATOM 4027 C C . ILE A 1 499 ? -37.868 6.639 23.040 1.00 92.38 499 ILE A C 1
ATOM 4029 O O . ILE A 1 499 ? -37.409 7.183 22.045 1.00 92.38 499 ILE A O 1
ATOM 4033 N N . PHE A 1 500 ? -38.253 5.358 23.041 1.00 88.75 500 PHE A N 1
ATOM 4034 C CA . PHE A 1 500 ? -38.309 4.519 21.840 1.00 88.75 500 PHE A CA 1
ATOM 4035 C C . PHE A 1 500 ? -39.545 3.616 21.889 1.00 88.75 500 PHE A C 1
ATOM 4037 O O . PHE A 1 500 ? -39.840 3.023 22.930 1.00 88.75 500 PHE A O 1
ATOM 4044 N N . ASP A 1 501 ? -40.246 3.470 20.765 1.00 85.50 501 ASP A N 1
ATOM 4045 C CA . ASP A 1 501 ? -41.358 2.526 20.599 1.00 85.50 501 ASP A CA 1
ATOM 4046 C C . ASP A 1 501 ? -41.049 1.674 19.354 1.00 85.50 501 ASP A C 1
ATOM 4048 O O . ASP A 1 501 ? -41.119 2.168 18.233 1.00 85.50 501 ASP A O 1
ATOM 4052 N N . ASN A 1 502 ? -40.663 0.409 19.569 1.00 79.94 502 ASN A N 1
ATOM 4053 C CA . ASN A 1 502 ? -40.356 -0.600 18.540 1.00 79.94 502 ASN A CA 1
ATOM 4054 C C . ASN A 1 502 ? -39.106 -0.330 17.672 1.00 79.94 502 ASN A C 1
ATOM 4056 O O . ASN A 1 502 ? -39.142 -0.458 16.449 1.00 79.94 502 ASN A O 1
ATOM 4060 N N . PHE A 1 503 ? -37.970 -0.006 18.295 1.00 85.50 503 PHE A N 1
ATOM 4061 C CA . PHE A 1 503 ? -36.683 0.141 17.599 1.00 85.50 503 PHE A CA 1
ATOM 4062 C C . PHE A 1 503 ? -35.903 -1.186 17.587 1.00 85.50 503 PHE A C 1
ATOM 4064 O O . PHE A 1 503 ? -35.756 -1.798 18.635 1.00 85.50 503 PHE A O 1
ATOM 4071 N N . THR A 1 504 ? -35.389 -1.662 16.447 1.00 85.75 504 THR A N 1
ATOM 4072 C CA . THR A 1 504 ? -34.633 -2.937 16.392 1.00 85.75 504 THR A CA 1
ATOM 4073 C C . THR A 1 504 ? -33.130 -2.707 16.542 1.00 85.75 504 THR A C 1
ATOM 4075 O O . THR A 1 504 ? -32.563 -1.872 15.841 1.00 85.75 504 THR A O 1
ATOM 4078 N N . ILE A 1 505 ? -32.473 -3.492 17.398 1.00 82.25 505 ILE A N 1
ATOM 4079 C CA . ILE A 1 505 ? -31.012 -3.527 17.539 1.00 82.25 505 ILE A CA 1
ATOM 4080 C C . ILE A 1 505 ? -30.487 -4.961 17.406 1.00 82.25 505 ILE A C 1
ATOM 4082 O O . ILE A 1 505 ? -31.152 -5.911 17.817 1.00 82.25 505 ILE A O 1
ATOM 4086 N N . SER A 1 506 ? -29.279 -5.100 16.864 1.00 74.38 506 SER A N 1
ATOM 4087 C CA . SER A 1 506 ? -28.524 -6.362 16.781 1.00 74.38 506 SER A CA 1
ATOM 4088 C C . SER A 1 506 ? -27.202 -6.326 17.551 1.00 74.38 506 SER A C 1
ATOM 4090 O O . SER A 1 506 ? -26.521 -7.336 17.689 1.00 74.38 506 SER A O 1
ATOM 4092 N N . SER A 1 507 ? -26.834 -5.161 18.082 1.00 70.94 507 SER A N 1
ATOM 4093 C CA . SER A 1 507 ? -25.594 -4.939 18.816 1.00 70.94 507 SER A CA 1
ATOM 4094 C C . SER A 1 507 ? -25.834 -4.098 20.067 1.00 70.94 507 SER A C 1
ATOM 4096 O O . SER A 1 507 ? -26.887 -3.475 20.234 1.00 70.94 507 SER A O 1
ATOM 4098 N N . LYS A 1 508 ? -24.853 -4.118 20.975 1.00 79.94 508 LYS A N 1
ATOM 4099 C CA . LYS A 1 508 ? -24.825 -3.287 22.181 1.00 79.94 508 LYS A CA 1
ATOM 4100 C C . LYS A 1 508 ? -25.047 -1.808 21.824 1.00 79.94 508 LYS A C 1
ATOM 4102 O O . LYS A 1 508 ? -24.476 -1.308 20.856 1.00 79.94 508 LYS A O 1
ATOM 4107 N N . ARG A 1 509 ? -25.856 -1.099 22.613 1.00 80.62 509 ARG A N 1
ATOM 4108 C CA . ARG A 1 509 ? -26.137 0.337 22.446 1.00 80.62 509 ARG A CA 1
ATOM 4109 C C . ARG A 1 509 ? -26.003 1.088 23.761 1.00 80.62 509 ARG A C 1
ATOM 4111 O O . ARG A 1 509 ? -26.330 0.554 24.820 1.00 80.62 509 ARG A O 1
ATOM 4118 N N . VAL A 1 510 ? -25.589 2.346 23.666 1.00 82.88 510 VAL A N 1
ATOM 4119 C CA . VAL A 1 510 ? -25.632 3.318 24.760 1.00 82.88 510 VAL A CA 1
ATOM 4120 C C . VAL A 1 510 ? -26.493 4.486 24.306 1.00 82.88 510 VAL A C 1
ATOM 4122 O O . VAL A 1 510 ? -26.311 4.997 23.207 1.00 82.88 510 VAL A O 1
ATOM 4125 N N . TYR A 1 511 ? -27.443 4.893 25.139 1.00 86.44 511 TYR A N 1
ATOM 4126 C CA . TYR A 1 511 ? -28.315 6.032 24.882 1.00 86.44 511 TYR A CA 1
ATOM 4127 C C . TYR A 1 511 ? -28.065 7.101 25.936 1.00 86.44 511 TYR A C 1
ATOM 4129 O O . TYR A 1 511 ? -28.293 6.858 27.123 1.00 86.44 511 TYR A O 1
ATOM 4137 N N . ASN A 1 512 ? -27.624 8.284 25.513 1.00 86.44 512 ASN A N 1
ATOM 4138 C CA . ASN A 1 512 ? -27.555 9.447 26.388 1.00 86.44 512 ASN A CA 1
ATOM 4139 C C . ASN A 1 512 ? -28.973 10.015 26.576 1.00 86.44 512 ASN A C 1
ATOM 4141 O O . ASN A 1 512 ? -29.602 10.488 25.631 1.00 86.44 512 ASN A O 1
ATOM 4145 N N . LEU A 1 513 ? -29.492 9.939 27.800 1.00 90.31 513 LEU A N 1
ATOM 4146 C CA . LEU A 1 513 ? -30.830 10.407 28.158 1.00 90.31 513 LEU A CA 1
ATOM 4147 C C . LEU A 1 513 ? -30.819 11.811 28.777 1.00 90.31 513 LEU A C 1
ATOM 4149 O O . LEU A 1 513 ? -31.883 12.329 29.120 1.00 90.31 513 LEU A O 1
ATOM 4153 N N . SER A 1 514 ? -29.651 12.442 28.924 1.00 88.88 514 SER A N 1
ATOM 4154 C CA . SER A 1 514 ? -29.471 13.688 29.675 1.00 88.88 514 SER A CA 1
ATOM 4155 C C . SER A 1 514 ? -30.400 14.802 29.210 1.00 88.88 514 SER A C 1
ATOM 4157 O O . SER A 1 514 ? -31.055 15.423 30.041 1.00 88.88 514 SER A O 1
ATOM 4159 N N . GLN A 1 515 ? -30.513 15.046 27.898 1.00 87.38 515 GLN A N 1
ATOM 4160 C CA . GLN A 1 515 ? -31.374 16.119 27.378 1.00 87.38 515 GLN A CA 1
ATOM 4161 C C . GLN A 1 515 ? -32.846 15.910 27.751 1.00 87.38 515 GLN A C 1
ATOM 4163 O O . GLN A 1 515 ? -33.487 16.831 28.253 1.00 87.38 515 GLN A O 1
ATOM 4168 N N . ILE A 1 516 ? -33.340 14.674 27.618 1.00 89.19 516 ILE A N 1
ATOM 4169 C CA . ILE A 1 516 ? -34.708 14.303 28.002 1.00 89.19 516 ILE A CA 1
ATOM 4170 C C . ILE A 1 516 ? -34.924 14.566 29.496 1.00 89.19 516 ILE A C 1
ATOM 4172 O O . ILE A 1 516 ? -35.995 15.026 29.885 1.00 89.19 516 ILE A O 1
ATOM 4176 N N . MET A 1 517 ? -33.919 14.306 30.339 1.00 91.50 517 MET A N 1
ATOM 4177 C CA . MET A 1 517 ? -34.028 14.497 31.788 1.00 91.50 517 MET A CA 1
ATOM 4178 C C . MET A 1 517 ? -33.927 15.963 32.228 1.00 91.50 517 MET A C 1
ATOM 4180 O O . MET A 1 517 ? -34.612 16.341 33.179 1.00 91.50 517 MET A O 1
ATOM 4184 N N . LYS A 1 518 ? -33.142 16.808 31.542 1.00 90.19 518 LYS A N 1
ATOM 4185 C CA . LYS A 1 518 ? -32.986 18.246 31.874 1.00 90.19 518 LYS A CA 1
ATOM 4186 C C . LYS A 1 518 ? -34.312 19.004 31.850 1.00 90.19 518 LYS A C 1
ATOM 4188 O O . LYS A 1 518 ? -34.581 19.851 32.702 1.00 90.19 518 LYS A O 1
ATOM 4193 N N . GLU A 1 519 ? -35.187 18.640 30.923 1.00 90.12 519 GLU A N 1
ATOM 4194 C CA . GLU A 1 519 ? -36.517 19.230 30.771 1.00 90.12 519 GLU A CA 1
ATOM 4195 C C . GLU A 1 519 ? -37.533 18.778 31.837 1.00 90.12 519 GLU A C 1
ATOM 4197 O O . GLU A 1 519 ? -38.696 19.193 31.821 1.00 90.12 519 GLU A O 1
ATOM 4202 N N . ARG A 1 520 ? -37.160 17.870 32.743 1.00 91.88 520 ARG A N 1
ATOM 4203 C CA . ARG A 1 520 ? -38.084 17.281 33.718 1.00 91.88 520 ARG A CA 1
ATOM 4204 C C . ARG A 1 520 ? -37.917 17.938 35.089 1.00 91.88 520 ARG A C 1
ATOM 4206 O O . ARG A 1 520 ? -36.872 18.471 35.459 1.00 91.88 520 ARG A O 1
ATOM 4213 N N . LYS A 1 521 ? -39.001 17.929 35.868 1.00 92.44 521 LYS A N 1
ATOM 4214 C CA . LYS A 1 521 ? -38.993 18.449 37.244 1.00 92.44 521 LYS A CA 1
ATOM 4215 C C . LYS A 1 521 ? -38.227 17.495 38.157 1.00 92.44 521 LYS A C 1
ATOM 4217 O O . LYS A 1 521 ? -38.294 16.285 37.943 1.00 92.44 521 LYS A O 1
ATOM 4222 N N . ALA A 1 522 ? -37.589 18.035 39.195 1.00 93.44 522 ALA A N 1
ATOM 4223 C CA . ALA A 1 522 ? -36.959 17.232 40.238 1.00 93.44 522 ALA A CA 1
ATOM 4224 C C . ALA A 1 522 ? -37.958 16.231 40.848 1.00 93.44 522 ALA A C 1
ATOM 4226 O O . ALA A 1 522 ? -39.140 16.545 41.029 1.00 93.44 522 ALA A O 1
ATOM 4227 N N . GLY A 1 523 ? -37.491 15.017 41.133 1.00 94.25 523 GLY A N 1
ATOM 4228 C CA . GLY A 1 523 ? -38.323 13.934 41.654 1.00 94.25 523 GLY A CA 1
ATOM 4229 C C . GLY A 1 523 ? -37.859 12.541 41.234 1.00 94.25 523 GLY A C 1
ATOM 4230 O O . GLY A 1 523 ? -36.857 12.379 40.545 1.00 94.25 523 GLY A O 1
ATOM 4231 N N . LEU A 1 524 ? -38.606 11.524 41.665 1.00 96.50 524 LEU A N 1
ATOM 4232 C CA . LEU A 1 524 ? -38.370 10.118 41.325 1.00 96.50 524 LEU A CA 1
ATOM 4233 C C . LEU A 1 524 ? -39.044 9.744 40.000 1.00 96.50 524 LEU A C 1
ATOM 4235 O O . LEU A 1 524 ? -40.227 10.033 39.792 1.00 96.50 524 LEU A O 1
ATOM 4239 N N . TYR A 1 525 ? -38.301 9.038 39.155 1.00 96.81 525 TYR A N 1
ATOM 4240 C CA . TYR A 1 525 ? -38.732 8.539 37.852 1.00 96.81 525 TYR A CA 1
ATOM 4241 C C . TYR A 1 525 ? -38.342 7.071 37.680 1.00 96.81 525 TYR A C 1
ATOM 4243 O O . TYR A 1 525 ? -37.479 6.546 38.384 1.00 96.81 525 TYR A O 1
ATOM 4251 N N . ILE A 1 526 ? -38.996 6.397 36.735 1.00 97.00 526 ILE A N 1
ATOM 4252 C CA . ILE A 1 526 ? -38.726 5.005 36.376 1.00 97.00 526 ILE A CA 1
ATOM 4253 C C . ILE A 1 526 ? -38.515 4.924 34.867 1.00 97.00 526 ILE A C 1
ATOM 4255 O O . ILE A 1 526 ? -39.415 5.261 34.097 1.00 97.00 526 ILE A O 1
ATOM 4259 N N . ILE A 1 527 ? -37.354 4.421 34.452 1.00 96.81 527 ILE A N 1
ATOM 4260 C CA . ILE A 1 527 ? -37.105 4.010 33.068 1.00 96.81 527 ILE A CA 1
ATOM 4261 C C . ILE A 1 527 ? -37.576 2.565 32.917 1.00 96.81 527 ILE A C 1
ATOM 4263 O O . ILE A 1 527 ? -37.105 1.664 33.614 1.00 96.81 527 ILE A O 1
ATOM 4267 N N . TYR A 1 528 ? -38.524 2.345 32.019 1.00 96.75 528 TYR A N 1
ATOM 4268 C CA . TYR A 1 528 ? -38.996 1.030 31.612 1.00 96.75 528 TYR A CA 1
ATOM 4269 C C . TYR A 1 528 ? -38.335 0.658 30.288 1.00 96.75 528 TYR A C 1
ATOM 4271 O O . TYR A 1 528 ? -38.425 1.421 29.331 1.00 96.75 528 TYR A O 1
ATOM 4279 N N . VAL A 1 529 ? -37.710 -0.514 30.234 1.00 96.31 529 VAL A N 1
ATOM 4280 C CA . VAL A 1 529 ? -37.094 -1.077 29.031 1.00 96.31 529 VAL A CA 1
ATOM 4281 C C . VAL A 1 529 ? -37.685 -2.457 28.779 1.00 96.31 529 VAL A C 1
ATOM 4283 O O . VAL A 1 529 ? -37.639 -3.313 29.662 1.00 96.31 529 VAL A O 1
ATOM 4286 N N . GLU A 1 530 ? -38.225 -2.682 27.587 1.00 95.62 530 GLU A N 1
ATOM 4287 C CA . GLU A 1 530 ? -38.621 -4.000 27.088 1.00 95.62 530 GLU A CA 1
ATOM 4288 C C . GLU A 1 530 ? -37.736 -4.364 25.890 1.00 95.62 530 GLU A C 1
ATOM 4290 O O . GLU A 1 530 ? -37.551 -3.552 24.986 1.00 95.62 530 GLU A O 1
ATOM 4295 N N . LEU A 1 531 ? -37.167 -5.570 25.928 1.00 94.31 531 LEU A N 1
ATOM 4296 C CA . LEU A 1 531 ? -36.339 -6.180 24.889 1.00 94.31 531 LEU A CA 1
ATOM 4297 C C . LEU A 1 531 ? -37.046 -7.451 24.416 1.00 94.31 531 LEU A C 1
ATOM 4299 O O . LEU A 1 531 ? -37.226 -8.372 25.214 1.00 94.31 531 LEU A O 1
ATOM 4303 N N . LYS A 1 532 ? -37.460 -7.524 23.156 1.00 93.69 532 LYS A N 1
ATOM 4304 C CA . LYS A 1 532 ? -38.231 -8.646 22.604 1.00 93.69 532 LYS A CA 1
ATOM 4305 C C . LYS A 1 532 ? -37.524 -9.239 21.388 1.00 93.69 532 LYS A C 1
ATOM 4307 O O . LYS A 1 532 ? -36.967 -8.511 20.579 1.00 93.69 532 LYS A O 1
ATOM 4312 N N . GLU A 1 533 ? -37.534 -10.558 21.258 1.00 92.44 533 GLU A N 1
ATOM 4313 C CA . GLU A 1 533 ? -37.024 -11.245 20.068 1.00 92.44 533 GLU A CA 1
ATOM 4314 C C . GLU A 1 533 ? -37.938 -10.943 18.869 1.00 92.44 533 GLU A C 1
ATOM 4316 O O . GLU A 1 533 ? -39.141 -11.192 18.942 1.00 92.44 533 GLU A O 1
ATOM 4321 N N . LYS A 1 534 ? -37.390 -10.388 17.780 1.00 82.06 534 LYS A N 1
ATOM 4322 C CA . LYS A 1 534 ? -38.192 -9.869 16.653 1.00 82.06 534 LYS A CA 1
ATOM 4323 C C . LYS A 1 534 ? -39.087 -10.929 16.000 1.00 82.06 534 LYS A C 1
ATOM 4325 O O . LYS A 1 534 ? -40.240 -10.655 15.690 1.00 82.06 534 LYS A O 1
ATOM 4330 N N . GLU A 1 535 ? -38.566 -12.141 15.837 1.00 82.56 535 GLU A N 1
ATOM 4331 C CA . GLU A 1 535 ? -39.268 -13.274 15.211 1.00 82.56 535 GLU A CA 1
ATOM 4332 C C . GLU A 1 535 ? -39.698 -14.340 16.232 1.00 82.56 535 GLU A C 1
ATOM 4334 O O . GLU A 1 535 ? -40.117 -15.438 15.870 1.00 82.56 535 GLU A O 1
ATOM 4339 N N . GLY A 1 536 ? -39.595 -14.026 17.525 1.00 79.38 536 GLY A N 1
ATOM 4340 C CA . GLY A 1 536 ? -39.831 -14.968 18.610 1.00 79.38 536 GLY A CA 1
ATOM 4341 C C . GLY A 1 536 ? -40.847 -14.480 19.636 1.00 79.38 536 GLY A C 1
ATOM 4342 O O . GLY A 1 536 ? -41.388 -13.377 19.578 1.00 79.38 536 GLY A O 1
ATOM 4343 N N . ASN A 1 537 ? -41.090 -15.336 20.629 1.00 82.88 537 ASN A N 1
ATOM 4344 C CA . ASN A 1 537 ? -41.999 -15.048 21.745 1.00 82.88 537 ASN A CA 1
ATOM 4345 C C . ASN A 1 537 ? -41.258 -14.657 23.034 1.00 82.88 537 ASN A C 1
ATOM 4347 O O . ASN A 1 537 ? -41.892 -14.389 24.058 1.00 82.88 537 ASN A O 1
ATOM 4351 N N . LYS A 1 538 ? -39.920 -14.646 23.020 1.00 90.12 538 LYS A N 1
ATOM 4352 C CA . LYS A 1 538 ? -39.113 -14.319 24.197 1.00 90.12 538 LYS A CA 1
ATOM 4353 C C . LYS A 1 538 ? -39.049 -12.806 24.397 1.00 90.12 538 LYS A C 1
ATOM 4355 O O . LYS A 1 538 ? -38.890 -12.043 23.444 1.00 90.12 538 LYS A O 1
ATOM 4360 N N . LYS A 1 539 ? -39.147 -12.375 25.656 1.00 92.94 539 LYS A N 1
ATOM 4361 C CA . LYS A 1 539 ? -38.942 -10.977 26.036 1.00 92.94 539 LYS A CA 1
ATOM 4362 C C . LYS A 1 539 ? -38.331 -10.823 27.420 1.00 92.94 539 LYS A C 1
ATOM 4364 O O . LYS A 1 539 ? -38.560 -11.643 28.309 1.00 92.94 539 LYS A O 1
ATOM 4369 N N . LEU A 1 540 ? -37.622 -9.721 27.607 1.00 92.88 540 LEU A N 1
ATOM 4370 C CA . LEU A 1 540 ? -37.028 -9.285 28.859 1.00 92.88 540 LEU A CA 1
ATOM 4371 C C . LEU A 1 540 ? -37.506 -7.874 29.189 1.00 92.88 540 LEU A C 1
ATOM 4373 O O . LEU A 1 540 ? -37.528 -7.000 28.330 1.00 92.88 540 LEU A O 1
ATOM 4377 N N . ILE A 1 541 ? -37.873 -7.641 30.448 1.00 94.69 541 ILE A N 1
ATOM 4378 C CA . ILE A 1 541 ? -38.325 -6.331 30.923 1.00 94.69 541 ILE A CA 1
ATOM 4379 C C . ILE A 1 541 ? -37.448 -5.886 32.089 1.00 94.69 541 ILE A C 1
ATOM 4381 O O . ILE A 1 541 ? -37.238 -6.635 33.046 1.00 94.69 541 ILE A O 1
ATOM 4385 N N . LYS A 1 542 ? -36.997 -4.631 32.053 1.00 94.62 542 LYS A N 1
ATOM 4386 C CA . LYS A 1 542 ? -36.312 -3.966 33.160 1.00 94.62 542 LYS A CA 1
ATOM 4387 C C . LYS A 1 542 ? -37.024 -2.669 33.531 1.00 94.62 542 LYS A C 1
ATOM 4389 O O . LYS A 1 542 ? -37.425 -1.895 32.672 1.00 94.62 542 LYS A O 1
ATOM 4394 N N . LYS A 1 543 ? -37.167 -2.427 34.834 1.00 95.12 543 LYS A N 1
ATOM 4395 C CA . LYS A 1 543 ? -37.654 -1.164 35.402 1.00 95.12 543 LYS A CA 1
ATOM 4396 C C . LYS A 1 543 ? -36.558 -0.603 36.294 1.00 95.12 543 LYS A C 1
ATOM 4398 O O . LYS A 1 543 ? -36.116 -1.301 37.208 1.00 95.12 543 LYS A O 1
ATOM 4403 N N . ILE A 1 544 ? -36.099 0.608 36.011 1.00 94.75 544 ILE A N 1
ATOM 4404 C CA . ILE A 1 544 ? -34.949 1.219 36.678 1.00 94.75 544 ILE A CA 1
ATOM 4405 C C . ILE A 1 544 ? -35.398 2.532 37.321 1.00 94.75 544 ILE A C 1
ATOM 4407 O O . ILE A 1 544 ? -35.648 3.499 36.599 1.00 94.75 544 ILE A O 1
ATOM 4411 N N . PRO A 1 545 ? -35.548 2.578 38.656 1.00 94.75 545 PRO A N 1
ATOM 4412 C CA . PRO A 1 545 ? -35.828 3.822 39.353 1.00 94.75 545 PRO A CA 1
ATOM 4413 C C . PRO A 1 545 ? -34.567 4.691 39.432 1.00 94.75 545 PRO A C 1
ATOM 4415 O O . PRO A 1 545 ? -33.478 4.187 39.715 1.00 94.75 545 PRO A O 1
ATOM 4418 N N . PHE A 1 546 ? -34.731 5.995 39.236 1.00 95.19 546 PHE A N 1
ATOM 4419 C CA . PHE A 1 546 ? -33.693 7.006 39.439 1.00 95.19 546 PHE A CA 1
ATOM 4420 C C . PHE A 1 546 ? -34.331 8.325 39.903 1.00 95.19 546 PHE A C 1
ATOM 4422 O O . PHE A 1 546 ? -35.544 8.520 39.787 1.00 95.19 546 PHE A O 1
ATOM 4429 N N . ALA A 1 547 ? -33.529 9.224 40.465 1.00 94.62 547 ALA A N 1
ATOM 4430 C CA . ALA A 1 547 ? -33.968 10.545 40.896 1.00 94.62 547 ALA A CA 1
ATOM 4431 C C . ALA A 1 547 ? -33.383 11.633 39.991 1.00 94.62 547 ALA A C 1
ATOM 4433 O O . ALA A 1 547 ? -32.206 11.587 39.646 1.00 94.62 547 ALA A O 1
ATOM 4434 N N . ILE A 1 548 ? -34.192 12.630 39.651 1.00 93.94 548 ILE A N 1
ATOM 4435 C CA . ILE A 1 548 ? -33.727 13.903 39.100 1.00 93.94 548 ILE A CA 1
ATOM 4436 C C . ILE A 1 548 ? -33.573 14.860 40.273 1.00 93.94 548 ILE A C 1
ATOM 4438 O O . ILE A 1 548 ? -34.552 15.148 40.971 1.00 93.94 548 ILE A O 1
ATOM 4442 N N . TRP A 1 549 ? -32.350 15.326 40.486 1.00 88.50 549 TRP A N 1
ATOM 4443 C CA . TRP A 1 549 ? -32.001 16.322 41.485 1.00 88.50 549 TRP A CA 1
ATOM 4444 C C . TRP A 1 549 ? -31.594 17.605 40.760 1.00 88.50 549 TRP A C 1
ATOM 4446 O O . TRP A 1 549 ? -30.816 17.545 39.810 1.00 88.50 549 TRP A O 1
ATOM 4456 N N . LYS A 1 550 ? -32.157 18.737 41.178 1.00 78.19 550 LYS A N 1
ATOM 4457 C CA . LYS A 1 550 ? -31.784 20.065 40.682 1.00 78.19 550 LYS A CA 1
ATOM 4458 C C . LYS A 1 550 ? -31.021 20.804 41.764 1.00 78.19 550 LYS A C 1
ATOM 4460 O O . LYS A 1 550 ? -31.387 20.614 42.949 1.00 78.19 550 LYS A O 1
#

InterPro domains:
  IPR001322 Lamin tail domain [PF00932] (297-403)
  IPR013783 Immunoglobulin-like fold [G3DSA:2.60.40.10] (183-295)
  IPR036415 Lamin tail domain superfamily [SSF74853] (294-354)

pLDDT: mean 90.94, std 6.55, range [61.56, 98.62]

Radius of gyration: 35.02 Å; Cα contacts (8 Å, |Δi|>4): 1396; chains: 1; bounding box: 90×44×92 Å

Organism: NCBI:txid2052148

Mean predicted aligned error: 13.83 Å

Secondary structure (DSSP, 8-state):
--S-SS----STTSSTTT--EEEEE--SSSPEE-TT-EEE-SS-EEEEEE---GGGGGT-TT-B-S--EE-TT-EEEEE-GGGG--TTSSS-S-----TTPEEEEESSSSSTTS--TT--EEEE-TTS-EEEEES-TT-TTS--S--PPTT--EEESSTTS-SSGGGEEE--STTS--TTS--TT-S---EE--GGGEEEESSSPPTTS-EEEEEEEEE-SSS-B-S-EEEEEETTTEEEEEE-SS-B-TT-EEEEEEEEPP--SEEEEEEEEEE-TT---GGGSEEEEEEEES---EEEEEEE-SSSS-EEEEEE-SSS-EE-TT-EEE-TT---EE--S-EE-TT-EEEEES-GGGHHHHHHHH----EE--SSPPPPPPSSEEEEEEE-TTS-EEEEEEEEGGGS-BTTB-EEES-TTS-TTSGGGEEE--STTS--TTS--TT---SS-TT-SEEES-SEE-TTS--EEEE--SSSSEEEEEEEEETTS-EEEEEEEEEEESS-EEEE-HHHHHTSPSEEEEEEEEEEETTSS-EEEEEEEEEE--

Foldseek 3Di:
DQQAAFDCDCDWQGCLLWPDKDKDWQQDQAKDALQQKWKALPQFIWRKFWDDPCVVCVVVVQEDTPGRIAHHGWMEMETFNCLCPCRPVPCRNLDDADGHHGYIYTPDRERHVTGHLQGKMFIAGNVRDTDAIAFDPPDPPQCPPHRDPHNWDKDFQEPPDHNGPLRIDIAPDPSRADHGDDGNQHQFFAKAFDLQQWDWVPQAAEAQDKTKIKGKIWRQHSAKFPQKKKWKDFDPADTDMDTDPDIAGHGGMDMDMDIGGGHHADKIKMKMFMDTPRHPPRPRRIDIDIHGHVDQQKEWFKWQQAEPKTKTKMWGQDQAKDWQAQKFKAKPVLPTQTFHTDIAHHGWMEIETQDPVSCVVCCVLANDAHYTYGPHGHDHRDQAWMKMFIGGNNSDTSAMAGDGVVLEAHHQAMKGAQDPLDHRHDSVRIYTAPDPSRFHHGDHTNNHDDPDDPPDQWDWPAQEDELPDWIKIKGAAPEQKKFKWKWKAAPVRHTDDGPDDGDIDRGIDMDTCNVVLVPDDWHKMKIWMKIDHPPDDDIDIDIRIHTYDD